Protein AF-A0A947NS90-F1 (afdb_monomer_lite)

pLDDT: mean 71.12, std 17.47, range [28.34, 97.75]

Sequence (394 aa):
MTSTKTKVTTRTKVLIGVAVAGLAAAAAIGTLTFSSSRRCAEKYWKCSDWSECSTDGIQTRTCQAPSLRCLRQAKSPETKRTCTPPEVPGAEVLYPTMSNVSLPTSVLTPGIVIADRVRATAGEDGAVMPGANFRIQASRGLSFVPTSGSSVRIVGERSNIPGSVEFTGCDGSMEGYCAWHALFTEPLVLVPGTTRTLDLLLDVTGPLPCEASLSTNFSLPELDSQVLSGGPDCACDGEGRFSLTALPMSTLTSGTVIGARINVAAPEGCDVTLDRSFSFSLRKTTGFSVITTSGSSMRNVGGSANLIGWASWAGTGGSSTEDPHCNAADETCWLNVRAWEGTVDGDRRDMVIAGGTSRTFDLRLLVSGTILSGGTLSTRLIMPVELDAQVLAR

Structure (mmCIF, N/CA/C/O backbone):
data_AF-A0A947NS90-F1
#
_entry.id   AF-A0A947NS90-F1
#
loop_
_atom_site.group_PDB
_atom_site.id
_atom_site.type_symbol
_atom_site.label_atom_id
_atom_site.label_alt_id
_atom_site.label_comp_id
_atom_site.label_asym_id
_atom_site.label_entity_id
_atom_site.label_seq_id
_atom_site.pdbx_PDB_ins_code
_atom_site.Cartn_x
_atom_site.Cartn_y
_atom_site.Cartn_z
_atom_site.occupancy
_atom_site.B_iso_or_equiv
_atom_site.auth_seq_id
_atom_site.auth_comp_id
_atom_site.auth_asym_id
_atom_site.auth_atom_id
_atom_site.pdbx_PDB_model_num
ATOM 1 N N . MET A 1 1 ? -37.012 9.223 -44.070 1.00 41.78 1 MET A N 1
ATOM 2 C CA . MET A 1 1 ? -37.230 8.197 -43.029 1.00 41.78 1 MET A CA 1
ATOM 3 C C . MET A 1 1 ? -37.695 8.903 -41.771 1.00 41.78 1 MET A C 1
ATOM 5 O O . MET A 1 1 ? -37.080 9.874 -41.351 1.00 41.78 1 MET A O 1
ATOM 9 N N . THR A 1 2 ? -38.878 8.523 -41.312 1.00 37.03 2 THR A N 1
ATOM 10 C CA . THR A 1 2 ? -39.765 9.265 -40.413 1.00 37.03 2 THR A CA 1
ATOM 11 C C . THR A 1 2 ? -39.332 9.154 -38.951 1.00 37.03 2 THR A C 1
ATOM 13 O O . THR A 1 2 ? -39.003 8.077 -38.468 1.00 37.03 2 THR A O 1
ATOM 16 N N . SER A 1 3 ? -39.343 10.296 -38.261 1.00 37.19 3 SER A N 1
ATOM 17 C CA . SER A 1 3 ? -39.027 10.466 -36.841 1.00 37.19 3 SER A CA 1
ATOM 18 C C . SER A 1 3 ? -40.237 10.110 -35.971 1.00 37.19 3 SER A C 1
ATOM 20 O O . SER A 1 3 ? -41.304 10.702 -36.127 1.00 37.19 3 SER A O 1
ATOM 22 N N . THR A 1 4 ? -40.071 9.177 -35.033 1.00 45.31 4 THR A N 1
ATOM 23 C CA . THR A 1 4 ? -41.061 8.862 -33.990 1.00 45.31 4 THR A CA 1
ATOM 24 C C . THR A 1 4 ? -40.578 9.382 -32.639 1.00 45.31 4 THR A C 1
ATOM 26 O O . THR A 1 4 ? -39.650 8.839 -32.045 1.00 45.31 4 THR A O 1
ATOM 29 N N . LYS A 1 5 ? -41.222 10.451 -32.151 1.00 45.81 5 LYS A N 1
ATOM 30 C CA . LYS A 1 5 ? -41.115 10.945 -30.770 1.00 45.81 5 LYS A CA 1
ATOM 31 C C . LYS A 1 5 ? -42.128 10.212 -29.890 1.00 45.81 5 LYS A C 1
ATOM 33 O O . LYS A 1 5 ? -43.332 10.330 -30.113 1.00 45.81 5 LYS A O 1
ATOM 38 N N . THR A 1 6 ? -41.653 9.520 -28.861 1.00 50.09 6 THR A N 1
ATOM 39 C CA . THR A 1 6 ? -42.499 8.865 -27.853 1.00 50.09 6 THR A CA 1
ATOM 40 C C . THR A 1 6 ? -42.745 9.823 -26.686 1.00 50.09 6 THR A C 1
ATOM 42 O O . THR A 1 6 ? -41.812 10.267 -26.022 1.00 50.09 6 THR A O 1
ATOM 45 N N . LYS A 1 7 ? -44.016 10.166 -26.451 1.00 48.53 7 LYS A N 1
ATOM 46 C CA . LYS A 1 7 ? -44.489 11.054 -25.379 1.00 48.53 7 LYS A CA 1
ATOM 47 C C . LYS A 1 7 ? -44.893 10.208 -24.167 1.00 48.53 7 LYS A C 1
ATOM 49 O O . LYS A 1 7 ? -45.892 9.496 -24.225 1.00 48.53 7 LYS A O 1
ATOM 54 N N . VAL A 1 8 ? -44.133 10.281 -23.075 1.00 52.22 8 VAL A N 1
ATOM 55 C CA . VAL A 1 8 ? -44.470 9.618 -21.803 1.00 52.22 8 VAL A CA 1
ATOM 56 C C . VAL A 1 8 ? -45.427 10.512 -21.011 1.00 52.22 8 VAL A C 1
ATOM 58 O O . VAL A 1 8 ? -45.160 11.691 -20.800 1.00 52.22 8 VAL A O 1
ATOM 61 N N . THR A 1 9 ? -46.573 9.952 -20.619 1.00 48.62 9 THR A N 1
ATOM 62 C CA . THR A 1 9 ? -47.648 10.637 -19.886 1.00 48.62 9 THR A CA 1
ATOM 63 C C . THR A 1 9 ? -47.682 10.115 -18.452 1.00 48.62 9 THR A C 1
ATOM 65 O O . THR A 1 9 ? -48.075 8.972 -18.225 1.00 48.62 9 THR A O 1
ATOM 68 N N . THR A 1 10 ? -47.292 10.939 -17.481 1.00 50.31 10 THR A N 1
ATOM 69 C CA . THR A 1 10 ? -47.333 10.589 -16.052 1.00 50.31 10 THR A CA 1
ATOM 70 C C . THR A 1 10 ? -48.680 11.011 -15.459 1.00 50.31 10 THR A C 1
ATOM 72 O O . THR A 1 10 ? -49.059 12.178 -15.530 1.00 50.31 10 THR A O 1
ATOM 75 N N . ARG A 1 11 ? -49.434 10.052 -14.905 1.00 50.66 11 ARG A N 1
ATOM 76 C CA . ARG A 1 11 ? -50.726 10.279 -14.234 1.00 50.66 11 ARG A CA 1
ATOM 77 C C . ARG A 1 11 ? -50.513 10.662 -12.768 1.00 50.66 11 ARG A C 1
ATOM 79 O O . ARG A 1 11 ? -50.096 9.828 -11.971 1.00 50.66 11 ARG A O 1
ATOM 86 N N . THR A 1 12 ? -50.897 11.881 -12.406 1.00 44.44 12 THR A N 1
ATOM 87 C CA . THR A 1 12 ? -51.026 12.344 -11.017 1.00 44.44 12 T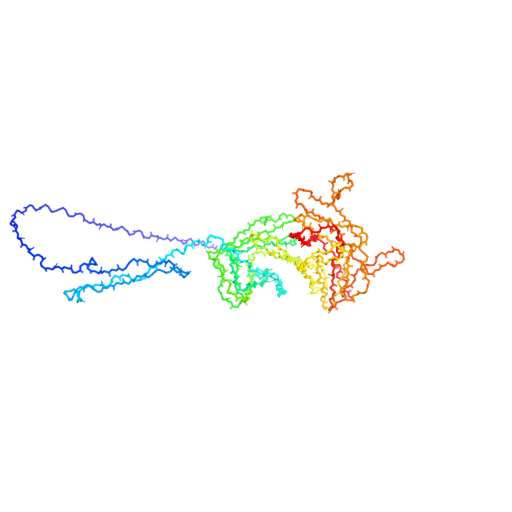HR A CA 1
ATOM 88 C C . THR A 1 12 ? -52.389 11.917 -10.465 1.00 44.44 12 THR A C 1
ATOM 90 O O . THR A 1 12 ? -53.425 12.319 -10.992 1.00 44.44 12 THR A O 1
ATOM 93 N N . LYS A 1 13 ? -52.412 11.085 -9.416 1.00 52.03 13 LYS A N 1
ATOM 94 C CA . LYS A 1 13 ? -53.633 10.769 -8.658 1.00 52.03 13 LYS A CA 1
ATOM 95 C C . LYS A 1 13 ? -53.844 11.830 -7.577 1.00 52.03 13 LYS A C 1
ATOM 97 O O . LYS A 1 13 ? -53.065 11.914 -6.636 1.00 52.03 13 LYS A O 1
ATOM 102 N N . VAL A 1 14 ? -54.915 12.604 -7.720 1.00 42.00 14 VAL A N 1
ATOM 103 C CA . VAL A 1 14 ? -55.456 13.503 -6.694 1.00 42.00 14 VAL A CA 1
ATOM 104 C C . VAL A 1 14 ? -56.416 12.694 -5.823 1.00 42.00 14 VAL A C 1
ATOM 106 O O . VAL A 1 14 ? -57.377 12.121 -6.334 1.00 42.00 14 VAL A O 1
ATOM 109 N N . LEU A 1 15 ? -56.145 12.620 -4.521 1.00 47.66 15 LEU A N 1
ATOM 110 C CA . LEU A 1 15 ? -57.045 12.032 -3.530 1.00 47.66 15 LEU A CA 1
ATOM 111 C C . LEU A 1 15 ? -57.834 13.160 -2.860 1.00 47.66 15 LEU A C 1
ATOM 113 O O . LEU A 1 15 ? -57.281 13.986 -2.140 1.00 47.66 15 LEU A O 1
ATOM 117 N N . ILE A 1 16 ? -59.134 13.183 -3.147 1.00 49.09 16 ILE A N 1
ATOM 118 C CA . ILE A 1 16 ? -60.140 14.037 -2.519 1.00 49.09 16 ILE A CA 1
ATOM 119 C C . ILE A 1 16 ? -60.606 13.316 -1.250 1.00 49.09 16 ILE A C 1
ATOM 121 O O . ILE A 1 16 ? -61.217 12.252 -1.332 1.00 49.09 16 ILE A O 1
ATOM 125 N N . GLY A 1 17 ? -60.295 13.882 -0.084 1.00 43.62 17 GLY A N 1
ATOM 126 C CA . GLY A 1 17 ? -60.800 13.445 1.217 1.00 43.62 17 GLY A CA 1
ATOM 127 C C . GLY A 1 17 ? -61.807 14.458 1.750 1.00 43.62 17 GLY A C 1
ATOM 128 O O . GLY A 1 17 ? -61.442 15.575 2.098 1.00 43.62 17 GLY A O 1
ATOM 129 N N . VAL A 1 18 ? -63.075 14.057 1.754 1.00 44.72 18 VAL A N 1
ATOM 130 C CA . VAL A 1 18 ? -64.264 14.827 2.134 1.00 44.72 18 VAL A CA 1
ATOM 131 C C . VAL A 1 18 ? -64.236 15.214 3.617 1.00 44.72 18 VAL A C 1
ATOM 133 O O . VAL A 1 18 ? -64.095 14.355 4.485 1.00 44.72 18 VAL A O 1
ATOM 136 N N . ALA A 1 19 ? -64.437 16.501 3.904 1.00 43.25 19 ALA A N 1
ATOM 137 C CA . ALA A 1 19 ? -64.744 17.007 5.236 1.00 43.25 19 ALA A CA 1
ATOM 138 C C . ALA A 1 19 ? -66.245 16.834 5.519 1.00 43.25 19 ALA A C 1
ATOM 140 O O . ALA A 1 19 ? -67.078 17.405 4.818 1.00 43.25 19 ALA A O 1
ATOM 141 N N . VAL A 1 20 ? -66.590 16.065 6.554 1.00 49.66 20 VAL A N 1
ATOM 142 C CA . VAL A 1 20 ? -67.949 16.016 7.107 1.00 49.66 20 VAL A CA 1
ATOM 143 C C . VAL A 1 20 ? -67.922 16.713 8.461 1.00 49.66 20 VAL A C 1
ATOM 145 O O . VAL A 1 20 ? -67.397 16.187 9.439 1.00 49.66 20 VAL A O 1
ATOM 148 N N . ALA A 1 21 ? -68.477 17.923 8.494 1.00 46.56 21 ALA A N 1
ATOM 149 C CA . ALA A 1 21 ? -68.842 18.611 9.720 1.00 46.56 21 ALA A CA 1
ATOM 150 C C . ALA A 1 21 ? -70.168 18.030 10.230 1.00 46.56 21 ALA A C 1
ATOM 152 O O . ALA A 1 21 ? -71.162 18.010 9.507 1.00 46.56 21 ALA A O 1
ATOM 153 N N . GLY A 1 22 ? -70.179 17.564 11.476 1.00 43.31 22 GLY A N 1
ATOM 154 C CA . GLY A 1 22 ? -71.368 17.062 12.157 1.00 43.31 22 GLY A CA 1
ATOM 155 C C . GLY A 1 22 ? -71.346 17.496 13.614 1.00 43.31 22 GLY A C 1
ATOM 156 O O . GLY A 1 22 ? -70.734 16.845 14.454 1.00 43.31 22 GLY A O 1
ATOM 157 N N . LEU A 1 23 ? -71.987 18.631 13.880 1.00 47.16 23 LEU A N 1
ATOM 158 C CA . LEU A 1 23 ? -72.261 19.170 15.205 1.00 47.16 23 LEU A CA 1
ATOM 159 C C . LEU A 1 23 ? -73.421 18.369 15.824 1.00 47.16 23 LEU A C 1
ATOM 161 O O . LEU A 1 23 ? -74.518 18.366 15.272 1.00 47.16 23 LEU A O 1
ATOM 165 N N . ALA A 1 24 ? -73.206 17.724 16.969 1.00 45.91 24 ALA A N 1
ATOM 166 C CA . ALA A 1 24 ? -74.290 17.235 17.818 1.00 45.91 24 ALA A CA 1
ATOM 167 C C . ALA A 1 24 ? -73.873 17.347 19.287 1.00 45.91 24 ALA A C 1
ATOM 169 O O . ALA A 1 24 ? -73.094 16.549 19.805 1.00 45.91 24 ALA A O 1
ATOM 170 N N . ALA A 1 25 ? -74.390 18.382 19.945 1.00 50.53 25 ALA A N 1
ATOM 171 C CA . ALA A 1 25 ? -74.393 18.493 21.391 1.00 50.53 25 ALA A CA 1
ATOM 172 C C . ALA A 1 25 ? -75.482 17.562 21.944 1.00 50.53 25 ALA A C 1
ATOM 174 O O . ALA A 1 25 ? -76.662 17.746 21.652 1.00 50.53 25 ALA A O 1
ATOM 175 N N . ALA A 1 26 ? -75.086 16.581 22.751 1.00 46.97 26 ALA A N 1
ATOM 176 C CA . ALA A 1 26 ? -75.996 15.805 23.581 1.00 46.97 26 ALA A CA 1
ATOM 177 C C . ALA A 1 26 ? -75.356 15.618 24.959 1.00 46.97 26 ALA A C 1
ATOM 179 O O . ALA A 1 26 ? -74.355 14.923 25.125 1.00 46.97 26 ALA A O 1
ATOM 180 N N . ALA A 1 27 ? -75.934 16.298 25.943 1.00 50.91 27 ALA A N 1
ATOM 181 C CA . ALA A 1 27 ? -75.694 16.062 27.352 1.00 50.91 27 ALA A CA 1
ATOM 182 C C . ALA A 1 27 ? -76.284 14.701 27.747 1.00 50.91 27 ALA A C 1
ATOM 184 O O . ALA A 1 27 ? -77.458 14.471 27.479 1.00 50.91 27 ALA A O 1
ATOM 185 N N . ALA A 1 28 ? -75.514 13.837 28.417 1.00 40.91 28 ALA A N 1
ATOM 186 C CA . ALA A 1 28 ? -76.053 12.835 29.339 1.00 40.91 28 ALA A CA 1
ATOM 187 C C . ALA A 1 28 ? -74.941 12.098 30.107 1.00 40.91 28 ALA A C 1
ATOM 189 O O . ALA A 1 28 ? -74.148 11.361 29.536 1.00 40.91 28 ALA A O 1
ATOM 190 N N . ILE A 1 29 ? -74.989 12.279 31.429 1.00 42.62 29 ILE A N 1
ATOM 191 C CA . ILE A 1 29 ? -74.793 11.265 32.474 1.00 42.62 29 ILE A CA 1
ATOM 192 C C . ILE A 1 29 ? -73.424 10.566 32.492 1.00 42.62 29 ILE A C 1
ATOM 194 O O . ILE A 1 29 ? -73.148 9.604 31.777 1.00 42.62 29 ILE A O 1
ATOM 198 N N . GLY A 1 30 ? -72.602 11.016 33.446 1.00 45.25 30 GLY A N 1
ATOM 199 C CA . GLY A 1 30 ? -71.395 10.338 33.895 1.00 45.25 30 GLY A CA 1
ATOM 200 C C . GLY A 1 30 ? -71.692 8.896 34.290 1.00 45.25 30 GLY A C 1
ATOM 201 O O . GLY A 1 30 ? -72.168 8.609 35.386 1.00 45.25 30 GLY A O 1
ATOM 202 N N . THR A 1 31 ? -71.376 7.983 33.382 1.00 45.00 31 THR A N 1
ATOM 203 C CA . THR A 1 31 ? -71.271 6.568 33.699 1.00 45.00 31 THR A CA 1
ATOM 204 C C . THR A 1 31 ? -69.870 6.383 34.264 1.00 45.00 31 THR A C 1
ATOM 206 O O . THR A 1 31 ? -68.885 6.479 33.534 1.00 45.00 31 THR A O 1
ATOM 209 N N . LEU A 1 32 ? -69.763 6.171 35.578 1.00 42.69 32 LEU A N 1
ATOM 210 C CA . LEU A 1 32 ? -68.532 5.712 36.218 1.00 42.69 32 LEU A CA 1
ATOM 211 C C . LEU A 1 32 ? -68.250 4.284 35.735 1.00 42.69 32 LEU A C 1
ATOM 213 O O . LEU A 1 32 ? -68.501 3.306 36.436 1.00 42.69 32 LEU A O 1
ATOM 217 N N . THR A 1 33 ? -67.745 4.143 34.510 1.00 40.03 33 THR A N 1
ATOM 218 C CA . THR A 1 33 ? -67.139 2.895 34.070 1.00 40.03 33 THR A CA 1
ATOM 219 C C . THR A 1 33 ? -65.856 2.735 34.870 1.00 40.03 33 THR A C 1
ATOM 221 O O . THR A 1 33 ? -64.818 3.312 34.541 1.00 40.03 33 THR A O 1
ATOM 224 N N . PHE A 1 34 ? -65.924 1.957 35.947 1.00 47.47 34 PHE A N 1
ATOM 225 C CA . PHE A 1 34 ? -64.742 1.363 36.546 1.00 47.47 34 PHE A CA 1
ATOM 226 C C . PHE A 1 34 ? -64.088 0.485 35.474 1.00 47.47 34 PHE A C 1
ATOM 228 O O . PHE A 1 34 ? -64.438 -0.680 35.297 1.00 47.47 34 PHE A O 1
ATOM 235 N N . SER A 1 35 ? -63.141 1.065 34.732 1.00 50.84 35 SER A N 1
ATOM 236 C CA . SER A 1 35 ? -62.196 0.345 33.881 1.00 50.84 35 SER A CA 1
ATOM 237 C C . SER A 1 35 ? -61.300 -0.500 34.790 1.00 50.84 35 SER A C 1
ATOM 239 O O . SER A 1 35 ? -60.168 -0.138 35.111 1.00 50.84 35 SER A O 1
ATOM 241 N N . SER A 1 36 ? -61.829 -1.637 35.239 1.00 58.06 36 SER A N 1
ATOM 242 C CA . SER A 1 36 ? -61.130 -2.625 36.059 1.00 58.06 36 SER A CA 1
ATOM 243 C C . SER A 1 36 ? -60.157 -3.485 35.250 1.00 58.06 36 SER A C 1
ATOM 245 O O . SER A 1 36 ? -59.492 -4.349 35.822 1.00 58.06 36 SER A O 1
ATOM 247 N N . SER A 1 37 ? -59.951 -3.199 33.955 1.00 56.09 37 SER A N 1
ATOM 248 C CA . SER A 1 37 ? -58.727 -3.632 33.293 1.00 56.09 37 SER A CA 1
ATOM 249 C C . SER A 1 37 ? -57.575 -2.794 33.849 1.00 56.09 37 SER A C 1
ATOM 251 O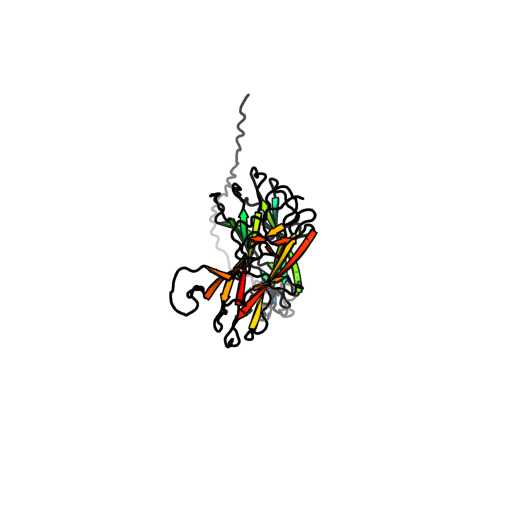 O . SER A 1 37 ? -57.159 -1.798 33.250 1.00 56.09 37 SER A O 1
ATOM 253 N N . ARG A 1 38 ? -57.034 -3.196 35.007 1.00 57.03 38 ARG A N 1
ATOM 254 C CA . ARG A 1 38 ? -55.626 -2.940 35.330 1.00 57.03 38 ARG A CA 1
ATOM 255 C C . ARG A 1 38 ? -54.824 -3.612 34.223 1.00 57.03 38 ARG A C 1
ATOM 257 O O . ARG A 1 38 ? -54.387 -4.747 34.372 1.00 57.03 38 ARG A O 1
ATOM 264 N N . ARG A 1 39 ? -54.698 -2.940 33.075 1.00 61.78 39 ARG A N 1
ATOM 265 C CA . ARG A 1 39 ? -53.788 -3.356 32.018 1.00 61.78 39 ARG A CA 1
ATOM 266 C C . ARG A 1 39 ? -52.433 -3.413 32.688 1.00 61.78 39 ARG A C 1
ATOM 268 O O . ARG A 1 39 ? -51.973 -2.414 33.249 1.00 61.78 39 ARG A O 1
ATOM 275 N N . CYS A 1 40 ? -51.846 -4.598 32.699 1.00 67.88 40 CYS A N 1
ATOM 276 C CA . CYS A 1 40 ? -50.474 -4.779 33.111 1.00 67.88 40 CYS A CA 1
ATOM 277 C C . CYS A 1 40 ? -49.608 -4.051 32.079 1.00 67.88 40 CYS A C 1
ATOM 279 O O . CYS A 1 40 ? -49.189 -4.625 31.083 1.00 67.88 40 CYS A O 1
ATOM 281 N N . ALA A 1 41 ? -49.460 -2.740 32.264 1.00 66.94 41 ALA A N 1
ATOM 282 C CA . ALA A 1 41 ? -48.599 -1.898 31.458 1.00 66.94 41 ALA A CA 1
ATOM 283 C C . ALA A 1 41 ? -47.137 -2.308 31.688 1.00 66.94 41 ALA A C 1
ATOM 285 O O . ALA A 1 41 ? -46.809 -2.859 32.742 1.00 66.94 41 ALA A O 1
ATOM 286 N N . GLU A 1 42 ? -46.251 -2.006 30.736 1.00 67.25 42 GLU A N 1
ATOM 287 C CA . GLU A 1 42 ? -44.810 -2.308 30.824 1.00 67.25 42 GLU A CA 1
ATOM 288 C C . GLU A 1 42 ? -44.177 -1.908 32.162 1.00 67.25 42 GLU A C 1
ATOM 290 O O . GLU A 1 42 ? -43.270 -2.587 32.631 1.00 67.25 42 GLU A O 1
ATOM 295 N N . LYS A 1 43 ? -44.734 -0.893 32.839 1.00 73.94 43 LYS A N 1
ATOM 296 C CA . LYS A 1 43 ? -44.325 -0.424 34.172 1.00 73.94 43 LYS A CA 1
ATOM 297 C C . LYS A 1 43 ? -44.271 -1.492 35.274 1.00 73.94 43 LYS A C 1
ATOM 299 O O . LYS A 1 43 ? -43.762 -1.204 36.351 1.00 73.94 43 LYS A O 1
ATOM 304 N N . TYR A 1 44 ? -44.867 -2.669 35.073 1.00 83.94 44 TYR A N 1
ATOM 305 C CA . TYR A 1 44 ? -44.836 -3.744 36.068 1.00 83.94 44 TYR A CA 1
ATOM 306 C C . TYR A 1 44 ? -43.629 -4.678 35.923 1.00 83.94 44 TYR A C 1
ATOM 308 O O . TYR A 1 44 ? -43.352 -5.434 36.855 1.00 83.94 44 TYR A O 1
ATOM 316 N N . TRP A 1 45 ? -42.905 -4.626 34.802 1.00 88.69 45 TRP A N 1
ATOM 317 C CA . TRP A 1 45 ? -41.637 -5.333 34.659 1.00 88.69 45 TRP A CA 1
ATOM 318 C C . TRP A 1 45 ? -40.547 -4.602 35.433 1.00 88.69 45 TRP A C 1
ATOM 320 O O . TRP A 1 45 ? -40.370 -3.393 35.290 1.00 88.69 45 TRP A O 1
ATOM 330 N N . LYS A 1 46 ? -39.801 -5.346 36.248 1.00 92.69 46 LYS A N 1
ATOM 331 C CA . LYS A 1 46 ? -38.584 -4.834 36.875 1.00 92.69 46 LYS A CA 1
ATOM 332 C C . LYS A 1 46 ? -37.408 -5.241 36.005 1.00 92.69 46 LYS A C 1
ATOM 334 O O . LYS A 1 46 ? -37.008 -6.403 36.032 1.00 92.69 46 LYS A O 1
ATOM 339 N N . CYS A 1 47 ? -36.903 -4.310 35.205 1.00 95.12 47 CYS A N 1
ATOM 340 C CA . CYS A 1 47 ? -35.691 -4.521 34.425 1.00 95.12 47 CYS A CA 1
ATOM 341 C C . CYS A 1 47 ? -34.480 -3.929 35.147 1.00 95.12 47 CYS A C 1
ATOM 343 O O . CYS A 1 47 ? -34.610 -2.907 35.818 1.00 95.12 47 CYS A O 1
ATOM 345 N N . SER A 1 48 ? -33.322 -4.571 35.006 1.00 97.19 48 SER A N 1
ATOM 346 C CA . SER A 1 48 ? -32.038 -3.958 35.332 1.00 97.19 48 SER A CA 1
ATOM 347 C C . SER A 1 48 ? -31.763 -2.779 34.400 1.00 97.19 48 SER A C 1
ATOM 349 O O . SER A 1 48 ? -32.388 -2.648 33.337 1.00 97.19 48 SER A O 1
ATOM 351 N N . ASP A 1 49 ? -30.767 -1.976 34.760 1.00 97.56 49 ASP A N 1
ATOM 352 C CA . ASP A 1 49 ? -30.140 -1.068 33.810 1.00 97.56 49 ASP A CA 1
ATOM 353 C C . ASP A 1 49 ? -29.542 -1.853 32.632 1.00 97.56 49 ASP A C 1
ATOM 355 O O . ASP A 1 49 ? -29.351 -3.078 32.687 1.00 97.56 49 ASP A O 1
ATOM 359 N N . TRP A 1 50 ? -29.310 -1.142 31.533 1.00 97.50 50 TRP A N 1
ATOM 360 C CA . TRP A 1 50 ? -28.606 -1.691 30.381 1.00 97.50 50 TRP A CA 1
ATOM 361 C C . TRP A 1 50 ? -27.142 -1.949 30.741 1.00 97.50 50 TRP A C 1
ATOM 363 O O . TRP A 1 50 ? -26.528 -1.136 31.427 1.00 97.50 50 TRP A O 1
ATOM 373 N N . SER A 1 51 ? -26.594 -3.068 30.265 1.00 97.06 51 SER A N 1
ATOM 374 C CA . SER A 1 51 ? -25.164 -3.360 30.356 1.00 97.06 51 SER A CA 1
ATOM 375 C C . SER A 1 51 ? -24.342 -2.282 29.650 1.00 97.06 51 SER A C 1
ATOM 377 O O . SER A 1 51 ? -24.871 -1.490 28.868 1.00 97.06 51 SER A O 1
ATOM 379 N N . GLU A 1 52 ? -23.029 -2.291 29.856 1.00 95.06 52 GLU A N 1
ATOM 380 C CA . GLU A 1 52 ? -22.118 -1.576 28.963 1.00 95.06 52 GLU A CA 1
ATOM 381 C C . GLU A 1 52 ? -22.239 -2.114 27.530 1.00 95.06 52 GLU A C 1
ATOM 383 O O . GLU A 1 52 ? -22.719 -3.233 27.301 1.00 95.06 52 GLU A O 1
ATOM 388 N N . CYS A 1 53 ? -21.885 -1.270 26.559 1.00 95.31 53 CYS A N 1
ATOM 389 C CA . CYS A 1 53 ? -21.936 -1.643 25.152 1.00 95.31 53 CYS A CA 1
ATOM 390 C C . CYS A 1 53 ? -20.827 -2.650 24.852 1.00 95.31 53 CYS A C 1
ATOM 392 O O . CYS A 1 53 ? -19.659 -2.347 25.085 1.00 95.31 53 CYS A O 1
ATOM 394 N N . SER A 1 54 ? -21.187 -3.842 24.367 1.00 89.88 54 SER A N 1
ATOM 395 C CA . SER A 1 54 ? -20.190 -4.820 23.934 1.00 89.88 54 SER A CA 1
ATOM 396 C C . SER A 1 54 ? -19.402 -4.302 22.729 1.00 89.88 54 SER A C 1
ATOM 398 O O . SER A 1 54 ? -19.852 -3.401 22.021 1.00 89.88 54 SER A O 1
ATOM 400 N N . THR A 1 55 ? -18.256 -4.923 22.446 1.00 79.69 55 THR A N 1
ATOM 401 C CA . THR A 1 55 ? -17.473 -4.675 21.221 1.00 79.69 55 THR A CA 1
ATOM 402 C C . THR A 1 55 ? -18.279 -4.916 19.942 1.00 79.69 55 THR A C 1
ATOM 404 O O . THR A 1 55 ? -18.017 -4.279 18.931 1.00 79.69 55 THR A O 1
ATOM 407 N N . ASP A 1 56 ? -19.307 -5.767 20.005 1.00 82.81 56 ASP A N 1
ATOM 408 C CA . ASP A 1 56 ? -20.233 -6.041 18.896 1.00 82.81 56 ASP A CA 1
ATOM 409 C C . ASP A 1 56 ? -21.356 -4.990 18.762 1.00 82.81 56 ASP A C 1
ATOM 411 O O . ASP A 1 56 ? -22.289 -5.170 17.980 1.00 82.81 56 ASP A O 1
ATOM 415 N N . GLY A 1 57 ? -21.334 -3.921 19.565 1.00 90.88 57 GLY A N 1
ATOM 416 C CA . GLY A 1 57 ? -22.353 -2.872 19.529 1.00 90.88 57 GLY A CA 1
ATOM 417 C C . GLY A 1 57 ? -23.699 -3.292 20.124 1.00 90.88 57 GLY A C 1
ATOM 418 O O . GLY A 1 57 ? -24.742 -2.783 19.704 1.00 90.88 57 GLY A O 1
ATOM 419 N N . ILE A 1 58 ? -23.718 -4.224 21.089 1.00 95.12 58 ILE A N 1
ATOM 420 C CA . ILE A 1 58 ? -24.954 -4.710 21.726 1.00 95.12 58 ILE A CA 1
ATOM 421 C C . ILE A 1 58 ? -24.934 -4.472 23.240 1.00 95.12 58 ILE A C 1
ATOM 423 O O . ILE A 1 58 ? -23.987 -4.817 23.942 1.00 95.12 58 ILE A O 1
ATOM 427 N N . GLN A 1 59 ? -26.042 -3.941 23.762 1.00 97.56 59 GLN A N 1
ATOM 428 C CA . GLN A 1 59 ? -26.345 -3.901 25.193 1.00 97.56 59 GLN A CA 1
ATOM 429 C C . GLN A 1 59 ? -27.451 -4.883 25.539 1.00 97.56 59 GLN A C 1
ATOM 431 O O . GLN A 1 59 ? -28.402 -5.079 24.778 1.00 97.56 59 GLN A O 1
ATOM 436 N N . THR A 1 60 ? -27.359 -5.458 26.733 1.00 97.69 60 THR A N 1
ATOM 437 C CA . THR A 1 60 ? -28.363 -6.377 27.266 1.00 97.69 60 THR A CA 1
ATOM 438 C C . THR A 1 60 ? -28.888 -5.887 28.606 1.00 97.69 60 THR A C 1
ATOM 440 O O . THR A 1 60 ? -28.206 -5.170 29.332 1.00 97.69 60 THR A O 1
ATOM 443 N N . ARG A 1 61 ? -30.125 -6.248 28.940 1.00 97.75 61 ARG A N 1
ATOM 444 C CA . ARG A 1 61 ? -30.679 -6.055 30.285 1.00 97.75 61 ARG A CA 1
ATOM 445 C C . ARG A 1 61 ? -31.525 -7.250 30.676 1.00 97.75 61 ARG A C 1
ATOM 447 O O . ARG A 1 61 ? -32.098 -7.926 29.820 1.00 97.75 61 ARG A O 1
ATOM 454 N N . THR A 1 62 ? -31.656 -7.474 31.975 1.00 96.88 62 THR A N 1
ATOM 455 C CA . THR A 1 62 ? -32.476 -8.564 32.505 1.00 96.88 62 THR A CA 1
ATOM 456 C C . THR A 1 62 ? -33.800 -8.006 32.999 1.00 96.88 62 THR A C 1
ATOM 458 O O . THR A 1 62 ? -33.807 -7.067 33.786 1.00 96.88 62 THR A O 1
ATOM 461 N N . CYS A 1 63 ? -34.921 -8.587 32.572 1.00 94.69 63 CYS A N 1
ATOM 462 C CA . CYS A 1 63 ? -36.255 -8.192 33.021 1.00 94.69 63 CYS A CA 1
ATOM 463 C C . CYS A 1 63 ? -36.912 -9.323 33.815 1.00 94.69 63 CYS A C 1
ATOM 465 O O . CYS A 1 63 ? -37.064 -10.437 33.318 1.00 94.69 63 CYS A O 1
ATOM 467 N N . GLN A 1 64 ? -37.320 -9.033 35.049 1.00 93.44 64 GLN A N 1
ATOM 468 C CA . GLN A 1 64 ? -38.073 -9.958 35.890 1.00 93.44 64 GLN A CA 1
ATOM 469 C C . GLN A 1 64 ? -39.571 -9.788 35.657 1.00 93.44 64 GLN A C 1
ATOM 471 O O . GLN A 1 64 ? -40.089 -8.664 35.620 1.00 93.44 64 GLN A O 1
ATOM 476 N N . ALA A 1 65 ? -40.258 -10.924 35.516 1.00 84.44 65 ALA A N 1
ATOM 477 C CA . ALA A 1 65 ? -41.690 -10.954 35.278 1.00 84.44 65 ALA A CA 1
ATOM 478 C C . ALA A 1 65 ? -42.455 -10.237 36.405 1.00 84.44 65 ALA A C 1
ATOM 480 O O . ALA A 1 65 ? -42.104 -10.375 37.583 1.00 84.44 65 ALA A O 1
ATOM 481 N N . PRO A 1 66 ? -43.518 -9.486 36.070 1.00 81.81 66 PRO A N 1
ATOM 482 C CA . PRO A 1 66 ? -44.383 -8.893 37.076 1.00 81.81 66 PRO A CA 1
ATOM 483 C C . PRO A 1 66 ? -45.047 -9.980 37.933 1.00 81.81 66 PRO A C 1
ATOM 485 O O . PRO A 1 66 ? -45.138 -11.143 37.537 1.00 81.81 66 PRO A O 1
ATOM 488 N N . SER A 1 67 ? -45.557 -9.589 39.105 1.00 79.25 67 SER A N 1
ATOM 489 C CA . SER A 1 67 ? -46.266 -10.500 40.013 1.00 79.25 67 SER A CA 1
ATOM 490 C C . SER A 1 67 ? -47.347 -11.323 39.290 1.00 79.25 67 SER A C 1
ATOM 492 O O . SER A 1 67 ? -47.935 -10.870 38.306 1.00 79.25 67 SER A O 1
ATOM 494 N N . LEU A 1 68 ? -47.634 -12.530 39.802 1.00 77.44 68 LEU A N 1
ATOM 495 C CA . LEU A 1 68 ? -48.486 -13.570 39.186 1.00 77.44 68 LEU A CA 1
ATOM 496 C C . LEU A 1 68 ? -49.798 -13.079 38.545 1.00 77.44 68 LEU A C 1
ATOM 498 O O . LEU A 1 68 ? -50.279 -13.686 37.591 1.00 77.44 68 LEU A O 1
ATOM 502 N N . ARG A 1 69 ? -50.366 -11.965 39.022 1.00 75.56 69 ARG A N 1
ATOM 503 C CA . ARG A 1 69 ? -51.586 -11.359 38.467 1.00 75.56 69 ARG A CA 1
ATOM 504 C C . ARG A 1 69 ? -51.428 -10.819 37.036 1.00 75.56 69 ARG A C 1
ATOM 506 O O . ARG A 1 69 ? -52.443 -10.579 36.394 1.00 75.56 69 ARG A O 1
ATOM 513 N N . CYS A 1 70 ? -50.202 -10.649 36.536 1.00 74.25 70 CYS A N 1
ATOM 514 C CA . CYS A 1 70 ? -49.915 -10.033 35.235 1.00 74.25 70 CYS A CA 1
ATOM 515 C C . CYS A 1 70 ? -49.278 -10.960 34.187 1.00 74.25 70 CYS A C 1
ATOM 517 O O . CYS A 1 70 ? -49.096 -10.542 33.042 1.00 74.25 70 CYS A O 1
ATOM 519 N N . LEU A 1 71 ? -48.983 -12.217 34.535 1.00 69.44 71 LEU A N 1
ATOM 520 C CA . LEU A 1 71 ? -48.228 -13.140 33.673 1.00 69.44 71 LEU A CA 1
ATOM 521 C C . LEU A 1 71 ? -48.913 -13.469 32.339 1.00 69.44 71 LEU A C 1
ATOM 523 O O . LEU A 1 71 ? -48.235 -13.796 31.374 1.00 69.44 71 LEU A O 1
ATOM 527 N N . ARG A 1 72 ? -50.248 -13.393 32.263 1.00 74.88 72 ARG A N 1
ATOM 528 C CA . ARG A 1 72 ? -50.995 -13.813 31.064 1.00 74.88 72 ARG A CA 1
ATOM 529 C C . ARG A 1 72 ? -51.173 -12.726 30.002 1.00 74.88 72 ARG A C 1
ATOM 531 O O . ARG A 1 72 ? -51.644 -13.041 28.917 1.00 74.88 72 ARG A O 1
ATOM 538 N N . GLN A 1 73 ? -50.870 -11.463 30.308 1.00 77.38 73 GLN A N 1
ATOM 539 C CA . GLN A 1 73 ? -51.239 -10.333 29.438 1.00 77.38 73 GLN A CA 1
ATOM 540 C C . GLN A 1 73 ? -50.103 -9.342 29.161 1.00 77.38 73 GLN A C 1
ATOM 542 O O . GLN A 1 73 ? -50.239 -8.513 28.264 1.00 77.38 73 GLN A O 1
ATOM 547 N N . ALA A 1 74 ? -48.995 -9.392 29.905 1.00 78.06 74 ALA A N 1
ATOM 548 C CA . ALA A 1 74 ? -47.890 -8.461 29.710 1.00 78.06 74 ALA A CA 1
ATOM 549 C C . ALA A 1 74 ? -46.896 -8.997 28.667 1.00 78.06 74 ALA A C 1
ATOM 551 O O . ALA A 1 74 ? -46.314 -10.065 28.849 1.00 78.06 74 ALA A O 1
ATOM 552 N N . LYS A 1 75 ? -46.668 -8.238 27.589 1.00 85.75 75 LYS A N 1
ATOM 553 C CA . LYS A 1 75 ? -45.559 -8.488 26.657 1.00 85.75 75 LYS A CA 1
ATOM 554 C C . LYS A 1 75 ? -44.234 -8.235 27.388 1.00 85.75 75 LYS A C 1
ATOM 556 O O . LYS A 1 75 ? -44.147 -7.279 28.160 1.00 85.75 75 LYS A O 1
ATOM 561 N N . SER A 1 76 ? -43.233 -9.090 27.168 1.00 87.62 76 SER A N 1
ATOM 562 C CA . SER A 1 76 ? -41.882 -8.851 27.689 1.00 87.62 76 SER A CA 1
ATOM 563 C C . SER A 1 76 ? -41.303 -7.583 27.055 1.00 87.62 76 SER A C 1
ATOM 565 O O . SER A 1 76 ? -41.378 -7.459 25.828 1.00 87.62 76 SER A O 1
ATOM 567 N N . PRO A 1 77 ? -40.705 -6.675 27.845 1.00 92.12 77 PRO A N 1
ATOM 568 C CA . PRO A 1 77 ? -39.902 -5.585 27.320 1.00 92.12 77 PRO A CA 1
ATOM 569 C C . PRO A 1 77 ? -38.718 -6.129 26.522 1.00 92.12 77 PRO A C 1
ATOM 571 O O . PRO A 1 77 ? -38.300 -7.279 26.695 1.00 92.12 77 PRO A O 1
ATOM 574 N N . GLU A 1 78 ? -38.150 -5.275 25.679 1.00 95.00 78 GLU A N 1
ATOM 575 C CA . GLU A 1 78 ? -36.929 -5.569 24.937 1.00 95.00 78 GLU A CA 1
ATOM 576 C C . GLU A 1 78 ? -35.742 -5.783 25.891 1.00 95.00 78 GLU A C 1
ATOM 578 O O . GLU A 1 78 ? -35.533 -4.993 26.818 1.00 95.00 78 GLU A O 1
ATOM 583 N N . THR A 1 79 ? -34.976 -6.853 25.670 1.00 96.88 79 THR A N 1
ATOM 584 C CA . THR A 1 79 ? -33.817 -7.245 26.495 1.00 96.88 79 THR A CA 1
ATOM 585 C C . THR A 1 79 ? -32.475 -7.055 25.790 1.00 96.88 79 THR A C 1
ATOM 587 O O . THR A 1 79 ? -31.435 -7.266 26.412 1.00 96.88 79 THR A O 1
ATOM 590 N N . LYS A 1 80 ? -32.481 -6.637 24.518 1.00 97.56 80 LYS A N 1
ATOM 591 C CA . LYS A 1 80 ? -31.289 -6.359 23.707 1.00 97.56 80 LYS A CA 1
ATOM 592 C C . LYS A 1 80 ? -31.492 -5.079 22.910 1.00 97.56 80 LYS A C 1
ATOM 594 O O . LYS A 1 80 ? -32.563 -4.919 22.352 1.00 97.56 80 LYS A O 1
ATOM 599 N N . ARG A 1 81 ? -30.484 -4.217 22.817 1.00 97.12 81 ARG A N 1
ATOM 600 C CA . ARG A 1 81 ? -30.506 -3.050 21.922 1.00 97.12 81 ARG A CA 1
ATOM 601 C C . ARG A 1 81 ? -29.133 -2.809 21.310 1.00 97.12 81 ARG A C 1
ATOM 603 O O . ARG A 1 81 ? -28.127 -3.184 21.911 1.00 97.12 81 ARG A O 1
ATOM 610 N N . THR A 1 82 ? -29.101 -2.157 20.155 1.00 95.62 82 THR A N 1
ATOM 611 C CA . THR A 1 82 ? -27.863 -1.667 19.538 1.00 95.62 82 THR A CA 1
ATOM 612 C C . THR A 1 82 ? -27.335 -0.432 20.268 1.00 95.62 82 THR A C 1
ATOM 614 O O . THR A 1 82 ? -28.110 0.375 20.787 1.00 95.62 82 THR A O 1
ATOM 617 N N . CYS A 1 83 ? -26.018 -0.283 20.308 1.00 95.19 83 CYS A N 1
ATOM 618 C CA . CYS A 1 83 ? -25.305 0.821 20.942 1.00 95.19 83 CYS A CA 1
ATOM 619 C C . CYS A 1 83 ? -23.980 1.089 20.217 1.00 95.19 83 CYS A C 1
ATOM 621 O O . CYS A 1 83 ? -23.484 0.233 19.489 1.00 95.19 83 CYS A O 1
ATOM 623 N N . THR A 1 84 ? -23.399 2.266 20.449 1.00 90.69 84 THR A N 1
ATOM 624 C CA . THR A 1 84 ? -22.036 2.589 20.013 1.00 90.69 84 THR A CA 1
ATOM 625 C C . THR A 1 84 ? -21.060 2.191 21.125 1.00 90.69 84 THR A C 1
ATOM 627 O O . THR A 1 84 ? -21.237 2.672 22.252 1.00 90.69 84 THR A O 1
ATOM 630 N N . PRO A 1 85 ? -20.074 1.311 20.865 1.00 86.31 85 PRO A N 1
ATOM 631 C CA . PRO A 1 85 ? -19.034 0.991 21.839 1.00 86.31 85 PRO A CA 1
ATOM 632 C C . PRO A 1 85 ? -18.299 2.268 22.272 1.00 86.31 85 PRO A C 1
ATOM 634 O O . PRO A 1 85 ? -18.117 3.158 21.438 1.00 86.31 85 PRO A O 1
ATOM 637 N N . PRO A 1 86 ? -17.897 2.405 23.549 1.00 79.25 86 PRO A N 1
ATOM 638 C CA . PRO A 1 86 ? -17.068 3.532 23.955 1.00 79.25 86 PRO A CA 1
ATOM 639 C C . PRO A 1 86 ? -15.777 3.525 23.128 1.00 79.25 86 PRO A C 1
ATOM 641 O O . PRO A 1 86 ? -15.100 2.499 23.055 1.00 79.25 86 PRO A O 1
ATOM 644 N N . GLU A 1 87 ? -15.456 4.653 22.489 1.00 69.81 87 GLU A N 1
ATOM 645 C CA . GLU A 1 87 ? -14.172 4.836 21.810 1.00 69.81 87 GLU A CA 1
ATOM 646 C C . GLU A 1 87 ? -13.067 4.595 22.837 1.00 69.81 87 GLU A C 1
ATOM 648 O O . GLU A 1 87 ? -12.976 5.316 23.831 1.00 69.81 87 GLU A O 1
ATOM 653 N N . VAL A 1 88 ? -12.269 3.543 22.639 1.00 70.38 88 VAL A N 1
ATOM 654 C CA . VAL A 1 88 ? -11.126 3.251 23.505 1.00 70.38 88 VAL A CA 1
ATOM 655 C C . VAL A 1 88 ? -10.089 4.344 23.245 1.00 70.38 88 VAL A C 1
ATOM 657 O O . VAL A 1 88 ? -9.505 4.363 22.157 1.00 70.38 88 VAL A O 1
ATOM 660 N N . PRO A 1 89 ? -9.839 5.270 24.190 1.00 58.69 89 PRO A N 1
ATOM 661 C CA . PRO A 1 89 ? -8.868 6.328 23.974 1.00 58.69 89 PRO A CA 1
ATOM 662 C C . PRO A 1 89 ? -7.481 5.683 23.965 1.00 58.69 89 PRO A C 1
ATOM 664 O O . PRO A 1 89 ? -7.009 5.213 24.999 1.00 58.69 89 PRO A O 1
ATOM 667 N N . GLY A 1 90 ? -6.850 5.621 22.792 1.00 62.59 90 GLY A N 1
ATOM 668 C CA . GLY A 1 90 ? -5.501 5.073 22.629 1.00 62.59 90 GLY A CA 1
ATOM 669 C C . GLY A 1 90 ? -5.414 3.628 22.134 1.00 62.59 90 GLY A C 1
ATOM 670 O O . GLY A 1 90 ? -4.341 3.042 22.235 1.00 62.59 90 GLY A O 1
ATOM 671 N N . ALA A 1 91 ? -6.484 3.046 21.581 1.00 59.91 91 ALA A N 1
ATOM 672 C CA . ALA A 1 91 ? -6.293 1.895 20.699 1.00 59.91 91 ALA A CA 1
ATOM 673 C C . ALA A 1 91 ? -5.550 2.389 19.447 1.00 59.91 91 ALA A C 1
ATOM 675 O O . ALA A 1 91 ? -6.131 3.106 18.631 1.00 59.91 91 ALA A O 1
ATOM 676 N N . GLU A 1 92 ? -4.256 2.075 19.331 1.00 72.12 92 GLU A N 1
ATOM 677 C CA . GLU A 1 92 ? -3.516 2.307 18.091 1.00 72.12 92 GLU A CA 1
ATOM 678 C C . GLU A 1 92 ? -4.278 1.619 16.958 1.00 72.12 92 GLU A C 1
ATOM 680 O O . GLU A 1 92 ? -4.518 0.410 16.988 1.00 72.12 92 GLU A O 1
ATOM 685 N N . VAL A 1 93 ? -4.714 2.406 15.975 1.00 74.81 93 VAL A N 1
ATOM 686 C CA . VAL A 1 93 ? -5.304 1.862 14.756 1.00 74.81 93 VAL A CA 1
ATOM 687 C C . VAL A 1 93 ? -4.190 1.109 14.045 1.00 74.81 93 VAL A C 1
ATOM 689 O O . VAL A 1 93 ? -3.281 1.707 13.472 1.00 74.81 93 VAL A O 1
ATOM 692 N N . LEU A 1 94 ? -4.230 -0.218 14.130 1.00 85.38 94 LEU A N 1
ATOM 693 C CA . LEU A 1 94 ? -3.252 -1.054 13.460 1.00 85.38 94 LEU A CA 1
ATOM 694 C C . LEU A 1 94 ? -3.587 -1.138 11.979 1.00 85.38 94 LEU A C 1
ATOM 696 O O . LEU A 1 94 ? -4.678 -1.543 11.567 1.00 85.38 94 LEU A O 1
ATOM 700 N N . TYR A 1 95 ? -2.610 -0.744 11.180 1.00 85.81 95 TYR A N 1
ATOM 701 C CA . TYR A 1 95 ? -2.685 -0.749 9.736 1.00 85.81 95 TYR A CA 1
ATOM 702 C C . TYR A 1 95 ? -2.123 -2.057 9.176 1.00 85.81 95 TYR A C 1
ATOM 704 O O . TYR A 1 95 ? -1.126 -2.575 9.689 1.00 85.81 95 TYR A O 1
ATOM 712 N N . PRO A 1 96 ? -2.723 -2.619 8.115 1.00 87.62 96 PRO A N 1
ATOM 713 C CA . PRO A 1 96 ? -2.187 -3.829 7.519 1.00 87.62 96 PRO A CA 1
ATOM 714 C C . PRO A 1 96 ? -0.875 -3.542 6.795 1.00 87.62 96 PRO A C 1
ATOM 716 O O . PRO A 1 96 ? -0.673 -2.473 6.221 1.00 87.62 96 PRO A O 1
ATOM 719 N N . THR A 1 97 ? -0.003 -4.547 6.752 1.00 86.94 97 THR A N 1
ATOM 720 C CA . THR A 1 97 ? 1.158 -4.517 5.861 1.00 86.94 97 THR A CA 1
ATOM 721 C C . THR A 1 97 ? 0.692 -4.775 4.434 1.00 86.94 97 THR A C 1
ATOM 723 O O . THR A 1 97 ? -0.028 -5.743 4.175 1.00 86.94 97 THR A O 1
ATOM 726 N N . MET A 1 98 ? 1.120 -3.925 3.507 1.00 86.81 98 MET A N 1
ATOM 727 C CA . MET A 1 98 ? 0.705 -3.970 2.107 1.00 86.81 98 MET A CA 1
ATOM 728 C C . MET A 1 98 ? 1.858 -4.439 1.223 1.00 86.81 98 MET A C 1
ATOM 730 O O . MET A 1 98 ? 3.008 -4.055 1.422 1.00 86.81 98 MET A O 1
ATOM 734 N N . SER A 1 99 ? 1.557 -5.289 0.245 1.00 87.00 99 SER A N 1
ATOM 735 C CA . SER A 1 99 ? 2.530 -5.768 -0.742 1.00 87.00 99 SER A CA 1
ATOM 736 C C . SER A 1 99 ? 1.874 -5.929 -2.108 1.00 87.00 99 SER A C 1
ATOM 738 O O . SER A 1 99 ? 0.755 -6.431 -2.191 1.00 87.00 99 SER A O 1
ATOM 740 N N . ASN A 1 100 ? 2.553 -5.533 -3.184 1.00 81.94 100 ASN A N 1
ATOM 741 C CA . ASN A 1 100 ? 2.028 -5.755 -4.531 1.00 81.94 100 ASN A CA 1
ATOM 742 C C . ASN A 1 100 ? 2.110 -7.241 -4.883 1.00 81.94 100 ASN A C 1
ATOM 744 O O . ASN A 1 100 ? 3.111 -7.918 -4.633 1.00 81.94 100 ASN A O 1
ATOM 748 N N . VAL A 1 101 ? 1.043 -7.751 -5.484 1.00 84.25 101 VAL A N 1
ATOM 749 C CA . VAL A 1 101 ? 1.022 -9.056 -6.133 1.00 84.25 101 VAL A CA 1
ATOM 750 C C . VAL A 1 101 ? 1.219 -8.787 -7.613 1.00 84.25 101 VAL A C 1
ATOM 752 O O . VAL A 1 101 ? 0.516 -7.956 -8.175 1.00 84.25 101 VAL A O 1
ATOM 755 N N . SER A 1 102 ? 2.163 -9.486 -8.248 1.00 67.56 102 SER A N 1
ATOM 756 C CA . SER A 1 102 ? 2.393 -9.359 -9.690 1.00 67.56 102 SER A CA 1
ATOM 757 C C . SER A 1 102 ? 1.062 -9.413 -10.439 1.00 67.56 102 SER A C 1
ATOM 759 O O . SER A 1 102 ? 0.332 -10.409 -10.327 1.00 67.56 102 SER A O 1
ATOM 761 N N . LEU A 1 103 ? 0.755 -8.343 -11.168 1.00 69.75 103 LEU A N 1
ATOM 762 C CA . LEU A 1 103 ? -0.427 -8.281 -12.007 1.00 69.75 103 LEU A CA 1
ATOM 763 C C . LEU A 1 103 ? -0.365 -9.407 -13.050 1.00 69.75 103 LEU A C 1
ATOM 765 O O . LEU A 1 103 ? 0.714 -9.717 -13.565 1.00 69.75 103 LEU A O 1
ATOM 769 N N . PRO A 1 104 ? -1.496 -10.048 -13.382 1.00 53.22 104 PRO A N 1
ATOM 770 C CA . PRO A 1 104 ? -1.595 -10.708 -14.671 1.00 53.22 104 PRO A CA 1
ATOM 771 C C . PRO A 1 104 ? -1.465 -9.612 -15.734 1.00 53.22 104 PRO A C 1
ATOM 773 O O . PRO A 1 104 ? -2.217 -8.641 -15.683 1.00 53.22 104 PRO A O 1
ATOM 776 N N . THR A 1 105 ? -0.495 -9.749 -16.640 1.00 49.34 105 THR A N 1
ATOM 777 C CA . THR A 1 105 ? -0.245 -8.863 -17.788 1.00 49.34 105 THR A CA 1
ATOM 778 C C . THR A 1 105 ? -1.565 -8.398 -18.398 1.00 49.34 105 THR A C 1
ATOM 780 O O . THR A 1 105 ? -2.265 -9.156 -19.069 1.00 49.34 105 THR A O 1
ATOM 783 N N . SER A 1 106 ? -1.979 -7.174 -18.074 1.00 49.38 106 SER A N 1
ATOM 784 C CA . SER A 1 106 ? -3.298 -6.677 -18.452 1.00 49.38 106 SER A CA 1
ATOM 785 C C . SER A 1 106 ? -3.112 -5.789 -19.663 1.00 49.38 106 SER A C 1
ATOM 787 O O . SER A 1 106 ? -2.863 -4.595 -19.545 1.00 49.38 106 SER A O 1
ATOM 789 N N . VAL A 1 107 ? -3.235 -6.385 -20.846 1.00 55.66 107 VAL A N 1
ATOM 790 C CA . VAL A 1 107 ? -3.523 -5.604 -22.048 1.00 55.66 107 VAL A CA 1
ATOM 791 C C . VAL A 1 107 ? -4.809 -4.837 -21.757 1.00 55.66 107 VAL A C 1
ATOM 793 O O . VAL A 1 107 ? -5.867 -5.439 -21.545 1.00 55.66 107 VAL A O 1
ATOM 796 N N . LEU A 1 108 ? -4.705 -3.513 -21.667 1.00 60.34 108 LEU A N 1
ATOM 797 C CA . LEU A 1 108 ? -5.848 -2.659 -21.397 1.00 60.34 108 LEU A CA 1
ATOM 798 C C . LEU A 1 108 ? -6.800 -2.794 -22.591 1.00 60.34 108 LEU A C 1
ATOM 800 O O . LEU A 1 108 ? -6.478 -2.427 -23.720 1.00 60.34 108 LEU A O 1
ATOM 804 N N . THR A 1 109 ? -7.972 -3.370 -22.354 1.00 66.69 109 THR A N 1
ATOM 805 C CA . THR A 1 109 ? -9.081 -3.368 -23.309 1.00 66.69 109 THR A CA 1
ATOM 806 C C . THR A 1 109 ? -10.188 -2.497 -22.725 1.00 66.69 109 THR A C 1
ATOM 808 O O . THR A 1 109 ? -10.320 -2.452 -21.500 1.00 66.69 109 THR A O 1
ATOM 811 N N . PRO A 1 110 ? -10.965 -1.768 -23.548 1.00 74.00 110 PRO A N 1
ATOM 812 C CA . PRO A 1 110 ? -12.075 -0.969 -23.041 1.00 74.00 110 PRO A CA 1
ATOM 813 C C . PRO A 1 110 ? -13.006 -1.805 -22.149 1.00 74.00 110 PRO A C 1
ATOM 815 O O . PRO A 1 110 ? -13.432 -2.891 -22.550 1.00 74.00 110 PRO A O 1
ATOM 818 N N . GLY A 1 111 ? -13.321 -1.294 -20.957 1.00 82.69 111 GLY A N 1
ATOM 819 C CA . GLY A 1 111 ? -14.092 -1.989 -19.923 1.00 82.69 111 GLY A CA 1
ATOM 820 C C . GLY A 1 111 ? -13.387 -2.031 -18.564 1.00 82.69 111 GLY A C 1
ATOM 821 O O . GLY A 1 111 ? -12.520 -1.210 -18.267 1.00 82.69 111 GLY A O 1
ATOM 822 N N . ILE A 1 112 ? -13.776 -2.999 -17.725 1.00 81.75 112 ILE A N 1
ATOM 823 C CA . ILE A 1 112 ? -13.213 -3.173 -16.381 1.00 81.75 112 ILE A CA 1
ATOM 824 C C . ILE A 1 112 ? -11.847 -3.856 -16.481 1.00 81.75 112 ILE A C 1
ATOM 826 O O . ILE A 1 112 ? -11.763 -5.040 -16.814 1.00 81.75 112 ILE A O 1
ATOM 830 N N . VAL A 1 113 ? -10.791 -3.130 -16.126 1.00 85.50 113 VAL A N 1
ATOM 831 C CA . VAL A 1 113 ? -9.417 -3.633 -16.030 1.00 85.50 113 VAL A CA 1
ATOM 832 C C . VAL A 1 113 ? -8.990 -3.732 -14.569 1.00 85.50 113 VAL A C 1
ATOM 834 O O . VAL A 1 113 ? -9.383 -2.918 -13.733 1.00 85.50 113 VAL A O 1
ATOM 837 N N . ILE A 1 114 ? -8.177 -4.740 -14.249 1.00 87.06 114 ILE A N 1
ATOM 838 C CA . ILE A 1 114 ? -7.512 -4.820 -12.945 1.00 87.06 114 ILE A CA 1
ATOM 839 C C . ILE A 1 114 ? -6.266 -3.947 -13.043 1.00 87.06 114 ILE A C 1
ATOM 841 O O . ILE A 1 114 ? -5.305 -4.337 -13.695 1.00 87.06 114 ILE A O 1
ATOM 845 N N . ALA A 1 115 ? -6.302 -2.761 -12.446 1.00 83.19 115 ALA A N 1
ATOM 846 C CA . ALA A 1 115 ? -5.195 -1.815 -12.546 1.00 83.19 115 ALA A CA 1
ATOM 847 C C . ALA A 1 115 ? -4.070 -2.120 -11.561 1.00 83.19 115 ALA A C 1
ATOM 849 O O . ALA A 1 115 ? -2.914 -1.844 -11.845 1.00 83.19 115 ALA A O 1
ATOM 850 N N . ASP A 1 116 ? -4.424 -2.677 -10.403 1.00 86.56 116 ASP A N 1
ATOM 851 C CA . ASP A 1 116 ? -3.468 -3.142 -9.407 1.00 86.56 116 ASP A CA 1
ATOM 852 C C . ASP A 1 116 ? -4.039 -4.343 -8.651 1.00 86.56 116 ASP A C 1
ATOM 854 O O . ASP A 1 116 ? -5.259 -4.510 -8.526 1.00 86.56 116 ASP A O 1
ATOM 858 N N . ARG A 1 117 ? -3.147 -5.175 -8.120 1.00 88.94 117 ARG A N 1
ATOM 859 C CA . ARG A 1 117 ? -3.483 -6.233 -7.181 1.00 88.94 117 ARG A CA 1
ATOM 860 C C . ARG A 1 117 ? -2.573 -6.135 -5.971 1.00 88.94 117 ARG A C 1
ATOM 862 O O . ARG A 1 117 ? -1.392 -6.465 -6.029 1.00 88.94 117 ARG A O 1
ATOM 869 N N . VAL A 1 118 ? -3.157 -5.790 -4.833 1.00 89.31 118 VAL A N 1
ATOM 870 C CA . VAL A 1 118 ? -2.421 -5.626 -3.578 1.00 89.31 118 VAL A CA 1
ATOM 871 C C . VAL A 1 118 ? -2.817 -6.697 -2.577 1.00 89.31 118 VAL A C 1
ATOM 873 O O . VAL A 1 118 ? -3.961 -7.137 -2.506 1.00 89.31 118 VAL A O 1
ATOM 876 N N . ARG A 1 119 ? -1.858 -7.146 -1.781 1.00 92.19 119 ARG A N 1
ATOM 877 C CA . ARG A 1 119 ? -2.050 -8.080 -0.681 1.00 92.19 119 ARG A CA 1
ATOM 878 C C . ARG A 1 119 ? -1.924 -7.318 0.630 1.00 92.19 119 ARG A C 1
ATOM 880 O O . ARG A 1 119 ? -0.859 -6.784 0.927 1.00 92.19 119 ARG A O 1
ATOM 887 N N . ALA A 1 120 ? -3.011 -7.306 1.390 1.00 92.00 120 ALA A N 1
ATOM 888 C CA . ALA A 1 120 ? -3.116 -6.734 2.721 1.00 92.00 120 ALA A CA 1
ATOM 889 C C . ALA A 1 120 ? -2.999 -7.846 3.768 1.00 92.00 120 ALA A C 1
ATOM 891 O O . ALA A 1 120 ? -3.803 -8.781 3.772 1.00 92.00 120 ALA A O 1
ATOM 892 N N . THR A 1 121 ? -2.011 -7.752 4.652 1.00 91.75 121 THR A N 1
ATOM 893 C CA . THR A 1 121 ? -1.780 -8.721 5.730 1.00 91.75 121 THR A CA 1
ATOM 894 C C . THR A 1 121 ? -1.945 -8.037 7.079 1.00 91.75 121 THR A C 1
ATOM 896 O O . THR A 1 121 ? -1.264 -7.052 7.362 1.00 91.75 121 THR A O 1
ATOM 899 N N . ALA A 1 122 ? -2.846 -8.561 7.906 1.00 92.25 122 ALA A N 1
ATOM 900 C CA . ALA A 1 122 ? -3.011 -8.125 9.285 1.00 92.25 122 ALA A CA 1
ATOM 901 C C . ALA A 1 122 ? -1.928 -8.722 10.192 1.00 92.25 122 ALA A C 1
ATOM 903 O O . ALA A 1 122 ? -1.516 -9.868 10.001 1.00 92.25 122 ALA A O 1
ATOM 904 N N . GLY A 1 123 ? -1.504 -7.947 11.194 1.00 87.94 123 GLY A N 1
ATOM 905 C CA . GLY A 1 123 ? -0.637 -8.428 12.270 1.00 87.94 123 GLY A CA 1
ATOM 906 C C . GLY A 1 123 ? -1.371 -9.353 13.248 1.00 87.94 123 GLY A C 1
ATOM 907 O O . GLY A 1 123 ? -2.501 -9.780 12.997 1.00 87.94 123 GLY A O 1
ATOM 908 N N . GLU A 1 124 ? -0.732 -9.656 14.379 1.00 89.81 124 GLU A N 1
ATOM 909 C CA . GLU A 1 124 ? -1.297 -10.523 15.430 1.00 89.81 124 GLU A CA 1
ATOM 910 C C . GLU A 1 124 ? -2.535 -9.925 16.113 1.00 89.81 124 GLU A C 1
ATOM 912 O O . GLU A 1 124 ? -3.388 -10.663 16.593 1.00 89.81 124 GLU A O 1
ATOM 917 N N . ASP A 1 125 ? -2.682 -8.606 16.078 1.00 88.06 125 ASP A N 1
ATOM 918 C CA . ASP A 1 125 ? -3.800 -7.885 16.694 1.00 88.06 125 ASP A CA 1
ATOM 919 C C . ASP A 1 125 ? -4.908 -7.523 15.684 1.00 88.06 125 ASP A C 1
ATOM 921 O O . ASP A 1 125 ? -5.901 -6.879 16.023 1.00 88.06 125 ASP A O 1
ATOM 925 N N . GLY A 1 126 ? -4.772 -7.959 14.427 1.00 90.31 126 GLY A N 1
ATOM 926 C CA . GLY A 1 126 ? -5.675 -7.580 13.342 1.00 90.31 126 GLY A CA 1
ATOM 927 C C . GLY A 1 126 ? -5.245 -6.287 12.657 1.00 90.31 126 GLY A C 1
ATOM 928 O O . GLY A 1 126 ? -4.144 -5.781 12.870 1.00 90.31 126 GLY A O 1
ATOM 929 N N . ALA A 1 127 ? -6.093 -5.785 11.762 1.00 90.81 127 ALA A N 1
ATOM 930 C CA . ALA A 1 127 ? -5.897 -4.478 11.153 1.00 90.81 127 ALA A CA 1
ATOM 931 C C . ALA A 1 127 ? -7.220 -3.867 10.688 1.00 90.81 127 ALA A C 1
ATOM 933 O O . ALA A 1 127 ? -8.151 -4.586 10.319 1.00 90.81 127 ALA A O 1
ATOM 934 N N . VAL A 1 128 ? -7.287 -2.539 10.650 1.00 89.81 128 VAL A N 1
ATOM 935 C CA . VAL A 1 128 ? -8.433 -1.796 10.118 1.00 89.81 128 VAL A CA 1
ATOM 936 C C . VAL A 1 128 ? -7.955 -0.904 8.981 1.00 89.81 128 VAL A C 1
ATOM 938 O O . VAL A 1 128 ? -7.008 -0.136 9.126 1.00 89.81 128 VAL A O 1
ATOM 941 N N . MET A 1 129 ? -8.608 -1.011 7.827 1.00 90.56 129 MET A N 1
ATOM 942 C CA . MET A 1 129 ? -8.308 -0.204 6.650 1.00 90.56 129 MET A CA 1
ATOM 943 C C . MET A 1 129 ? -9.530 0.666 6.318 1.00 90.56 129 MET A C 1
ATOM 945 O O . MET A 1 129 ? -10.492 0.151 5.752 1.00 90.56 129 MET A O 1
ATOM 949 N N . PRO A 1 130 ? -9.537 1.967 6.662 1.00 87.19 130 PRO A N 1
ATOM 950 C CA . PRO A 1 130 ? -10.667 2.861 6.372 1.00 87.19 130 PRO A CA 1
ATOM 951 C C . PRO A 1 130 ? -10.779 3.215 4.880 1.00 87.19 130 PRO A C 1
ATOM 953 O O . PRO A 1 130 ? -11.845 3.576 4.385 1.00 87.19 130 PRO A O 1
ATOM 956 N N . GLY A 1 131 ? -9.673 3.096 4.155 1.00 88.19 131 GLY A N 1
ATOM 957 C CA . GLY A 1 131 ? -9.580 3.358 2.731 1.00 88.19 131 GLY A CA 1
ATOM 958 C C . GLY A 1 131 ? -8.184 3.035 2.221 1.00 88.19 131 GLY A C 1
ATOM 959 O O . GLY A 1 131 ? -7.313 2.587 2.972 1.00 88.19 131 GLY A O 1
ATOM 960 N N . ALA A 1 132 ? -7.976 3.277 0.938 1.00 84.75 132 ALA A N 1
ATOM 961 C CA . ALA A 1 132 ? -6.719 3.038 0.260 1.00 84.75 132 ALA A CA 1
ATOM 962 C C . ALA A 1 132 ? -6.454 4.143 -0.761 1.00 84.75 132 ALA A C 1
ATOM 964 O O . ALA A 1 132 ? -7.346 4.529 -1.518 1.00 84.75 132 ALA A O 1
ATOM 965 N N . ASN A 1 133 ? -5.214 4.624 -0.794 1.00 82.12 133 ASN A N 1
ATOM 966 C CA . ASN A 1 133 ? -4.766 5.575 -1.794 1.00 82.12 133 ASN A CA 1
ATOM 967 C C . ASN A 1 133 ? -3.916 4.839 -2.815 1.00 82.12 133 ASN A C 1
ATOM 969 O O . ASN A 1 133 ? -2.996 4.094 -2.479 1.00 82.12 133 ASN A O 1
ATOM 973 N N . PHE A 1 134 ? -4.204 5.085 -4.078 1.00 80.25 134 PHE A N 1
ATOM 974 C CA . PHE A 1 134 ? -3.424 4.578 -5.181 1.00 80.25 134 PHE A CA 1
ATOM 975 C C . PHE A 1 134 ? -3.042 5.760 -6.054 1.00 80.25 134 PHE A C 1
ATOM 977 O O . PHE A 1 134 ? -3.848 6.636 -6.345 1.00 80.25 134 PHE A O 1
ATOM 984 N N . ARG A 1 135 ? -1.802 5.802 -6.504 1.00 75.44 135 ARG A N 1
ATOM 985 C CA . ARG A 1 135 ? -1.367 6.755 -7.513 1.00 75.44 135 ARG A CA 1
ATOM 986 C C . ARG A 1 135 ? -1.111 5.984 -8.787 1.00 75.44 135 ARG A C 1
ATOM 988 O O . ARG A 1 135 ? -0.212 5.151 -8.818 1.00 75.44 135 ARG A O 1
ATOM 995 N N . ILE A 1 136 ? -1.894 6.289 -9.809 1.00 74.25 136 ILE A N 1
ATOM 996 C CA . ILE A 1 136 ? -1.743 5.744 -11.146 1.00 74.25 136 ILE A CA 1
ATOM 997 C C . ILE A 1 136 ? -0.940 6.751 -11.960 1.00 74.25 136 ILE A C 1
ATOM 999 O O . ILE A 1 136 ? -1.322 7.915 -12.106 1.00 74.25 136 ILE A O 1
ATOM 1003 N N . GLN A 1 137 ? 0.184 6.296 -12.488 1.00 72.50 137 GLN A N 1
ATOM 1004 C CA . GLN A 1 137 ? 0.931 7.011 -13.497 1.00 72.50 137 GLN A CA 1
ATOM 1005 C C . GLN A 1 137 ? 0.679 6.341 -14.839 1.00 72.50 137 GLN A C 1
ATOM 1007 O O . GLN A 1 137 ? 0.866 5.135 -14.993 1.00 72.50 137 GLN A O 1
ATOM 1012 N N . ALA A 1 138 ? 0.216 7.142 -15.783 1.00 66.88 138 ALA A N 1
ATOM 1013 C CA . ALA A 1 138 ? -0.117 6.704 -17.119 1.00 66.88 138 ALA A CA 1
ATOM 1014 C C . ALA A 1 138 ? 0.924 7.233 -18.105 1.00 66.88 138 ALA A C 1
ATOM 1016 O O . ALA A 1 138 ? 1.318 8.399 -18.006 1.00 66.88 138 ALA A O 1
ATOM 1017 N N . SER A 1 139 ? 1.358 6.409 -19.060 1.00 64.75 139 SER A N 1
ATOM 1018 C CA . SER A 1 139 ? 2.123 6.922 -20.201 1.00 64.75 139 SER A CA 1
ATOM 1019 C C . SER A 1 139 ? 1.270 7.896 -21.036 1.00 64.75 139 SER A C 1
ATOM 1021 O O . SER A 1 139 ? 0.035 7.914 -20.963 1.00 64.75 139 SER A O 1
ATOM 1023 N N . ARG A 1 140 ? 1.942 8.781 -21.785 1.00 63.94 140 ARG A N 1
ATOM 1024 C CA . ARG A 1 140 ? 1.319 9.886 -22.536 1.00 63.94 140 ARG A CA 1
ATOM 1025 C C . ARG A 1 140 ? 0.092 9.437 -23.341 1.00 63.94 140 ARG A C 1
ATOM 1027 O O . ARG A 1 140 ? 0.123 8.435 -24.043 1.00 63.94 140 ARG A O 1
ATOM 1034 N N . GLY A 1 141 ? -0.965 10.253 -23.306 1.00 61.00 141 GLY A N 1
ATOM 1035 C CA . GLY A 1 141 ? -2.147 10.086 -24.165 1.00 61.00 141 GLY A CA 1
ATOM 1036 C C . GLY A 1 141 ? -3.272 9.225 -23.585 1.00 61.00 141 GLY A C 1
ATOM 1037 O O . GLY A 1 141 ? -4.311 9.074 -24.225 1.00 61.00 141 GLY A O 1
ATOM 1038 N N . LEU A 1 142 ? -3.114 8.707 -22.367 1.00 61.78 142 LEU A N 1
ATOM 1039 C CA . LEU A 1 142 ? -4.186 8.037 -21.640 1.00 61.78 142 LEU A CA 1
ATOM 1040 C C . LEU A 1 142 ? -5.096 9.052 -20.936 1.00 61.78 142 LEU A C 1
ATOM 1042 O O . LEU A 1 142 ? -4.772 9.583 -19.875 1.00 61.78 142 LEU A O 1
ATOM 1046 N N . SER A 1 143 ? -6.265 9.308 -21.522 1.00 63.31 143 SER A N 1
ATOM 1047 C CA . SER A 1 143 ? -7.361 9.976 -20.822 1.00 63.31 143 SER A CA 1
ATOM 1048 C C . SER A 1 143 ? -8.252 8.912 -20.194 1.00 63.31 143 SER A C 1
ATOM 1050 O O . SER A 1 143 ? -8.985 8.209 -20.889 1.00 63.31 143 SER A O 1
ATOM 1052 N N . PHE A 1 144 ? -8.178 8.779 -18.873 1.00 68.12 144 PHE A N 1
ATOM 1053 C CA . PHE A 1 144 ? -9.158 8.006 -18.126 1.00 68.12 144 PHE A CA 1
ATOM 1054 C C . PHE A 1 144 ? -10.290 8.945 -17.744 1.00 68.12 144 PHE A C 1
ATOM 1056 O O . PHE A 1 144 ? -10.080 9.912 -17.013 1.00 68.12 144 PHE A O 1
ATOM 1063 N N . VAL A 1 145 ? -11.496 8.652 -18.221 1.00 67.19 145 VAL A N 1
ATOM 1064 C CA . VAL A 1 145 ? -12.708 9.170 -17.591 1.00 67.19 145 VAL A CA 1
ATOM 1065 C C . VAL A 1 145 ? -13.176 8.075 -16.652 1.00 67.19 145 VAL A C 1
ATOM 1067 O O . VAL A 1 145 ? -13.838 7.138 -17.101 1.00 67.19 145 VAL A O 1
ATOM 1070 N N . PRO A 1 146 ? -12.782 8.121 -15.374 1.00 63.25 146 PRO A N 1
ATOM 1071 C CA . PRO A 1 146 ? -13.246 7.126 -14.443 1.00 63.25 146 PRO A CA 1
ATOM 1072 C C . PRO A 1 146 ? -14.762 7.202 -14.338 1.00 63.25 146 PRO A C 1
ATOM 1074 O O . PRO A 1 146 ? -15.343 8.253 -14.058 1.00 63.25 146 PRO A O 1
ATOM 1077 N N . THR A 1 147 ? -15.412 6.075 -14.575 1.00 74.62 147 THR A N 1
ATOM 1078 C CA . THR A 1 147 ? -16.853 5.961 -14.385 1.00 74.62 147 THR A CA 1
ATOM 1079 C C . THR A 1 147 ? -17.144 5.523 -12.948 1.00 74.62 147 THR A C 1
ATOM 1081 O O . THR A 1 147 ? -16.263 5.074 -12.206 1.00 74.62 147 THR A O 1
ATOM 1084 N N . SER A 1 148 ? -18.424 5.550 -12.575 1.00 76.25 148 SER A N 1
ATOM 1085 C CA . SER A 1 148 ? -18.922 4.937 -11.338 1.00 76.25 148 SER A CA 1
ATOM 1086 C C . SER A 1 148 ? -18.689 3.417 -11.245 1.00 76.25 148 SER A C 1
ATOM 1088 O O . SER A 1 148 ? -19.053 2.819 -10.239 1.00 76.25 148 SER A O 1
ATOM 1090 N N . GLY A 1 149 ? -18.149 2.775 -12.289 1.00 81.25 149 GLY A N 1
ATOM 1091 C CA . GLY A 1 149 ? -17.762 1.363 -12.288 1.00 81.25 149 GLY A CA 1
ATOM 1092 C C . GLY A 1 149 ? -16.416 1.080 -11.611 1.00 81.25 149 GLY A C 1
ATOM 1093 O O . GLY A 1 149 ? -16.153 -0.069 -11.248 1.00 81.25 149 GLY A O 1
ATOM 1094 N N . SER A 1 150 ? -15.579 2.103 -11.400 1.00 85.50 150 SER A N 1
ATOM 1095 C CA . SER A 1 150 ? -14.284 1.937 -10.725 1.00 85.50 150 SER A CA 1
ATOM 1096 C C . SER A 1 150 ? -14.473 1.629 -9.237 1.00 85.50 150 SER A C 1
ATOM 1098 O O . SER A 1 150 ? -15.257 2.286 -8.554 1.00 85.50 150 SER A O 1
ATOM 1100 N N . SER A 1 151 ? -13.786 0.608 -8.723 1.00 90.94 151 SER A N 1
ATOM 1101 C CA . SER A 1 151 ? -14.021 0.078 -7.372 1.00 90.94 151 SER A CA 1
ATOM 1102 C C . SER A 1 151 ? -12.854 -0.766 -6.845 1.00 90.94 151 SER A C 1
ATOM 1104 O O . SER A 1 151 ? -11.958 -1.152 -7.591 1.00 90.94 151 SER A O 1
ATOM 1106 N N . VAL A 1 152 ? -12.870 -1.076 -5.546 1.00 90.75 152 VAL A N 1
ATOM 1107 C CA . VAL A 1 152 ? -11.980 -2.077 -4.930 1.00 90.75 152 VAL A CA 1
ATOM 1108 C C . VAL A 1 152 ? -12.778 -3.355 -4.683 1.00 90.75 152 VAL A C 1
ATOM 1110 O O . VAL A 1 152 ? -13.923 -3.298 -4.232 1.00 90.75 152 VAL A O 1
ATOM 1113 N N . ARG A 1 153 ? -12.181 -4.520 -4.937 1.00 93.69 153 ARG A N 1
ATOM 1114 C CA . ARG A 1 153 ? -12.807 -5.828 -4.703 1.00 93.69 153 ARG A CA 1
ATOM 1115 C C . ARG A 1 153 ? -11.846 -6.782 -4.008 1.00 93.69 153 ARG A C 1
ATOM 1117 O O . ARG A 1 153 ? -10.671 -6.820 -4.342 1.00 93.69 153 ARG A O 1
ATOM 1124 N N . ILE A 1 154 ? -12.339 -7.625 -3.105 1.00 91.81 154 ILE A N 1
ATOM 1125 C CA . ILE A 1 154 ? -11.547 -8.739 -2.565 1.00 91.81 154 ILE A CA 1
ATOM 1126 C C . ILE A 1 154 ? -11.453 -9.852 -3.623 1.00 91.81 154 ILE A C 1
ATOM 1128 O O . ILE A 1 154 ? -12.462 -10.297 -4.170 1.00 91.81 154 ILE A O 1
ATOM 1132 N N . VAL A 1 155 ? -10.243 -10.323 -3.930 1.00 90.94 155 VAL A N 1
ATOM 1133 C CA . VAL A 1 155 ? -10.022 -11.415 -4.892 1.00 90.94 155 VAL A CA 1
ATOM 1134 C C . VAL A 1 155 ? -10.759 -12.673 -4.438 1.00 90.94 155 VAL A C 1
ATOM 1136 O O . VAL A 1 155 ? -10.594 -13.132 -3.310 1.00 90.94 155 VAL A O 1
ATOM 1139 N N . GLY A 1 156 ? -11.546 -13.252 -5.346 1.00 89.88 156 GLY A N 1
ATOM 1140 C CA . GLY A 1 156 ? -12.378 -14.429 -5.080 1.00 89.88 156 GLY A CA 1
ATOM 1141 C C . GLY A 1 156 ? -13.790 -14.093 -4.597 1.00 89.88 156 GLY A C 1
ATOM 1142 O O . GLY A 1 156 ? -14.667 -14.956 -4.653 1.00 89.88 156 GLY A O 1
ATOM 1143 N N . GLU A 1 157 ? -14.049 -12.846 -4.204 1.00 91.00 157 GLU A N 1
ATOM 1144 C CA . GLU A 1 157 ? -15.394 -12.370 -3.893 1.00 91.00 157 GLU A CA 1
ATOM 1145 C C . GLU A 1 157 ? -16.068 -11.795 -5.146 1.00 91.00 157 GLU A C 1
ATOM 1147 O O . GLU A 1 157 ? -15.420 -11.317 -6.081 1.00 91.00 157 GLU A O 1
ATOM 1152 N N . ARG A 1 158 ? -17.400 -11.899 -5.208 1.00 85.81 158 ARG A N 1
ATOM 1153 C CA . ARG A 1 158 ? -18.181 -11.457 -6.378 1.00 85.81 158 ARG A CA 1
ATOM 1154 C C . ARG A 1 158 ? -18.601 -9.992 -6.302 1.00 85.81 158 ARG A C 1
ATOM 1156 O O . ARG A 1 158 ? -18.932 -9.415 -7.332 1.00 85.81 158 ARG A O 1
ATOM 1163 N N . SER A 1 159 ? -18.623 -9.422 -5.103 1.00 88.31 159 SER A N 1
ATOM 1164 C CA . SER A 1 159 ? -19.077 -8.061 -4.825 1.00 88.31 159 SER A CA 1
ATOM 1165 C C . SER A 1 159 ? -17.904 -7.131 -4.552 1.00 88.31 159 SER A C 1
ATOM 1167 O O . SER A 1 159 ? -16.941 -7.521 -3.894 1.00 88.31 159 SER A O 1
ATOM 1169 N N . ASN A 1 160 ? -18.021 -5.893 -5.023 1.00 90.38 160 ASN A N 1
ATOM 1170 C CA . ASN A 1 160 ? -17.086 -4.822 -4.696 1.00 90.38 160 ASN A CA 1
ATOM 1171 C C . ASN A 1 160 ? -17.259 -4.398 -3.233 1.00 90.38 160 ASN A C 1
ATOM 1173 O O . ASN A 1 160 ? -18.353 -4.515 -2.675 1.00 90.38 160 ASN A O 1
ATOM 1177 N N . ILE A 1 161 ? -16.188 -3.884 -2.632 1.00 89.62 161 ILE A N 1
ATOM 1178 C CA . ILE A 1 161 ? -16.242 -3.270 -1.306 1.00 89.62 161 ILE A CA 1
ATOM 1179 C C . ILE A 1 161 ? -17.074 -1.984 -1.432 1.00 89.62 161 ILE A C 1
ATOM 1181 O O . ILE A 1 161 ? -16.752 -1.150 -2.285 1.00 89.62 161 ILE A O 1
ATOM 1185 N N . PRO A 1 162 ? -18.146 -1.808 -0.635 1.00 87.44 162 PRO A N 1
ATOM 1186 C CA . PRO A 1 162 ? -18.924 -0.577 -0.643 1.00 87.44 162 PRO A CA 1
ATOM 1187 C C . PRO A 1 162 ? -18.033 0.623 -0.322 1.00 87.44 162 PRO A C 1
ATOM 1189 O O . PRO A 1 162 ? -17.323 0.630 0.684 1.00 87.44 162 PRO A O 1
ATOM 1192 N N . GLY A 1 163 ? -18.060 1.635 -1.182 1.00 87.25 163 GLY A N 1
ATOM 1193 C CA . GLY A 1 163 ? -17.200 2.795 -1.038 1.00 87.25 163 GLY A CA 1
ATOM 1194 C C . GLY A 1 163 ? -17.412 3.827 -2.129 1.00 87.25 163 GLY A C 1
ATOM 1195 O O . GLY A 1 163 ? -18.142 3.605 -3.098 1.00 87.25 163 GLY A O 1
ATOM 1196 N N . SER A 1 164 ? -16.761 4.967 -1.950 1.00 83.19 164 SER A N 1
ATOM 1197 C CA . SER A 1 164 ? -16.610 5.986 -2.973 1.00 83.19 164 SER A CA 1
ATOM 1198 C C . SER A 1 164 ? -15.175 6.018 -3.455 1.00 83.19 164 SER A C 1
ATOM 1200 O O . SER A 1 164 ? -14.230 5.669 -2.752 1.00 83.19 164 SER A O 1
ATOM 1202 N N . VAL A 1 165 ? -15.030 6.465 -4.683 1.00 82.88 165 VAL A N 1
ATOM 1203 C CA . VAL A 1 165 ? -13.776 6.481 -5.397 1.00 82.88 165 VAL A CA 1
ATOM 1204 C C . VAL A 1 165 ? -13.628 7.900 -5.931 1.00 82.88 165 VAL A C 1
ATOM 1206 O O . VAL A 1 165 ? -14.456 8.361 -6.715 1.00 82.88 165 VAL A O 1
ATOM 1209 N N . GLU A 1 166 ? -12.615 8.605 -5.447 1.00 85.31 166 GLU A N 1
ATOM 1210 C CA . GLU A 1 166 ? -12.306 9.973 -5.842 1.00 85.31 166 GLU A CA 1
ATOM 1211 C C . GLU A 1 166 ? -11.035 9.989 -6.689 1.00 85.31 166 GLU A C 1
ATOM 1213 O O . GLU A 1 166 ? -10.072 9.271 -6.420 1.00 85.31 166 GLU A O 1
ATOM 1218 N N . PHE A 1 167 ? -11.052 10.795 -7.744 1.00 81.31 167 PHE A N 1
ATOM 1219 C CA . PHE A 1 167 ? -9.938 10.941 -8.669 1.00 81.31 167 PHE A CA 1
ATOM 1220 C C . PHE A 1 167 ? -9.454 12.383 -8.652 1.00 81.31 167 PHE A C 1
ATOM 1222 O O . PHE A 1 167 ? -10.253 13.313 -8.762 1.00 81.31 167 PHE A O 1
ATOM 1229 N N . THR A 1 168 ? -8.144 12.576 -8.553 1.00 81.06 168 THR A N 1
ATOM 1230 C CA . THR A 1 168 ? -7.520 13.901 -8.518 1.00 81.06 168 THR A CA 1
ATOM 1231 C C . THR A 1 168 ? -6.352 13.938 -9.502 1.00 81.06 168 THR A C 1
ATOM 1233 O O . THR A 1 168 ? -5.532 13.026 -9.527 1.00 81.06 168 THR A O 1
ATOM 1236 N N . GLY A 1 169 ? -6.258 14.987 -10.326 1.00 77.38 169 GLY A N 1
ATOM 1237 C CA . GLY A 1 169 ? -5.122 15.186 -11.245 1.00 77.38 169 GLY A CA 1
ATOM 1238 C C . GLY A 1 169 ? -5.177 14.427 -12.581 1.00 77.38 169 GLY A C 1
ATOM 1239 O O . GLY A 1 169 ? -4.200 14.415 -13.318 1.00 77.38 169 GLY A O 1
ATOM 1240 N N . CYS A 1 170 ? -6.308 13.818 -12.942 1.00 73.31 170 CYS A N 1
ATOM 1241 C CA . CYS A 1 170 ? -6.435 12.984 -14.149 1.00 73.31 170 CYS A CA 1
ATOM 1242 C C . CYS A 1 170 ? -6.742 13.794 -15.431 1.00 73.31 170 CYS A C 1
ATOM 1244 O O . CYS A 1 170 ? -7.490 13.338 -16.291 1.00 73.31 170 CYS A O 1
ATOM 1246 N N . ASP A 1 171 ? -6.221 15.017 -15.558 1.00 66.69 171 ASP A N 1
ATOM 1247 C CA . ASP A 1 171 ? -6.661 15.998 -16.566 1.00 66.69 171 ASP A CA 1
ATOM 1248 C C . ASP A 1 171 ? -6.039 15.841 -17.969 1.00 66.69 171 ASP A C 1
ATOM 1250 O O . ASP A 1 171 ? -6.283 16.661 -18.854 1.00 66.69 171 ASP A O 1
ATOM 1254 N N . GLY A 1 172 ? -5.286 14.766 -18.222 1.00 58.31 172 GLY A N 1
ATOM 1255 C CA . GLY A 1 172 ? -4.742 14.453 -19.549 1.00 58.31 172 GLY A CA 1
ATOM 1256 C C . GLY A 1 172 ? -3.685 15.442 -20.056 1.00 58.31 172 GLY A C 1
ATOM 1257 O O . GLY A 1 172 ? -3.287 15.364 -21.220 1.00 58.31 172 GLY A O 1
ATOM 1258 N N . SER A 1 173 ? -3.211 16.366 -19.212 1.00 59.53 173 SER A N 1
ATOM 1259 C CA . SER A 1 173 ? -2.036 17.181 -19.518 1.00 59.53 173 SER A CA 1
ATOM 1260 C C . SER A 1 173 ? -0.780 16.291 -19.575 1.00 59.53 173 SER A C 1
ATOM 1262 O O . SER A 1 173 ? -0.747 15.210 -18.993 1.00 59.53 173 SER A O 1
ATOM 1264 N N . MET A 1 174 ? 0.228 16.689 -20.361 1.00 51.00 174 MET A N 1
ATOM 1265 C CA . MET A 1 174 ? 1.247 15.812 -20.982 1.00 51.00 174 MET A CA 1
ATOM 1266 C C . MET A 1 174 ? 2.135 14.955 -20.043 1.00 51.00 174 MET A C 1
ATOM 1268 O O . MET A 1 174 ? 2.954 14.187 -20.549 1.00 51.00 174 MET A O 1
ATOM 1272 N N . GLU A 1 175 ? 1.967 15.055 -18.721 1.00 59.59 175 GLU A N 1
ATOM 1273 C CA . GLU A 1 175 ? 2.638 14.269 -17.667 1.00 59.59 175 GLU A CA 1
ATOM 1274 C C . GLU A 1 175 ? 1.688 14.007 -16.472 1.00 59.59 175 GLU A C 1
ATOM 1276 O O . GLU A 1 175 ? 2.059 14.129 -15.304 1.00 59.59 175 GLU A O 1
ATOM 1281 N N . GLY A 1 176 ? 0.415 13.720 -16.758 1.00 58.00 176 GLY A N 1
ATOM 1282 C CA . GLY A 1 176 ? -0.642 13.631 -15.751 1.00 58.00 176 GLY A CA 1
ATOM 1283 C C . GLY A 1 176 ? -0.505 12.429 -14.814 1.00 58.00 176 GLY A C 1
ATOM 1284 O O . GLY A 1 176 ? -0.667 11.278 -15.218 1.00 58.00 176 GLY A O 1
ATOM 1285 N N . TYR A 1 177 ? -0.273 12.698 -13.530 1.00 70.38 177 TYR A N 1
ATOM 1286 C CA . TYR A 1 177 ? -0.474 11.723 -12.461 1.00 70.38 177 TYR A CA 1
ATOM 1287 C C . TYR A 1 177 ? -1.943 11.722 -12.052 1.00 70.38 177 TYR A C 1
ATOM 1289 O O . TYR A 1 177 ? -2.463 12.745 -11.613 1.00 70.38 177 TYR A O 1
ATOM 1297 N N . CYS A 1 178 ? -2.586 10.562 -12.112 1.00 75.00 178 CYS A N 1
ATOM 1298 C CA . CYS A 1 178 ? -3.942 10.388 -11.616 1.00 75.00 178 CYS A CA 1
ATOM 1299 C C . CYS A 1 178 ? -3.864 9.790 -10.206 1.00 75.00 178 CYS A C 1
ATOM 1301 O O . CYS A 1 178 ? -3.492 8.631 -10.013 1.00 75.00 178 CYS A O 1
ATOM 1303 N N . ALA A 1 179 ? -4.152 10.601 -9.192 1.00 80.25 179 ALA A N 1
ATOM 1304 C CA . ALA A 1 179 ? -4.343 10.106 -7.838 1.00 80.25 179 ALA A CA 1
ATOM 1305 C C . ALA A 1 179 ? -5.752 9.521 -7.714 1.00 80.25 179 ALA A C 1
ATOM 1307 O O . ALA A 1 179 ? -6.729 10.109 -8.177 1.00 80.25 179 ALA A O 1
ATOM 1308 N N . TRP A 1 180 ? -5.834 8.354 -7.093 1.00 81.69 180 TRP A N 1
ATOM 1309 C CA . TRP A 1 180 ? -7.048 7.597 -6.866 1.00 81.69 180 TRP A CA 1
ATOM 1310 C C . TRP A 1 180 ? -7.205 7.335 -5.370 1.00 81.69 180 TRP A C 1
ATOM 1312 O O . TRP A 1 180 ? -6.353 6.720 -4.733 1.00 81.69 180 TRP A O 1
ATOM 1322 N N . HIS A 1 181 ? -8.301 7.812 -4.801 1.00 83.62 181 HIS A N 1
ATOM 1323 C CA . HIS A 1 181 ? -8.614 7.684 -3.386 1.00 83.62 181 HIS A CA 1
ATOM 1324 C C . HIS A 1 181 ? -9.857 6.808 -3.244 1.00 83.62 181 HIS A C 1
ATOM 1326 O O . HIS A 1 181 ? -10.967 7.227 -3.573 1.00 83.62 181 HIS A O 1
ATOM 1332 N N . ALA A 1 182 ? -9.678 5.575 -2.776 1.00 85.06 182 ALA A N 1
ATOM 1333 C CA . ALA A 1 182 ? -10.776 4.672 -2.464 1.00 85.06 182 ALA A CA 1
ATOM 1334 C C . ALA A 1 182 ? -11.130 4.807 -0.979 1.00 85.06 182 ALA A C 1
ATOM 1336 O O . ALA A 1 182 ? -10.356 4.418 -0.105 1.00 85.06 182 ALA A O 1
ATOM 1337 N N . LEU A 1 183 ? -12.309 5.351 -0.692 1.00 86.31 183 LEU A N 1
ATOM 1338 C CA . LEU A 1 183 ? -12.858 5.472 0.656 1.00 86.31 183 LEU A CA 1
ATOM 1339 C C . LEU A 1 183 ? -13.925 4.400 0.844 1.00 86.31 183 LEU A C 1
ATOM 1341 O O . LEU A 1 183 ? -14.890 4.350 0.080 1.00 86.31 183 LEU A O 1
ATOM 1345 N N . PHE A 1 184 ? -13.776 3.541 1.848 1.00 88.75 184 PHE A N 1
ATOM 1346 C CA . PHE A 1 184 ? -14.779 2.515 2.120 1.00 88.75 184 PHE A CA 1
ATOM 1347 C C . PHE A 1 184 ? -15.915 3.094 2.965 1.00 88.75 184 PHE A C 1
ATOM 1349 O O . PHE A 1 184 ? -15.690 3.912 3.854 1.00 88.75 184 PHE A O 1
ATOM 1356 N N . THR A 1 185 ? -17.155 2.683 2.686 1.00 87.12 185 THR A N 1
ATOM 1357 C CA . THR A 1 185 ? -18.322 3.095 3.487 1.00 87.12 185 THR A CA 1
ATOM 1358 C C . THR A 1 185 ? -18.232 2.544 4.907 1.00 87.12 185 THR A C 1
ATOM 1360 O O . THR A 1 185 ? -18.607 3.220 5.861 1.00 87.12 185 THR A O 1
ATOM 1363 N N . GLU A 1 186 ? -17.701 1.330 5.036 1.00 87.81 186 GLU A N 1
ATOM 1364 C CA . GLU A 1 186 ? -17.347 0.702 6.302 1.00 87.81 186 GLU A CA 1
ATOM 1365 C C . GLU A 1 186 ? -15.864 0.312 6.238 1.00 87.81 186 GLU A C 1
ATOM 1367 O O . GLU A 1 186 ? -15.440 -0.243 5.218 1.00 87.81 186 GLU A O 1
ATOM 1372 N N . PRO A 1 187 ? -15.061 0.590 7.282 1.00 88.31 187 PRO A N 1
ATOM 1373 C CA . PRO A 1 187 ? -13.662 0.187 7.300 1.00 88.31 187 PRO A CA 1
ATOM 1374 C C . PRO A 1 187 ? -13.513 -1.319 7.079 1.00 88.31 187 PRO A C 1
ATOM 1376 O O . PRO A 1 187 ? -14.198 -2.129 7.705 1.00 88.31 187 PRO A O 1
ATOM 1379 N N . LEU A 1 188 ? -12.580 -1.709 6.212 1.00 91.75 188 LEU A N 1
ATOM 1380 C CA . LEU A 1 188 ? -12.260 -3.111 5.997 1.00 91.75 188 LEU A CA 1
ATOM 1381 C C . LEU A 1 188 ? -11.483 -3.632 7.211 1.00 91.75 188 LEU A C 1
ATOM 1383 O O . LEU A 1 188 ? -10.318 -3.284 7.411 1.00 91.75 188 LEU A O 1
ATOM 1387 N N . VAL A 1 189 ? -12.129 -4.478 8.011 1.00 91.62 189 VAL A N 1
ATOM 1388 C CA . VAL A 1 189 ? -11.510 -5.135 9.168 1.00 91.62 189 VAL A CA 1
ATOM 1389 C C . VAL A 1 189 ? -10.873 -6.451 8.731 1.00 91.62 189 VAL A C 1
ATOM 1391 O O . VAL A 1 189 ? -11.537 -7.357 8.225 1.00 91.62 189 VAL A O 1
ATOM 1394 N N . LEU A 1 190 ? -9.567 -6.565 8.943 1.00 91.00 190 LEU A N 1
ATOM 1395 C CA . LEU A 1 190 ? -8.788 -7.768 8.705 1.00 91.00 190 LEU A CA 1
ATOM 1396 C C . LEU A 1 190 ? -8.557 -8.479 10.039 1.00 91.00 190 LEU A C 1
ATOM 1398 O O . LEU A 1 190 ? -8.019 -7.910 10.987 1.00 91.00 190 LEU A O 1
ATOM 1402 N N . VAL A 1 191 ? -8.969 -9.742 10.102 1.00 91.44 191 VAL A N 1
ATOM 1403 C CA . VAL A 1 191 ? -8.808 -10.587 11.292 1.00 91.44 191 VAL A CA 1
ATOM 1404 C C . VAL A 1 191 ? -7.309 -10.820 11.558 1.00 91.44 191 VAL A C 1
ATOM 1406 O O . VAL A 1 191 ? -6.559 -10.982 10.587 1.00 91.44 191 VAL A O 1
ATOM 1409 N N . PRO A 1 192 ? -6.866 -10.877 12.828 1.00 92.88 192 PRO A N 1
ATOM 1410 C CA . PRO A 1 192 ? -5.527 -11.309 13.223 1.00 92.88 192 PRO A CA 1
ATOM 1411 C C . PRO A 1 192 ? -4.909 -12.418 12.368 1.00 92.88 192 PRO A C 1
ATOM 1413 O O . PRO A 1 192 ? -5.529 -13.459 12.144 1.00 92.88 192 PRO A O 1
ATOM 1416 N N . GLY A 1 193 ? -3.685 -12.192 11.884 1.00 90.00 193 GLY A N 1
ATOM 1417 C CA . GLY A 1 193 ? -2.908 -13.167 11.111 1.00 90.00 193 GLY A CA 1
ATOM 1418 C C . GLY A 1 193 ? -3.498 -13.538 9.746 1.00 90.00 193 GLY A C 1
ATOM 1419 O O . GLY A 1 193 ? -3.027 -14.484 9.112 1.00 90.00 193 GLY A O 1
ATOM 1420 N N . THR A 1 194 ? -4.534 -12.834 9.280 1.00 93.56 194 THR A N 1
ATOM 1421 C CA . THR A 1 194 ? -5.128 -13.089 7.965 1.00 93.56 194 THR A CA 1
ATOM 1422 C C . THR A 1 194 ? -4.525 -12.212 6.880 1.00 93.56 194 THR A C 1
ATOM 1424 O O . THR A 1 194 ? -4.099 -11.076 7.096 1.00 93.56 194 THR A O 1
ATOM 1427 N N . THR A 1 195 ? -4.537 -12.753 5.668 1.00 94.06 195 THR A N 1
ATOM 1428 C CA . THR A 1 195 ? -4.124 -12.057 4.458 1.00 94.06 195 THR A CA 1
ATOM 1429 C C . THR A 1 195 ? -5.296 -12.004 3.491 1.00 94.06 195 THR A C 1
ATOM 1431 O O . THR A 1 195 ? -5.925 -13.024 3.202 1.00 94.06 195 THR A O 1
ATOM 1434 N N . ARG A 1 196 ? -5.573 -10.821 2.946 1.00 94.31 196 ARG A N 1
ATOM 1435 C CA . ARG A 1 196 ? -6.544 -10.609 1.870 1.00 94.31 196 ARG A CA 1
ATOM 1436 C C . ARG A 1 196 ? -5.837 -10.043 0.650 1.00 94.31 196 ARG A C 1
ATOM 1438 O O . ARG A 1 196 ? -4.881 -9.287 0.767 1.00 94.31 196 ARG A O 1
ATOM 1445 N N . THR A 1 197 ? -6.298 -10.434 -0.531 1.00 93.31 197 THR A N 1
ATOM 1446 C CA . THR A 1 197 ? -5.835 -9.839 -1.789 1.00 93.31 197 THR A CA 1
ATOM 1447 C C . THR A 1 197 ? -6.957 -8.968 -2.333 1.00 93.31 197 THR A C 1
ATOM 1449 O O . THR A 1 197 ? -8.105 -9.408 -2.353 1.00 93.31 197 THR A O 1
ATOM 1452 N N . LEU A 1 198 ? -6.633 -7.746 -2.732 1.00 92.94 198 LEU A N 1
ATOM 1453 C CA . LEU A 1 198 ? -7.549 -6.741 -3.249 1.00 92.94 198 LEU A CA 1
ATOM 1454 C C . LEU A 1 198 ? -7.211 -6.492 -4.721 1.00 92.94 198 LEU A C 1
ATOM 1456 O O . LEU A 1 198 ? -6.053 -6.247 -5.051 1.00 92.94 198 LEU A O 1
ATOM 1460 N N . ASP A 1 199 ? -8.217 -6.567 -5.585 1.00 91.25 199 ASP A N 1
ATOM 1461 C CA . ASP A 1 199 ? -8.166 -6.063 -6.952 1.00 91.25 199 ASP A CA 1
ATOM 1462 C C . ASP A 1 199 ? -8.639 -4.608 -6.947 1.00 91.25 199 ASP A C 1
ATOM 1464 O O . ASP A 1 199 ? -9.738 -4.301 -6.473 1.00 91.25 199 ASP A O 1
ATOM 1468 N N . LEU A 1 200 ? -7.831 -3.730 -7.526 1.00 88.81 200 LEU A N 1
ATOM 1469 C CA . LEU A 1 200 ? -8.270 -2.420 -7.968 1.00 88.81 200 LEU A CA 1
ATOM 1470 C C . LEU A 1 200 ? -8.867 -2.573 -9.371 1.00 88.81 200 LEU A C 1
ATOM 1472 O O . LEU A 1 200 ? -8.173 -2.945 -10.315 1.00 88.81 200 LEU A O 1
ATOM 1476 N N . LEU A 1 201 ? -10.157 -2.278 -9.499 1.00 89.12 201 LEU A N 1
ATOM 1477 C CA . LEU A 1 201 ? -10.895 -2.305 -10.754 1.00 89.12 201 LEU A CA 1
ATOM 1478 C C . LEU A 1 201 ? -11.050 -0.875 -11.281 1.00 89.12 201 LEU A C 1
ATOM 1480 O O . LEU A 1 201 ? -11.721 -0.056 -10.654 1.00 89.12 201 LEU A O 1
ATOM 1484 N N . LEU A 1 202 ? -10.453 -0.582 -12.434 1.00 86.88 202 LEU A N 1
ATOM 1485 C CA . LEU A 1 202 ? -10.703 0.649 -13.184 1.00 86.88 202 LEU A CA 1
ATOM 1486 C C . LEU A 1 202 ? -11.681 0.335 -14.308 1.00 86.88 202 LEU A C 1
ATOM 1488 O O . LEU A 1 202 ? -11.438 -0.569 -15.102 1.00 86.88 202 LEU A O 1
ATOM 1492 N N . ASP A 1 203 ? -12.774 1.084 -14.394 1.00 85.31 203 ASP A N 1
ATOM 1493 C CA . ASP A 1 203 ? -13.628 1.048 -15.579 1.00 85.31 203 ASP A CA 1
ATOM 1494 C C . ASP A 1 203 ? -13.137 2.108 -16.563 1.00 85.31 203 ASP A C 1
ATOM 1496 O O . ASP A 1 203 ? -13.272 3.313 -16.327 1.00 85.31 203 ASP A O 1
ATOM 1500 N N . VAL A 1 204 ? -12.489 1.644 -17.630 1.00 80.00 204 VAL A N 1
ATOM 1501 C CA . VAL A 1 204 ? -11.803 2.492 -18.598 1.00 80.00 204 VAL A CA 1
ATOM 1502 C C . VAL A 1 204 ? -12.629 2.578 -19.872 1.00 80.00 204 VAL A C 1
ATOM 1504 O O . VAL A 1 204 ? -12.798 1.599 -20.602 1.00 80.00 204 VAL A O 1
ATOM 1507 N N . THR A 1 205 ? -13.113 3.781 -20.173 1.00 76.50 205 THR A N 1
ATOM 1508 C CA . THR A 1 205 ? -13.803 4.083 -21.429 1.00 76.50 205 THR A CA 1
ATOM 1509 C C . THR A 1 205 ? -12.915 4.911 -22.349 1.00 76.50 205 THR A C 1
ATOM 1511 O O . THR A 1 205 ? -12.439 5.968 -21.946 1.00 76.50 205 THR A O 1
ATOM 1514 N N . GLY A 1 206 ? -12.756 4.475 -23.599 1.00 73.94 206 GLY A N 1
ATOM 1515 C CA . GLY A 1 206 ? -12.045 5.225 -24.639 1.00 73.94 206 GLY A CA 1
ATOM 1516 C C . GLY A 1 206 ? -11.087 4.355 -25.459 1.00 73.94 206 GLY A C 1
ATOM 1517 O O . GLY A 1 206 ? -10.816 3.214 -25.082 1.00 73.94 206 GLY A O 1
ATOM 1518 N N . PRO A 1 207 ? -10.603 4.857 -26.609 1.00 63.12 207 PRO A N 1
ATOM 1519 C CA . PRO A 1 207 ? -9.538 4.203 -27.356 1.00 63.12 207 PRO A CA 1
ATOM 1520 C C . PRO A 1 207 ? -8.237 4.280 -26.553 1.00 63.12 207 PRO A C 1
ATOM 1522 O O . PRO A 1 207 ? -7.765 5.366 -26.222 1.00 63.12 207 PRO A O 1
ATOM 1525 N N . LEU A 1 208 ? -7.669 3.121 -26.240 1.00 64.50 208 LEU A N 1
ATOM 1526 C CA . LEU A 1 208 ? -6.383 3.015 -25.563 1.00 64.50 208 LEU A CA 1
ATOM 1527 C C . LEU A 1 208 ? -5.277 3.011 -26.626 1.00 64.50 208 LEU A C 1
ATOM 1529 O O . LEU A 1 208 ? -5.340 2.180 -27.539 1.00 64.50 208 LEU A O 1
ATOM 1533 N N . PRO A 1 209 ? -4.294 3.927 -26.569 1.00 63.97 209 PRO A N 1
ATOM 1534 C CA . PRO A 1 209 ? -3.139 3.839 -27.450 1.00 63.97 209 PRO A CA 1
ATOM 1535 C C . PRO A 1 209 ? -2.381 2.539 -27.155 1.00 63.97 209 PRO A C 1
ATOM 1537 O O . PRO A 1 209 ? -2.334 2.088 -26.014 1.00 63.97 209 PRO A O 1
ATOM 1540 N N . CYS A 1 210 ? -1.784 1.922 -28.176 1.00 50.09 210 CYS A N 1
ATOM 1541 C CA . CYS A 1 210 ? -1.078 0.641 -28.036 1.00 50.09 210 CYS A CA 1
ATOM 1542 C C . CYS A 1 210 ? 0.158 0.706 -27.110 1.00 50.09 210 CYS A C 1
ATOM 1544 O O . CYS A 1 210 ? 0.691 -0.333 -26.745 1.00 50.09 210 CYS A O 1
ATOM 1546 N N . GLU A 1 211 ? 0.571 1.913 -26.712 1.00 54.88 211 GLU A N 1
ATOM 1547 C CA . GLU A 1 211 ? 1.724 2.224 -25.850 1.00 54.88 211 GLU A CA 1
ATOM 1548 C C . GLU A 1 211 ? 1.301 2.647 -24.425 1.00 54.88 211 GLU A C 1
ATOM 1550 O O . GLU A 1 211 ? 2.087 3.164 -23.630 1.00 54.88 211 GLU A O 1
ATOM 1555 N N . ALA A 1 212 ? 0.020 2.469 -24.100 1.00 58.06 212 ALA A N 1
ATOM 1556 C CA . ALA A 1 212 ? -0.536 2.732 -22.784 1.00 58.06 212 ALA A CA 1
ATOM 1557 C C . ALA A 1 212 ? 0.022 1.757 -21.735 1.00 58.06 212 ALA A C 1
ATOM 1559 O O . ALA A 1 212 ? -0.269 0.563 -21.780 1.00 58.06 212 ALA A O 1
ATOM 1560 N N . SER A 1 213 ? 0.743 2.276 -20.743 1.00 62.44 213 SER A N 1
ATOM 1561 C CA . SER A 1 213 ? 1.150 1.529 -19.555 1.00 62.44 213 SER A CA 1
ATOM 1562 C C . SER A 1 213 ? 0.613 2.202 -18.296 1.00 62.44 213 SER A C 1
ATOM 1564 O O . SER A 1 213 ? 0.469 3.428 -18.234 1.00 62.44 213 SER A O 1
ATOM 1566 N N . LEU A 1 214 ? 0.256 1.381 -17.306 1.00 63.03 214 LEU A N 1
ATOM 1567 C CA . LEU A 1 214 ? -0.108 1.836 -15.971 1.00 63.03 214 LEU A CA 1
ATOM 1568 C C . LEU A 1 214 ? 0.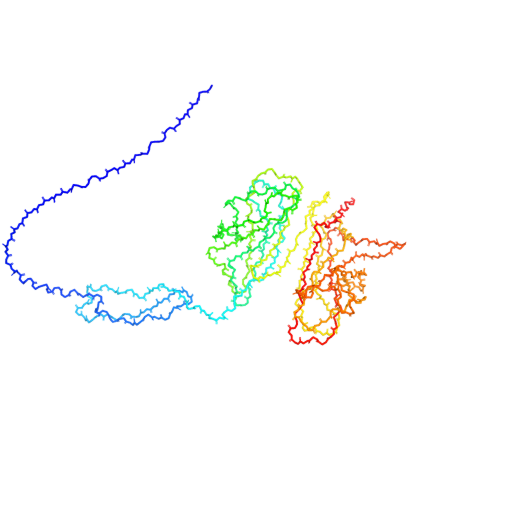985 1.413 -14.998 1.00 63.03 214 LEU A C 1
ATOM 1570 O O . LEU A 1 214 ? 1.256 0.227 -14.832 1.00 63.03 214 LEU A O 1
ATOM 1574 N N . SER A 1 215 ? 1.549 2.389 -14.300 1.00 66.00 215 SER A N 1
ATOM 1575 C CA . SER A 1 215 ? 2.278 2.151 -13.060 1.00 66.00 215 SER A CA 1
ATOM 1576 C C . SER A 1 215 ? 1.390 2.554 -11.893 1.00 66.00 215 SER A C 1
ATOM 1578 O O . SER A 1 215 ? 0.782 3.627 -11.913 1.00 66.00 215 SER A O 1
ATOM 1580 N N . THR A 1 216 ? 1.287 1.704 -10.878 1.00 62.44 216 THR A N 1
ATOM 1581 C CA . THR A 1 216 ? 0.470 1.968 -9.694 1.00 62.44 216 THR A CA 1
ATOM 1582 C C . THR A 1 216 ? 1.333 1.968 -8.447 1.00 62.44 216 THR A C 1
ATOM 1584 O O . THR A 1 216 ? 2.194 1.115 -8.247 1.00 62.44 216 THR A O 1
ATOM 1587 N N . ASN A 1 217 ? 1.093 2.954 -7.589 1.00 66.19 217 ASN A N 1
ATOM 1588 C CA . ASN A 1 217 ? 1.717 3.055 -6.281 1.00 66.19 217 ASN A CA 1
ATOM 1589 C C . ASN A 1 217 ? 0.631 3.025 -5.219 1.00 66.19 217 ASN A C 1
ATOM 1591 O O . ASN A 1 217 ? -0.266 3.863 -5.248 1.00 66.19 217 ASN A O 1
ATOM 1595 N N . PHE A 1 218 ? 0.734 2.104 -4.272 1.00 66.19 218 PHE A N 1
ATOM 1596 C CA . PHE A 1 218 ? -0.188 2.005 -3.149 1.00 66.19 218 PHE A CA 1
ATOM 1597 C C . PHE A 1 218 ? 0.360 2.752 -1.929 1.00 66.19 218 PHE A C 1
ATOM 1599 O O . PHE A 1 218 ? 1.532 2.584 -1.595 1.00 66.19 218 PHE A O 1
ATOM 1606 N N . SER A 1 219 ? -0.483 3.510 -1.228 1.00 72.44 219 SER A N 1
ATOM 1607 C CA . SER A 1 219 ? -0.207 3.993 0.127 1.00 72.44 219 SER A CA 1
ATOM 1608 C C . SER A 1 219 ? -1.463 3.964 1.000 1.00 72.44 219 SER A C 1
ATOM 1610 O O . SER A 1 219 ? -2.598 4.038 0.521 1.00 72.44 219 SER A O 1
ATOM 1612 N N . LEU A 1 220 ? -1.272 3.836 2.314 1.00 71.75 220 LEU A N 1
ATOM 1613 C CA . LEU A 1 220 ? -2.370 4.014 3.262 1.00 71.75 220 LEU A CA 1
ATOM 1614 C C . LEU A 1 220 ? -2.550 5.512 3.554 1.00 71.75 220 LEU A C 1
ATOM 1616 O O . LEU A 1 220 ? -1.563 6.247 3.505 1.00 71.75 220 LEU A O 1
ATOM 1620 N N . PRO A 1 221 ? -3.768 5.977 3.890 1.00 53.97 221 PRO A N 1
ATOM 1621 C CA . PRO A 1 221 ? -4.054 7.398 4.114 1.00 53.97 221 PRO A CA 1
ATOM 1622 C C . PRO A 1 221 ? -3.147 8.109 5.126 1.00 53.97 221 PRO A C 1
ATOM 1624 O O . PRO A 1 221 ? -2.957 9.315 5.006 1.00 53.97 221 PRO A O 1
ATOM 1627 N N . GLU A 1 222 ? -2.556 7.372 6.070 1.00 48.19 222 GLU A N 1
ATOM 1628 C CA . GLU A 1 222 ? -1.675 7.915 7.115 1.00 48.19 222 GLU A CA 1
ATOM 1629 C C . GLU A 1 222 ? -0.229 7.378 7.075 1.00 48.19 222 GLU A C 1
ATOM 1631 O O . GLU A 1 222 ? 0.600 7.790 7.883 1.00 48.19 222 GLU A O 1
ATOM 1636 N N . LEU A 1 223 ? 0.115 6.487 6.133 1.00 39.81 223 LEU A N 1
ATOM 1637 C CA . LEU A 1 223 ? 1.443 5.861 6.041 1.00 39.81 223 LEU A CA 1
ATOM 1638 C C . LEU A 1 223 ? 2.010 5.980 4.619 1.00 39.81 223 LEU A C 1
ATOM 1640 O O . LEU A 1 223 ? 1.641 5.229 3.712 1.00 39.81 223 LEU A O 1
ATOM 1644 N N . ASP A 1 224 ? 2.972 6.891 4.448 1.00 35.03 224 ASP A N 1
ATOM 1645 C CA . ASP A 1 224 ? 3.774 7.041 3.228 1.00 35.03 224 ASP A CA 1
ATOM 1646 C C . ASP A 1 224 ? 4.818 5.909 3.121 1.00 35.03 224 ASP A C 1
ATOM 1648 O O . ASP A 1 224 ? 5.990 6.066 3.467 1.00 35.03 224 ASP A O 1
ATOM 1652 N N . SER A 1 225 ? 4.404 4.745 2.620 1.00 34.09 225 SER A N 1
ATOM 1653 C CA . SER A 1 225 ? 5.312 3.702 2.116 1.00 34.09 225 SER A CA 1
ATOM 1654 C C . SER A 1 225 ? 4.946 3.368 0.667 1.00 34.09 225 SER A C 1
ATOM 1656 O O . SER A 1 225 ? 3.774 3.435 0.311 1.00 34.09 225 SER A O 1
ATOM 1658 N N . GLN A 1 226 ? 5.940 3.105 -0.194 1.00 36.84 226 GLN A N 1
ATOM 1659 C CA . GLN A 1 226 ? 5.756 2.974 -1.648 1.00 36.84 226 GLN A CA 1
ATOM 1660 C C . GLN A 1 226 ? 6.241 1.626 -2.190 1.00 36.84 226 GLN A C 1
ATOM 1662 O O . GLN A 1 226 ? 7.300 1.138 -1.797 1.00 36.84 226 GLN A O 1
ATOM 1667 N N . VAL A 1 227 ? 5.513 1.089 -3.171 1.00 35.94 227 VAL A N 1
ATOM 1668 C CA . VAL A 1 227 ? 5.907 -0.050 -4.015 1.00 35.94 227 VAL A CA 1
ATOM 1669 C C . VAL A 1 227 ? 5.734 0.386 -5.475 1.00 35.94 227 VAL A C 1
ATOM 1671 O O . VAL A 1 227 ? 4.666 0.888 -5.804 1.00 35.94 227 VAL A O 1
ATOM 1674 N N . LEU A 1 228 ? 6.775 0.248 -6.310 1.00 37.06 228 LEU A N 1
ATOM 1675 C CA . LEU A 1 228 ? 6.825 0.768 -7.690 1.00 37.06 228 LEU A CA 1
ATOM 1676 C C . LEU A 1 228 ? 6.733 -0.375 -8.726 1.00 37.06 228 LEU A C 1
ATOM 1678 O O . LEU A 1 228 ? 7.394 -1.400 -8.546 1.00 37.06 228 LEU A O 1
ATOM 1682 N N . SER A 1 229 ? 6.005 -0.177 -9.832 1.00 36.16 229 SER A N 1
ATOM 1683 C CA . SER A 1 229 ? 6.061 -1.004 -11.057 1.00 36.16 229 SER A CA 1
ATOM 1684 C C . SER A 1 229 ? 6.558 -0.176 -12.256 1.00 36.16 229 SER A C 1
ATOM 1686 O O . SER A 1 229 ? 6.278 1.020 -12.334 1.00 36.16 229 SER A O 1
ATOM 1688 N N . GLY A 1 230 ? 7.338 -0.777 -13.163 1.00 36.72 230 GLY A N 1
ATOM 1689 C CA . GLY A 1 230 ? 7.856 -0.127 -14.380 1.00 36.72 230 GLY A CA 1
ATOM 1690 C C . GLY A 1 230 ? 7.115 -0.613 -15.629 1.00 36.72 230 GLY A C 1
ATOM 1691 O O . GLY A 1 230 ? 6.827 -1.802 -15.716 1.00 36.72 230 GLY A O 1
ATOM 1692 N N . GLY A 1 231 ? 6.794 0.297 -16.555 1.00 35.00 231 GLY A N 1
ATOM 1693 C CA . GLY A 1 231 ? 6.116 -0.010 -17.826 1.00 35.00 231 GLY A CA 1
ATOM 1694 C C . GLY A 1 231 ? 7.081 -0.385 -18.969 1.00 35.00 231 GLY A C 1
ATOM 1695 O O . GLY A 1 231 ? 8.294 -0.251 -18.795 1.00 35.00 231 GLY A O 1
ATOM 1696 N N . PRO A 1 232 ? 6.569 -0.860 -20.123 1.00 34.56 232 PRO A N 1
ATOM 1697 C CA . PRO A 1 232 ? 7.382 -1.400 -21.212 1.00 34.56 232 PRO A CA 1
ATOM 1698 C C . PRO A 1 232 ? 7.739 -0.368 -22.295 1.00 34.56 232 PRO A C 1
ATOM 1700 O O . PRO A 1 232 ? 6.940 0.518 -22.590 1.00 34.56 232 PRO A O 1
ATOM 1703 N N . ASP A 1 233 ? 8.884 -0.588 -22.955 1.00 32.34 233 ASP A N 1
ATOM 1704 C CA . ASP A 1 233 ? 9.153 -0.144 -24.328 1.00 32.34 233 ASP A CA 1
ATOM 1705 C C . ASP A 1 233 ? 9.825 -1.282 -25.140 1.00 32.34 233 ASP A C 1
ATOM 1707 O O . ASP A 1 233 ? 10.869 -1.808 -24.762 1.00 32.34 233 ASP A O 1
ATOM 1711 N N . CYS A 1 234 ? 9.152 -1.657 -26.237 1.00 28.34 234 CYS A N 1
ATOM 1712 C CA . CYS A 1 234 ? 9.502 -2.476 -27.417 1.00 28.34 234 CYS A CA 1
ATOM 1713 C C . CYS A 1 234 ? 10.169 -3.886 -27.337 1.00 28.34 234 CYS A C 1
ATOM 1715 O O . CYS A 1 234 ? 11.222 -4.115 -26.756 1.00 28.34 234 CYS A O 1
ATOM 1717 N N . ALA A 1 235 ? 9.575 -4.790 -28.144 1.00 39.06 235 ALA A N 1
ATOM 1718 C CA . ALA A 1 235 ? 10.043 -6.082 -28.700 1.00 39.06 235 ALA A CA 1
ATOM 1719 C C . ALA A 1 235 ? 10.198 -7.300 -27.773 1.00 39.06 235 ALA A C 1
ATOM 1721 O O . ALA A 1 235 ? 10.564 -8.386 -28.225 1.00 39.06 235 ALA A O 1
ATOM 1722 N N . CYS A 1 236 ? 9.825 -7.153 -26.513 1.00 45.97 236 CYS A N 1
ATOM 1723 C CA . CYS A 1 236 ? 9.893 -8.205 -25.521 1.00 45.97 236 CYS A CA 1
ATOM 1724 C C . CYS A 1 236 ? 8.631 -8.132 -24.660 1.00 45.97 236 CYS A C 1
ATOM 1726 O O . CYS A 1 236 ? 8.492 -7.216 -23.859 1.00 45.97 236 CYS A O 1
ATOM 1728 N N . ASP A 1 237 ? 7.702 -9.079 -24.817 1.00 49.81 237 ASP A N 1
ATOM 1729 C CA . ASP A 1 237 ? 6.384 -9.074 -24.147 1.00 49.81 237 ASP A CA 1
ATOM 1730 C C . ASP A 1 237 ? 6.453 -9.302 -22.616 1.00 49.81 237 ASP A C 1
ATOM 1732 O O . ASP A 1 237 ? 5.455 -9.625 -21.968 1.00 49.81 237 ASP A O 1
ATOM 1736 N N . GLY A 1 238 ? 7.637 -9.170 -22.013 1.00 52.00 238 GLY A N 1
ATOM 1737 C CA . GLY A 1 238 ? 7.862 -9.300 -20.584 1.00 52.00 238 GLY A CA 1
ATOM 1738 C C . GLY A 1 238 ? 8.314 -7.983 -19.963 1.00 52.00 238 GLY A C 1
ATOM 1739 O O . GLY A 1 238 ? 9.310 -7.399 -20.378 1.00 52.00 238 GLY A O 1
ATOM 1740 N N . GLU A 1 239 ? 7.629 -7.554 -18.905 1.00 56.09 239 GLU A N 1
ATOM 1741 C CA . GLU A 1 239 ? 8.082 -6.451 -18.056 1.00 56.09 239 GLU A CA 1
ATOM 1742 C C . GLU A 1 239 ? 9.196 -6.922 -17.111 1.00 56.09 239 GLU A C 1
ATOM 1744 O O . GLU A 1 239 ? 9.072 -7.951 -16.431 1.00 56.09 239 GLU A O 1
ATOM 1749 N N . GLY A 1 240 ? 10.281 -6.149 -17.028 1.00 54.88 240 GLY A N 1
ATOM 1750 C CA . GLY A 1 240 ? 11.249 -6.293 -15.946 1.00 54.88 240 GLY A CA 1
ATOM 1751 C C . GLY A 1 240 ? 10.559 -6.061 -14.602 1.00 54.88 240 GLY A C 1
ATOM 1752 O O . GLY A 1 240 ? 9.890 -5.050 -14.397 1.00 54.88 240 GLY A O 1
ATOM 1753 N N . ARG A 1 241 ? 10.698 -6.998 -13.662 1.00 64.94 241 ARG A N 1
ATOM 1754 C CA . ARG A 1 241 ? 10.071 -6.880 -12.340 1.00 64.94 241 ARG A CA 1
ATOM 1755 C C . ARG A 1 241 ? 11.035 -6.236 -11.361 1.00 64.94 241 ARG A C 1
ATOM 1757 O O . ARG A 1 241 ? 12.122 -6.760 -11.128 1.00 64.94 241 ARG A O 1
ATOM 1764 N N . PHE A 1 242 ? 10.590 -5.159 -10.728 1.00 65.94 242 PHE A N 1
ATOM 1765 C CA . PHE A 1 242 ? 11.287 -4.519 -9.619 1.00 65.94 242 PHE A CA 1
ATOM 1766 C C . PHE A 1 242 ? 10.518 -4.792 -8.329 1.00 65.94 242 PHE A C 1
ATOM 1768 O O . PHE A 1 242 ? 9.307 -4.606 -8.267 1.00 65.94 242 PHE A O 1
ATOM 1775 N N . SER A 1 243 ? 11.208 -5.226 -7.278 1.00 69.31 243 SER A N 1
ATOM 1776 C CA . SER A 1 243 ? 10.634 -5.248 -5.933 1.00 69.31 243 SER A CA 1
ATOM 1777 C C . SER A 1 243 ? 11.587 -4.578 -4.960 1.00 69.31 243 SER A C 1
ATOM 1779 O O . SER A 1 243 ? 12.734 -5.007 -4.815 1.00 69.31 243 SER A O 1
ATOM 1781 N N . LEU A 1 244 ? 11.102 -3.547 -4.274 1.00 65.12 244 LEU A N 1
ATOM 1782 C CA . LEU A 1 244 ? 11.813 -2.895 -3.186 1.00 65.12 244 LEU A CA 1
ATOM 1783 C C . LEU A 1 244 ? 11.343 -3.495 -1.862 1.00 65.12 244 LEU A C 1
ATOM 1785 O O . LEU A 1 244 ? 10.151 -3.521 -1.569 1.00 65.12 244 LEU A O 1
ATOM 1789 N N . THR A 1 245 ? 12.278 -3.961 -1.048 1.00 68.38 245 THR A N 1
ATOM 1790 C CA . THR A 1 245 ? 12.016 -4.348 0.335 1.00 68.38 245 THR A CA 1
ATOM 1791 C C . THR A 1 245 ? 12.801 -3.404 1.230 1.00 68.38 245 THR A C 1
ATOM 1793 O O . THR A 1 245 ? 14.033 -3.464 1.287 1.00 68.38 245 THR A O 1
ATOM 1796 N N . ALA A 1 246 ? 12.088 -2.511 1.920 1.00 59.28 246 ALA A N 1
ATOM 1797 C CA . ALA A 1 246 ? 12.660 -1.791 3.047 1.00 59.28 246 ALA A CA 1
ATOM 1798 C C . ALA A 1 246 ? 12.983 -2.827 4.129 1.00 59.28 246 ALA A C 1
ATOM 1800 O O . ALA A 1 246 ? 12.109 -3.588 4.548 1.00 59.28 246 ALA A O 1
ATOM 1801 N N . LEU A 1 247 ? 14.249 -2.919 4.527 1.00 64.75 247 LEU A N 1
ATOM 1802 C CA . LEU A 1 247 ? 14.638 -3.838 5.588 1.00 64.75 247 LEU A CA 1
ATOM 1803 C C . LEU A 1 247 ? 14.438 -3.135 6.934 1.00 64.75 247 LEU A C 1
ATOM 1805 O O . LEU A 1 247 ? 14.891 -1.996 7.080 1.00 64.75 247 LEU A O 1
ATOM 1809 N N . PRO A 1 248 ? 13.783 -3.778 7.919 1.00 50.66 248 PRO A N 1
ATOM 1810 C CA . PRO A 1 248 ? 13.702 -3.229 9.262 1.00 50.66 248 PRO A CA 1
ATOM 1811 C C . PRO A 1 248 ? 15.125 -3.105 9.801 1.00 50.66 248 PRO A C 1
ATOM 1813 O O . PRO A 1 248 ? 15.843 -4.097 9.947 1.00 50.66 248 PRO A O 1
ATOM 1816 N N . MET A 1 249 ? 15.564 -1.876 10.050 1.00 53.41 249 MET A N 1
ATOM 1817 C CA . MET A 1 249 ? 16.881 -1.645 10.623 1.00 53.41 249 MET A CA 1
ATOM 1818 C C . MET A 1 249 ? 16.826 -1.985 12.109 1.00 53.41 249 MET A C 1
ATOM 1820 O O . MET A 1 249 ? 16.321 -1.215 12.921 1.00 53.41 249 MET A O 1
ATOM 1824 N N . SER A 1 250 ? 17.353 -3.155 12.471 1.00 45.88 250 SER A N 1
ATOM 1825 C CA . SER A 1 250 ? 17.772 -3.418 13.847 1.00 45.88 250 SER A CA 1
ATOM 1826 C C . SER A 1 250 ? 18.789 -2.356 14.266 1.00 45.88 250 SER A C 1
ATOM 1828 O O . SER A 1 250 ? 19.617 -1.979 13.436 1.00 45.88 250 SER A O 1
ATOM 1830 N N . THR A 1 251 ? 18.719 -1.907 15.525 1.00 50.19 251 THR A N 1
ATOM 1831 C CA . THR A 1 251 ? 19.630 -0.960 16.203 1.00 50.19 251 THR A CA 1
ATOM 1832 C C . THR A 1 251 ? 20.882 -0.626 15.397 1.00 50.19 251 THR A C 1
ATOM 1834 O O . THR A 1 251 ? 21.828 -1.416 15.346 1.00 50.19 251 THR A O 1
ATOM 1837 N N . LEU A 1 252 ? 20.861 0.537 14.748 1.00 53.19 252 LEU A N 1
ATOM 1838 C CA . LEU A 1 252 ? 21.986 1.031 13.973 1.00 53.19 252 LEU A CA 1
ATOM 1839 C C . LEU A 1 252 ? 23.172 1.203 14.937 1.00 53.19 252 LEU A C 1
ATOM 1841 O O . LEU A 1 252 ? 23.104 1.966 15.900 1.00 53.19 252 LEU A O 1
ATOM 1845 N N . THR A 1 253 ? 24.251 0.462 14.715 1.00 57.25 253 THR A N 1
ATOM 1846 C CA . THR A 1 253 ? 25.566 0.759 15.287 1.00 57.25 253 THR A CA 1
ATOM 1847 C C . THR A 1 253 ? 26.387 1.480 14.221 1.00 57.25 253 THR A C 1
ATOM 1849 O O . THR A 1 253 ? 26.134 1.316 13.027 1.00 57.25 253 THR A O 1
ATOM 1852 N N . SER A 1 254 ? 27.342 2.319 14.634 1.00 65.12 254 SER A N 1
ATOM 1853 C CA . SER A 1 254 ? 28.272 2.974 13.700 1.00 65.12 254 SER A CA 1
ATOM 1854 C C . SER A 1 254 ? 28.883 1.928 12.759 1.00 65.12 254 SER A C 1
ATOM 1856 O O . SER A 1 254 ? 29.449 0.938 13.228 1.00 65.12 254 SER A O 1
ATOM 1858 N N . GLY A 1 255 ? 28.732 2.114 11.445 1.00 79.75 255 GLY A N 1
ATOM 1859 C CA . GLY A 1 255 ? 29.113 1.106 10.459 1.00 79.75 255 GLY A CA 1
ATOM 1860 C C . GLY A 1 255 ? 28.257 1.101 9.194 1.00 79.75 255 GLY A C 1
ATOM 1861 O O . GLY A 1 255 ? 27.508 2.032 8.900 1.00 79.75 255 GLY A O 1
ATOM 1862 N N . THR A 1 256 ? 28.421 0.046 8.396 1.00 80.31 256 THR A N 1
ATOM 1863 C CA . THR A 1 256 ? 27.653 -0.158 7.164 1.00 80.31 256 THR A CA 1
ATOM 1864 C C . THR A 1 256 ? 26.308 -0.798 7.479 1.00 80.31 256 THR A C 1
ATOM 1866 O O . THR A 1 256 ? 26.256 -1.908 8.005 1.00 80.31 256 THR A O 1
ATOM 1869 N N . VAL A 1 257 ? 25.227 -0.135 7.087 1.00 83.38 257 VAL A N 1
ATOM 1870 C CA . VAL A 1 257 ? 23.848 -0.594 7.280 1.00 83.38 257 VAL A CA 1
ATOM 1871 C C . VAL A 1 257 ? 23.195 -0.821 5.923 1.00 83.38 257 VAL A C 1
ATOM 1873 O O . VAL A 1 257 ? 23.546 -0.163 4.943 1.00 83.38 257 VAL A O 1
ATOM 1876 N N . ILE A 1 258 ? 22.266 -1.772 5.834 1.00 83.94 258 ILE A N 1
ATOM 1877 C CA . ILE A 1 258 ? 21.506 -1.997 4.600 1.00 83.94 258 ILE A CA 1
ATOM 1878 C C . ILE A 1 258 ? 20.244 -1.140 4.680 1.00 83.94 258 ILE A C 1
ATOM 1880 O O . ILE A 1 258 ? 19.328 -1.465 5.427 1.00 83.94 258 ILE A O 1
ATOM 1884 N N . GLY A 1 259 ? 20.219 -0.039 3.931 1.00 79.50 259 GLY A N 1
ATOM 1885 C CA . GLY A 1 259 ? 19.088 0.890 3.915 1.00 79.50 259 GLY A CA 1
ATOM 1886 C C . GLY A 1 259 ? 17.919 0.392 3.066 1.00 79.50 259 GLY A C 1
ATOM 1887 O O . GLY A 1 259 ? 16.767 0.693 3.360 1.00 79.50 259 GLY A O 1
ATOM 1888 N N . ALA A 1 260 ? 18.196 -0.381 2.017 1.00 82.38 260 ALA A N 1
ATOM 1889 C CA . ALA A 1 260 ? 17.174 -0.959 1.152 1.00 82.38 260 ALA A CA 1
ATOM 1890 C C . ALA A 1 260 ? 17.695 -2.215 0.451 1.00 82.38 260 ALA A C 1
ATOM 1892 O O . ALA A 1 260 ? 18.893 -2.328 0.185 1.00 82.38 260 ALA A O 1
ATOM 1893 N N . ARG A 1 261 ? 16.785 -3.126 0.100 1.00 84.25 261 ARG A N 1
ATOM 1894 C CA . ARG A 1 261 ? 17.057 -4.249 -0.798 1.00 84.25 261 ARG A CA 1
ATOM 1895 C C . ARG A 1 261 ? 16.183 -4.137 -2.040 1.00 84.25 261 ARG A C 1
ATOM 1897 O O . ARG A 1 261 ? 14.967 -4.026 -1.931 1.00 84.25 261 ARG A O 1
ATOM 1904 N N . ILE A 1 262 ? 16.802 -4.173 -3.212 1.00 85.50 262 ILE A N 1
ATOM 1905 C CA . ILE A 1 262 ? 16.135 -4.096 -4.513 1.00 85.50 262 ILE A CA 1
ATOM 1906 C C . ILE A 1 262 ? 16.321 -5.434 -5.209 1.00 85.50 262 ILE A C 1
ATOM 1908 O O . ILE A 1 262 ? 17.450 -5.851 -5.425 1.00 85.50 262 ILE A O 1
ATOM 1912 N N . ASN A 1 263 ? 15.245 -6.105 -5.593 1.00 84.69 263 ASN A N 1
ATOM 1913 C CA . ASN A 1 263 ? 15.326 -7.226 -6.519 1.00 84.69 263 ASN A CA 1
ATOM 1914 C C . ASN A 1 263 ? 14.905 -6.756 -7.908 1.00 84.69 263 ASN A C 1
ATOM 1916 O O . ASN A 1 263 ? 13.864 -6.114 -8.044 1.00 84.69 263 ASN A O 1
ATOM 1920 N N . VAL A 1 264 ? 15.707 -7.085 -8.912 1.00 85.50 264 VAL A N 1
ATOM 1921 C CA . VAL A 1 264 ? 15.418 -6.816 -10.317 1.00 85.50 264 VAL A CA 1
ATOM 1922 C C . VAL A 1 264 ? 15.423 -8.148 -11.050 1.00 85.50 264 VAL A C 1
ATOM 1924 O O . VAL A 1 264 ? 16.440 -8.840 -11.070 1.00 85.50 264 VAL A O 1
ATOM 1927 N N . ALA A 1 265 ? 14.289 -8.527 -11.626 1.00 83.69 265 ALA A N 1
ATOM 1928 C CA . ALA A 1 265 ? 14.151 -9.741 -12.417 1.00 83.69 265 ALA A CA 1
ATOM 1929 C C . ALA A 1 265 ? 13.885 -9.391 -13.878 1.00 83.69 265 ALA A C 1
ATOM 1931 O O . ALA A 1 265 ? 12.965 -8.632 -14.180 1.00 83.69 265 ALA A O 1
ATOM 1932 N N . ALA A 1 266 ? 14.689 -9.963 -14.767 1.00 84.69 266 ALA A N 1
ATOM 1933 C CA . ALA A 1 266 ? 14.498 -9.868 -16.199 1.00 84.69 266 ALA A CA 1
ATOM 1934 C C . ALA A 1 266 ? 13.536 -10.975 -16.671 1.00 84.69 266 ALA A C 1
ATOM 1936 O O . ALA A 1 266 ? 13.653 -12.122 -16.219 1.00 84.69 266 ALA A O 1
ATOM 1937 N N . PRO A 1 267 ? 12.584 -10.667 -17.563 1.00 80.62 267 PRO A N 1
ATOM 1938 C CA . PRO A 1 267 ? 11.677 -11.667 -18.111 1.00 80.62 267 PRO A CA 1
ATOM 1939 C C . PRO A 1 267 ? 12.431 -12.665 -18.994 1.00 80.62 267 PRO A C 1
ATOM 1941 O O . PRO A 1 267 ? 13.510 -12.370 -19.505 1.00 80.62 267 PRO A O 1
ATOM 1944 N N . GLU A 1 268 ? 11.888 -13.870 -19.171 1.00 82.56 268 GLU A N 1
ATOM 1945 C CA . GLU A 1 268 ? 12.484 -14.851 -20.086 1.00 82.56 268 GLU A CA 1
ATOM 1946 C C . GLU A 1 268 ? 12.582 -14.285 -21.510 1.00 82.56 268 GLU A C 1
ATOM 1948 O O . GLU A 1 268 ? 11.635 -13.689 -22.015 1.00 82.56 268 GLU A O 1
ATOM 1953 N N . GLY A 1 269 ? 13.743 -14.471 -22.146 1.00 82.00 269 GLY A N 1
ATOM 1954 C CA . GLY A 1 269 ? 14.002 -14.015 -23.517 1.00 82.00 269 GLY A CA 1
ATOM 1955 C C . GLY A 1 269 ? 14.458 -12.560 -23.660 1.00 82.00 269 GLY A C 1
ATOM 1956 O O . GLY A 1 269 ? 14.761 -12.152 -24.777 1.00 82.00 269 GLY A O 1
ATOM 1957 N N . CYS A 1 270 ? 14.549 -11.800 -22.563 1.00 83.38 270 CYS A N 1
ATOM 1958 C CA . CYS A 1 270 ? 14.764 -10.354 -22.609 1.00 83.38 270 CYS A CA 1
ATOM 1959 C C . CYS A 1 270 ? 15.828 -9.916 -21.608 1.00 83.38 270 CYS A C 1
ATOM 1961 O O . CYS A 1 270 ? 15.640 -10.058 -20.402 1.00 83.38 270 CYS A O 1
ATOM 1963 N N . ASP A 1 271 ? 16.937 -9.367 -22.094 1.00 85.12 271 ASP A N 1
ATOM 1964 C CA . ASP A 1 271 ? 17.966 -8.814 -21.221 1.00 85.12 271 ASP A CA 1
ATOM 1965 C C . ASP A 1 271 ? 17.498 -7.429 -20.713 1.00 85.12 271 ASP A C 1
ATOM 1967 O O . ASP A 1 271 ? 17.013 -6.601 -21.482 1.00 85.12 271 ASP A O 1
ATOM 1971 N N . VAL A 1 272 ? 17.606 -7.176 -19.404 1.00 82.94 272 VAL A N 1
ATOM 1972 C CA . VAL A 1 272 ? 17.297 -5.873 -18.787 1.00 82.94 272 VAL A CA 1
ATOM 1973 C C . VAL A 1 272 ? 18.603 -5.130 -18.543 1.00 82.94 272 VAL A C 1
ATOM 1975 O O . VAL A 1 272 ? 19.380 -5.517 -17.667 1.00 82.94 272 VAL A O 1
ATOM 1978 N N . THR A 1 273 ? 18.836 -4.052 -19.285 1.00 82.00 273 THR A N 1
ATOM 1979 C CA . THR A 1 273 ? 19.975 -3.156 -19.058 1.00 82.00 273 THR A CA 1
ATOM 1980 C C . THR A 1 273 ? 19.589 -2.052 -18.077 1.00 82.00 273 THR A C 1
ATOM 1982 O O . THR A 1 273 ? 18.578 -1.375 -18.241 1.00 82.00 273 THR A O 1
ATOM 1985 N N . LEU A 1 274 ? 20.398 -1.860 -17.039 1.00 83.12 274 LEU A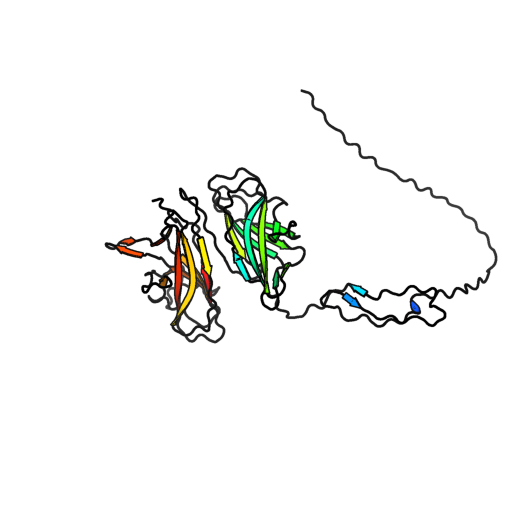 N 1
ATOM 1986 C CA . LEU A 1 274 ? 20.256 -0.786 -16.061 1.00 83.12 274 LEU A CA 1
ATOM 1987 C C . LEU A 1 274 ? 21.227 0.343 -16.429 1.00 83.12 274 LEU A C 1
ATOM 1989 O O . LEU A 1 274 ? 22.358 0.367 -15.951 1.00 83.12 274 LEU A O 1
ATOM 1993 N N . ASP A 1 275 ? 20.776 1.241 -17.305 1.00 67.12 275 ASP A N 1
ATOM 1994 C CA . ASP A 1 275 ? 21.558 2.356 -17.877 1.00 67.12 275 ASP A CA 1
ATOM 1995 C C . ASP A 1 275 ? 21.678 3.558 -16.899 1.00 67.12 275 ASP A C 1
ATOM 1997 O O . ASP A 1 275 ? 22.650 4.316 -16.861 1.00 67.12 275 ASP A O 1
ATOM 2001 N N . ARG A 1 276 ? 20.711 3.724 -15.987 1.00 66.69 276 ARG A N 1
ATOM 2002 C CA . ARG A 1 276 ? 20.573 4.958 -15.191 1.00 66.69 276 ARG A CA 1
ATOM 2003 C C . ARG A 1 276 ? 20.873 4.804 -13.694 1.00 66.69 276 ARG A C 1
ATOM 2005 O O . ARG A 1 276 ? 21.062 3.725 -13.135 1.00 66.69 276 ARG A O 1
ATOM 2012 N N . SER A 1 277 ? 20.966 5.954 -13.027 1.00 72.81 277 SER A N 1
ATOM 2013 C CA . SER A 1 277 ? 21.096 6.069 -11.572 1.00 72.81 277 SER A CA 1
ATOM 2014 C C . SER A 1 277 ? 19.774 5.800 -10.851 1.00 72.81 277 SER A C 1
ATOM 2016 O O . SER A 1 277 ? 18.744 6.350 -11.222 1.00 72.81 277 SER A O 1
ATOM 2018 N N . PHE A 1 278 ? 19.831 5.031 -9.769 1.00 77.44 278 PHE A N 1
ATOM 2019 C CA . PHE A 1 278 ? 18.773 4.878 -8.776 1.00 77.44 278 PHE A CA 1
ATOM 2020 C C . PHE A 1 278 ? 18.808 6.064 -7.816 1.00 77.44 278 PHE A C 1
ATOM 2022 O O . PHE A 1 278 ? 19.826 6.271 -7.158 1.00 77.44 278 PHE A O 1
ATOM 2029 N N . SER A 1 279 ? 17.727 6.827 -7.689 1.00 77.62 279 SER A N 1
ATOM 2030 C CA . SER A 1 279 ? 17.647 7.882 -6.673 1.00 77.62 279 SER A CA 1
ATOM 2031 C C . SER A 1 279 ? 16.849 7.399 -5.468 1.00 77.62 279 SER A C 1
ATOM 2033 O O . SER A 1 279 ? 15.841 6.715 -5.605 1.00 77.62 279 SER A O 1
ATOM 2035 N N . PHE A 1 280 ? 17.297 7.735 -4.266 1.00 79.81 280 PHE A N 1
ATOM 2036 C CA . PHE A 1 280 ? 16.662 7.368 -3.008 1.00 79.81 280 PHE A CA 1
ATOM 2037 C C . PHE A 1 280 ? 16.433 8.625 -2.170 1.00 79.81 280 PHE A C 1
ATOM 2039 O O . PHE A 1 280 ? 17.364 9.388 -1.932 1.00 79.81 280 PHE A O 1
ATOM 2046 N N . SER A 1 281 ? 15.216 8.814 -1.673 1.00 76.88 281 SER A N 1
ATOM 2047 C CA . SER A 1 281 ? 14.944 9.661 -0.515 1.00 76.88 281 SER A CA 1
ATOM 2048 C C . SER A 1 281 ? 15.292 8.896 0.749 1.00 76.88 281 SER A C 1
ATOM 2050 O O . SER A 1 281 ? 14.820 7.780 0.962 1.00 76.88 281 SER A O 1
ATOM 2052 N N . LEU A 1 282 ? 16.063 9.520 1.619 1.00 78.62 282 LEU A N 1
ATOM 2053 C CA . LEU A 1 282 ? 16.404 9.023 2.938 1.00 78.62 282 LEU A CA 1
ATOM 2054 C C . LEU A 1 282 ? 15.870 10.026 3.949 1.00 78.62 282 LEU A C 1
ATOM 2056 O O . LEU A 1 282 ? 16.358 11.148 4.000 1.00 78.62 282 LEU A O 1
ATOM 2060 N N . ARG A 1 283 ? 14.867 9.649 4.737 1.00 78.56 283 ARG A N 1
ATOM 2061 C CA . ARG A 1 283 ? 14.351 10.502 5.810 1.00 78.56 283 ARG A CA 1
ATOM 2062 C C . ARG A 1 283 ? 14.925 10.030 7.137 1.00 78.56 283 ARG A C 1
ATOM 2064 O O . ARG A 1 283 ? 14.757 8.859 7.485 1.00 78.56 283 ARG A O 1
ATOM 2071 N N . LYS A 1 284 ? 15.611 10.918 7.856 1.00 75.44 284 LYS A N 1
ATOM 2072 C CA . LYS A 1 284 ? 16.077 10.663 9.229 1.00 75.44 284 LYS A CA 1
ATOM 2073 C C . LYS A 1 284 ? 15.071 11.235 10.234 1.00 75.44 284 LYS A C 1
ATOM 2075 O O . LYS A 1 284 ? 14.286 12.103 9.875 1.00 75.44 284 LYS A O 1
ATOM 2080 N N . THR A 1 285 ? 15.059 10.700 11.455 1.00 66.19 285 THR A N 1
ATOM 2081 C CA . THR A 1 285 ? 14.205 11.182 12.558 1.00 66.19 285 THR A CA 1
ATOM 2082 C C . THR A 1 285 ? 15.037 11.597 13.775 1.00 66.19 285 THR A C 1
ATOM 2084 O O . THR A 1 285 ? 14.664 11.294 14.902 1.00 66.19 285 THR A O 1
ATOM 2087 N N . THR A 1 286 ? 16.156 12.296 13.549 1.00 66.12 286 THR A N 1
ATOM 2088 C CA . THR A 1 286 ? 17.184 12.749 14.522 1.00 66.12 286 THR A CA 1
ATOM 2089 C C . THR A 1 286 ? 18.269 11.744 14.976 1.00 66.12 286 THR A C 1
ATOM 2091 O O . THR A 1 286 ? 18.067 10.533 15.053 1.00 66.12 286 THR A O 1
ATOM 2094 N N . GLY A 1 287 ? 19.463 12.279 15.289 1.00 64.69 287 GLY A N 1
ATOM 2095 C CA . GLY A 1 287 ? 20.497 11.615 16.105 1.00 64.69 287 GLY A CA 1
ATOM 2096 C C . GLY A 1 287 ? 21.686 10.958 15.388 1.00 64.69 287 GLY A C 1
ATOM 2097 O O . GLY A 1 287 ? 22.594 10.491 16.069 1.00 64.69 287 GLY A O 1
ATOM 2098 N N . PHE A 1 288 ? 21.733 10.919 14.054 1.00 67.00 288 PHE A N 1
ATOM 2099 C CA . PHE A 1 288 ? 22.869 10.345 13.316 1.00 67.00 288 PHE A CA 1
ATOM 2100 C C . PHE A 1 288 ? 23.190 11.126 12.037 1.00 67.00 288 PHE A C 1
ATOM 2102 O O . PHE A 1 288 ? 22.326 11.801 11.471 1.00 67.00 288 PHE A O 1
ATOM 2109 N N . SER A 1 289 ? 24.442 11.026 11.582 1.00 66.62 289 SER A N 1
ATOM 2110 C CA . SER A 1 289 ? 24.876 11.549 10.284 1.00 66.62 289 SER A CA 1
ATOM 2111 C C . SER A 1 289 ? 25.184 10.377 9.357 1.00 66.62 289 SER A C 1
ATOM 2113 O O . SER A 1 289 ? 25.850 9.403 9.727 1.00 66.62 289 SER A O 1
ATOM 2115 N N . VAL A 1 290 ? 24.654 10.447 8.141 1.00 65.88 290 VAL A N 1
ATOM 2116 C CA . VAL A 1 290 ? 24.995 9.497 7.086 1.00 65.88 290 VAL A CA 1
ATOM 2117 C C . VAL A 1 290 ? 26.330 9.960 6.520 1.00 65.88 290 VAL A C 1
ATOM 2119 O O . VAL A 1 290 ? 26.390 11.008 5.886 1.00 65.88 290 VAL A O 1
ATOM 2122 N N . ILE A 1 291 ? 27.408 9.204 6.750 1.00 66.50 291 ILE A N 1
ATOM 2123 C CA . ILE A 1 291 ? 28.694 9.547 6.146 1.00 66.50 291 ILE A CA 1
ATOM 2124 C C . ILE A 1 291 ? 28.625 9.216 4.661 1.00 66.50 291 ILE A C 1
ATOM 2126 O O . ILE A 1 291 ? 28.466 8.072 4.234 1.00 66.50 291 ILE A O 1
ATOM 2130 N N . THR A 1 292 ? 28.819 10.255 3.866 1.00 57.34 292 THR A N 1
ATOM 2131 C CA . THR A 1 292 ? 28.698 10.224 2.409 1.00 57.34 292 THR A CA 1
ATOM 2132 C C . THR A 1 292 ? 30.019 9.929 1.698 1.00 57.34 292 THR A C 1
ATOM 2134 O O . THR A 1 292 ? 30.087 10.002 0.473 1.00 57.34 292 THR A O 1
ATOM 2137 N N . THR A 1 293 ? 31.075 9.570 2.437 1.00 59.38 293 THR A N 1
ATOM 2138 C CA . THR A 1 293 ? 32.346 9.138 1.840 1.00 59.38 293 THR A CA 1
ATOM 2139 C C . THR A 1 293 ? 32.163 7.846 1.032 1.00 59.38 293 THR A C 1
ATOM 2141 O O . THR A 1 293 ? 31.109 7.205 1.074 1.00 59.38 293 THR A O 1
ATOM 2144 N N . SER A 1 294 ? 33.207 7.446 0.298 1.00 62.44 294 SER A N 1
ATOM 2145 C CA . SER A 1 294 ? 33.293 6.293 -0.622 1.00 62.44 294 SER A CA 1
ATOM 2146 C C . SER A 1 294 ? 32.860 4.916 -0.073 1.00 62.44 294 SER A C 1
ATOM 2148 O O . SER A 1 294 ? 33.004 3.911 -0.765 1.00 62.44 294 SER A O 1
ATOM 2150 N N . GLY A 1 295 ? 32.334 4.839 1.152 1.00 64.56 295 GLY A N 1
ATOM 2151 C CA . GLY A 1 295 ? 31.759 3.637 1.749 1.00 64.56 295 GLY A CA 1
ATOM 2152 C C . GLY A 1 295 ? 30.287 3.377 1.408 1.00 64.56 295 GLY A C 1
ATOM 2153 O O . GLY A 1 295 ? 29.871 2.217 1.457 1.00 64.56 295 GLY A O 1
ATOM 2154 N N . SER A 1 296 ? 29.497 4.397 1.045 1.00 71.62 296 SER A N 1
ATOM 2155 C CA . SER A 1 296 ? 28.109 4.172 0.610 1.00 71.62 296 SER A CA 1
ATOM 2156 C C . SER A 1 296 ? 28.098 3.591 -0.804 1.00 71.62 296 SER A C 1
ATOM 2158 O O . SER A 1 296 ? 28.654 4.174 -1.731 1.00 71.62 296 SER A O 1
ATOM 2160 N N . SER A 1 297 ? 27.521 2.403 -0.966 1.00 79.00 297 SER A N 1
ATOM 2161 C CA . SER A 1 297 ? 27.617 1.629 -2.207 1.00 79.00 297 SER A CA 1
ATOM 2162 C C . SER A 1 297 ? 26.399 0.742 -2.414 1.00 79.00 297 SER A C 1
ATOM 2164 O O . SER A 1 297 ? 25.646 0.451 -1.486 1.00 79.00 297 SER A O 1
ATOM 2166 N N . MET A 1 298 ? 26.207 0.288 -3.647 1.00 82.19 298 MET A N 1
ATOM 2167 C CA . MET A 1 298 ? 25.267 -0.784 -3.942 1.00 82.19 298 MET A CA 1
ATOM 2168 C C . MET A 1 298 ? 26.041 -2.090 -4.056 1.00 82.19 298 MET A C 1
ATOM 2170 O O . MET A 1 298 ? 27.139 -2.115 -4.607 1.00 82.19 298 MET A O 1
ATOM 2174 N N . ARG A 1 299 ? 25.505 -3.194 -3.548 1.00 86.00 299 ARG A N 1
ATOM 2175 C CA . ARG A 1 299 ? 26.168 -4.499 -3.647 1.00 86.00 299 ARG A CA 1
ATOM 2176 C C . ARG A 1 299 ? 25.193 -5.550 -4.139 1.00 86.00 299 ARG A C 1
ATOM 2178 O O . ARG A 1 299 ? 24.114 -5.679 -3.578 1.00 86.00 299 ARG A O 1
ATOM 2185 N N . ASN A 1 300 ? 25.597 -6.342 -5.128 1.00 85.25 300 ASN A N 1
ATOM 2186 C CA . ASN A 1 300 ? 24.852 -7.543 -5.493 1.00 85.25 300 ASN A CA 1
ATOM 2187 C C . ASN A 1 300 ? 24.876 -8.542 -4.318 1.00 85.25 300 ASN A C 1
ATOM 2189 O O . ASN A 1 300 ? 25.948 -8.888 -3.812 1.00 85.25 300 ASN A O 1
ATOM 2193 N N . VAL A 1 301 ? 23.710 -8.986 -3.857 1.00 84.38 301 VAL A N 1
ATOM 2194 C CA . VAL A 1 301 ? 23.574 -9.944 -2.757 1.00 84.38 301 VAL A CA 1
ATOM 2195 C C . VAL A 1 301 ? 24.205 -11.269 -3.179 1.00 84.38 301 VAL A C 1
ATOM 2197 O O . VAL A 1 301 ? 23.851 -11.849 -4.198 1.00 84.38 301 VAL A O 1
ATOM 2200 N N . GLY A 1 302 ? 25.182 -11.738 -2.402 1.00 82.75 302 GLY A N 1
ATOM 2201 C CA . GLY A 1 302 ? 25.986 -12.919 -2.736 1.00 82.75 302 GLY A CA 1
ATOM 2202 C C . GLY A 1 302 ? 27.226 -12.630 -3.593 1.00 82.75 302 GLY A C 1
ATOM 2203 O O . GLY A 1 302 ? 28.139 -13.450 -3.623 1.00 82.75 302 GLY A O 1
ATOM 2204 N N . GLY A 1 303 ? 27.333 -11.449 -4.211 1.00 80.75 303 GLY A N 1
ATOM 2205 C CA . GLY A 1 303 ? 28.562 -10.989 -4.866 1.00 80.75 303 GLY A CA 1
ATOM 2206 C C . GLY A 1 303 ? 29.598 -10.503 -3.849 1.00 80.75 303 GLY A C 1
ATOM 2207 O O . GLY A 1 303 ? 29.235 -9.975 -2.799 1.00 80.75 303 GLY A O 1
ATOM 2208 N N . SER A 1 304 ? 30.896 -10.666 -4.118 1.00 74.12 304 SER A N 1
ATOM 2209 C CA . SER A 1 304 ? 31.982 -10.196 -3.235 1.00 74.12 304 SER A CA 1
ATOM 2210 C C . SER A 1 304 ? 32.369 -8.730 -3.458 1.00 74.12 304 SER A C 1
ATOM 2212 O O . SER A 1 304 ? 32.898 -8.101 -2.544 1.00 74.12 304 SER A O 1
ATOM 2214 N N . ALA A 1 305 ? 32.073 -8.177 -4.635 1.00 74.25 305 ALA A N 1
ATOM 2215 C CA . ALA A 1 305 ? 32.397 -6.803 -5.000 1.00 74.25 305 ALA A CA 1
ATOM 2216 C C . ALA A 1 305 ? 31.217 -5.853 -4.755 1.00 74.25 305 ALA A C 1
ATOM 2218 O O . ALA A 1 305 ? 30.061 -6.189 -5.024 1.00 74.25 305 ALA A O 1
ATOM 2219 N N . ASN A 1 306 ? 31.522 -4.648 -4.273 1.00 72.12 306 ASN A N 1
ATOM 2220 C CA . ASN A 1 306 ? 30.582 -3.535 -4.340 1.00 72.12 306 ASN A CA 1
ATOM 2221 C C . ASN A 1 306 ? 30.444 -3.135 -5.812 1.00 72.12 306 ASN A C 1
ATOM 2223 O O . ASN A 1 306 ? 31.451 -2.989 -6.507 1.00 72.12 306 ASN A O 1
ATOM 2227 N N . LEU A 1 307 ? 29.212 -2.943 -6.275 1.00 71.69 307 LEU A N 1
ATOM 2228 C CA . LEU A 1 307 ? 28.978 -2.226 -7.518 1.00 71.69 307 LEU A CA 1
ATOM 2229 C C . LEU A 1 307 ? 29.403 -0.797 -7.213 1.00 71.69 307 LEU A C 1
ATOM 2231 O O . LEU A 1 307 ? 28.817 -0.133 -6.352 1.00 71.69 307 LEU A O 1
ATOM 2235 N N . ILE A 1 308 ? 30.523 -0.391 -7.808 1.00 57.69 308 ILE A N 1
ATOM 2236 C CA . ILE A 1 308 ? 31.089 0.933 -7.590 1.00 57.69 308 ILE A CA 1
ATOM 2237 C C . ILE A 1 308 ? 30.016 1.898 -8.067 1.00 57.69 308 ILE A C 1
ATOM 2239 O O . ILE A 1 308 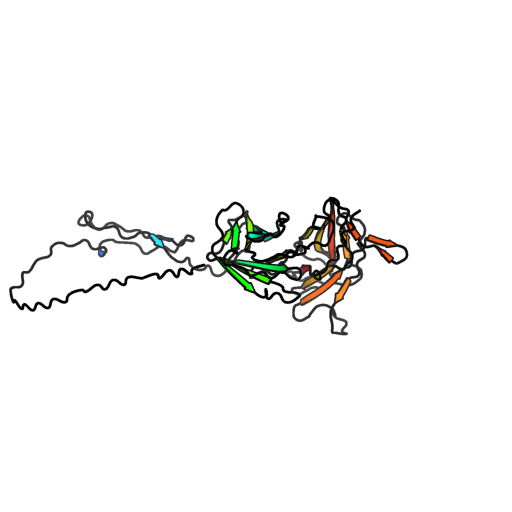? 29.714 1.952 -9.248 1.00 57.69 308 ILE A O 1
ATOM 2243 N N . GLY A 1 309 ? 29.384 2.580 -7.124 1.00 55.00 309 GLY A N 1
ATOM 2244 C CA . GLY A 1 309 ? 28.387 3.590 -7.392 1.00 55.00 309 GLY A CA 1
ATOM 2245 C C . GLY A 1 309 ? 28.938 4.905 -6.904 1.00 55.00 309 GLY A C 1
ATOM 2246 O O . GLY A 1 309 ? 29.411 5.016 -5.776 1.00 55.00 309 GLY A O 1
ATOM 2247 N N . TRP A 1 310 ? 28.907 5.908 -7.768 1.00 58.72 310 TRP A N 1
ATOM 2248 C CA . TRP A 1 310 ? 29.030 7.274 -7.297 1.00 58.72 310 TRP A CA 1
ATOM 2249 C C . TRP A 1 310 ? 27.715 7.628 -6.600 1.00 58.72 310 TRP A C 1
ATOM 2251 O O . TRP A 1 310 ? 26.652 7.505 -7.211 1.00 58.72 310 TRP A O 1
ATOM 2261 N N . ALA A 1 311 ? 27.810 8.047 -5.341 1.00 57.56 311 ALA A N 1
ATOM 2262 C CA . ALA A 1 311 ? 26.729 8.667 -4.596 1.00 57.56 311 ALA A CA 1
ATOM 2263 C C . ALA A 1 311 ? 26.796 10.189 -4.802 1.00 57.56 311 ALA A C 1
ATOM 2265 O O . ALA A 1 311 ? 27.618 10.848 -4.168 1.00 57.56 311 ALA A O 1
ATOM 2266 N N . SER A 1 312 ? 25.973 10.762 -5.688 1.00 61.53 312 SER A N 1
ATOM 2267 C CA . SER A 1 312 ? 25.765 12.222 -5.702 1.00 61.53 312 SER A CA 1
ATOM 2268 C C . SER A 1 312 ? 24.522 12.545 -4.922 1.00 61.53 312 SER A C 1
ATOM 2270 O O . SER A 1 312 ? 23.468 11.939 -5.118 1.00 61.53 312 SER A O 1
ATOM 2272 N N . TRP A 1 313 ? 24.621 13.597 -4.137 1.00 59.09 313 TRP A N 1
ATOM 2273 C CA . TRP A 1 313 ? 23.457 14.202 -3.547 1.00 59.09 313 TRP A CA 1
ATOM 2274 C C . TRP A 1 313 ? 23.034 15.413 -4.367 1.00 59.09 313 TRP A C 1
ATOM 2276 O O . TRP A 1 313 ? 23.862 16.244 -4.740 1.00 59.09 313 TRP A O 1
ATOM 2286 N N . ALA A 1 314 ? 21.747 15.487 -4.688 1.00 51.28 314 ALA A N 1
ATOM 2287 C CA . ALA A 1 314 ? 21.178 16.620 -5.400 1.00 51.28 314 ALA A CA 1
ATOM 2288 C C . ALA A 1 314 ? 20.586 17.591 -4.370 1.00 51.28 314 ALA A C 1
ATOM 2290 O O . ALA A 1 314 ? 19.608 17.267 -3.704 1.00 51.28 314 ALA A O 1
ATOM 2291 N N . GLY A 1 315 ? 21.196 18.767 -4.217 1.00 50.53 315 GLY A N 1
ATOM 2292 C CA . GLY A 1 315 ? 20.708 19.820 -3.330 1.00 50.53 315 GLY A CA 1
ATOM 2293 C C . GLY A 1 315 ? 21.340 21.164 -3.675 1.00 50.53 315 GLY A C 1
ATOM 2294 O O . GLY A 1 315 ? 22.552 21.265 -3.854 1.00 50.53 315 GLY A O 1
ATOM 2295 N N . THR A 1 316 ? 20.511 22.195 -3.807 1.00 43.16 316 THR A N 1
ATOM 2296 C CA . THR A 1 316 ? 20.927 23.573 -4.082 1.00 43.16 316 THR A CA 1
ATOM 2297 C C . THR A 1 316 ? 20.935 24.372 -2.783 1.00 43.16 316 THR A C 1
ATOM 2299 O O . THR A 1 316 ? 19.902 24.909 -2.394 1.00 43.16 316 THR A O 1
ATOM 2302 N N . GLY A 1 317 ? 22.088 24.490 -2.125 1.00 44.16 317 GLY A N 1
ATOM 2303 C CA . GLY A 1 317 ? 22.313 25.582 -1.174 1.00 44.16 317 GLY A CA 1
ATOM 2304 C C . GLY A 1 317 ? 22.958 25.184 0.148 1.00 44.16 317 GLY A C 1
ATOM 2305 O O . GLY A 1 317 ? 22.387 24.435 0.928 1.00 44.16 317 GLY A O 1
ATOM 2306 N N . GLY A 1 318 ? 24.120 25.785 0.414 1.00 42.66 318 GLY A N 1
ATOM 2307 C CA . GLY A 1 318 ? 24.767 25.800 1.725 1.00 42.66 318 GLY A CA 1
ATOM 2308 C C . GLY A 1 318 ? 26.229 25.381 1.651 1.00 42.66 318 GLY A C 1
ATOM 2309 O O . GLY A 1 318 ? 26.544 24.203 1.699 1.00 42.66 318 GLY A O 1
ATOM 2310 N N . SER A 1 319 ? 27.145 26.345 1.549 1.00 42.16 319 SER A N 1
ATOM 2311 C CA . SER A 1 319 ? 28.598 26.120 1.565 1.00 42.16 319 SER A CA 1
ATOM 2312 C C . SER A 1 319 ? 29.167 25.905 2.978 1.00 42.16 319 SER A C 1
ATOM 2314 O O . SER A 1 319 ? 30.319 26.259 3.231 1.00 42.16 319 SER A O 1
ATOM 2316 N N . SER A 1 320 ? 28.377 25.397 3.924 1.00 45.16 320 SER A N 1
ATOM 2317 C CA . SER A 1 320 ? 28.860 25.059 5.264 1.00 45.16 320 SER A CA 1
ATOM 2318 C C . SER A 1 320 ? 29.295 23.600 5.309 1.00 45.16 320 SER A C 1
ATOM 2320 O O . SER A 1 320 ? 28.702 22.731 4.682 1.00 45.16 320 SER A O 1
ATOM 2322 N N . THR A 1 321 ? 30.328 23.324 6.092 1.00 52.16 321 THR A N 1
ATOM 2323 C CA . THR A 1 321 ? 30.905 22.006 6.396 1.00 52.16 321 THR A CA 1
ATOM 2324 C C . THR A 1 321 ? 29.952 21.028 7.112 1.00 52.16 321 THR A C 1
ATOM 2326 O O . THR A 1 321 ? 30.402 20.017 7.641 1.00 52.16 321 THR A O 1
ATOM 2329 N N . GLU A 1 322 ? 28.649 21.308 7.128 1.00 52.34 322 GLU A N 1
ATOM 2330 C CA . GLU A 1 322 ? 27.586 20.488 7.711 1.00 52.34 322 GLU A CA 1
ATOM 2331 C C . GLU A 1 322 ? 26.633 20.051 6.584 1.00 52.34 322 GLU A C 1
ATOM 2333 O O . GLU A 1 322 ? 25.986 20.892 5.966 1.00 52.34 322 GLU A O 1
ATOM 2338 N N . ASP A 1 323 ? 26.630 18.745 6.283 1.00 53.19 323 ASP A N 1
ATOM 2339 C CA . ASP A 1 323 ? 25.726 17.986 5.390 1.00 53.19 323 ASP A CA 1
ATOM 2340 C C . ASP A 1 323 ? 24.933 18.808 4.331 1.00 53.19 323 ASP A C 1
ATOM 2342 O O . ASP A 1 323 ? 23.715 18.964 4.456 1.00 53.19 323 ASP A O 1
ATOM 2346 N N . PRO A 1 324 ? 25.562 19.278 3.228 1.00 49.41 324 PRO A N 1
ATOM 2347 C CA . PRO A 1 324 ? 24.965 20.206 2.240 1.00 49.41 324 PRO A CA 1
ATOM 2348 C C . PRO A 1 324 ? 23.846 19.617 1.347 1.00 49.41 324 PRO A C 1
ATOM 2350 O O . PRO A 1 324 ? 23.534 20.126 0.270 1.00 49.41 324 PRO A O 1
ATOM 2353 N N . HIS A 1 325 ? 23.258 18.498 1.752 1.00 68.62 325 HIS A N 1
ATOM 2354 C CA . HIS A 1 325 ? 22.576 17.559 0.862 1.00 68.62 325 HIS A CA 1
ATOM 2355 C C . HIS A 1 325 ? 21.334 16.894 1.464 1.00 68.62 325 HIS A C 1
ATOM 2357 O O . HIS A 1 325 ? 20.632 16.132 0.791 1.00 68.62 325 HIS A O 1
ATOM 2363 N N . CYS A 1 326 ? 21.052 17.214 2.722 1.00 68.38 326 CYS A N 1
ATOM 2364 C CA . CYS A 1 326 ? 19.783 16.948 3.365 1.00 68.38 326 CYS A CA 1
ATOM 2365 C C . CYS A 1 326 ? 19.007 18.258 3.429 1.00 68.38 326 CYS A C 1
ATOM 2367 O O . CYS A 1 326 ? 19.550 19.283 3.840 1.00 68.38 326 CYS A O 1
ATOM 2369 N N . ASN A 1 327 ? 17.734 18.238 3.056 1.00 72.75 327 ASN A N 1
ATOM 2370 C CA . ASN A 1 327 ? 16.854 19.347 3.354 1.00 72.75 327 ASN A CA 1
ATOM 2371 C C . ASN A 1 327 ? 16.666 19.407 4.880 1.00 72.75 327 ASN A C 1
ATOM 2373 O O . ASN A 1 327 ? 16.127 18.496 5.507 1.00 72.75 327 ASN A O 1
ATOM 2377 N N . ALA A 1 328 ? 17.179 20.477 5.490 1.00 69.81 328 ALA A N 1
ATOM 2378 C CA . ALA A 1 328 ? 17.128 20.670 6.935 1.00 69.81 328 ALA A CA 1
ATOM 2379 C C . ALA A 1 328 ? 15.689 20.824 7.459 1.00 69.81 328 ALA A C 1
ATOM 2381 O O . ALA A 1 328 ? 15.447 20.560 8.631 1.00 69.81 328 ALA A O 1
ATOM 2382 N N . ALA A 1 329 ? 14.740 21.240 6.609 1.00 75.31 329 ALA A N 1
ATOM 2383 C CA . ALA A 1 329 ? 13.358 21.481 7.014 1.00 75.31 329 ALA A CA 1
ATOM 2384 C C . ALA A 1 329 ? 12.539 20.191 7.189 1.00 75.31 329 ALA A C 1
ATOM 2386 O O . ALA A 1 329 ? 11.643 20.151 8.028 1.00 75.31 329 ALA A O 1
ATOM 2387 N N . ASP A 1 330 ? 12.824 19.150 6.404 1.00 76.56 330 ASP A N 1
ATOM 2388 C CA . ASP A 1 330 ? 12.064 17.889 6.398 1.00 76.56 330 ASP A CA 1
ATOM 2389 C C . ASP A 1 330 ? 12.914 16.660 6.774 1.00 76.56 330 ASP A C 1
ATOM 2391 O O . ASP A 1 330 ? 12.417 15.529 6.742 1.00 76.56 330 ASP A O 1
ATOM 2395 N N . GLU A 1 331 ? 14.186 16.887 7.122 1.00 78.56 331 GLU A N 1
ATOM 2396 C CA . GLU A 1 331 ? 15.198 15.867 7.403 1.00 78.56 331 GLU A CA 1
ATOM 2397 C C . GLU A 1 331 ? 15.364 14.834 6.269 1.00 78.56 331 GLU A C 1
ATOM 2399 O O . GLU A 1 331 ? 15.757 13.686 6.504 1.00 78.56 331 GLU A O 1
ATOM 2404 N N . THR A 1 332 ? 15.070 15.228 5.027 1.00 77.88 332 THR A N 1
ATOM 2405 C CA . THR A 1 332 ? 15.119 14.349 3.857 1.00 77.88 332 THR A CA 1
ATOM 2406 C C . THR A 1 332 ? 16.383 14.585 3.047 1.00 77.88 332 THR A C 1
ATOM 2408 O O . THR A 1 332 ? 16.687 15.693 2.616 1.00 77.88 332 THR A O 1
ATOM 2411 N N . CYS A 1 333 ? 17.119 13.515 2.794 1.00 77.19 333 CYS A N 1
ATOM 2412 C CA . CYS A 1 333 ? 18.350 13.514 2.029 1.00 77.19 333 CYS A CA 1
ATOM 2413 C C . CYS A 1 333 ? 18.149 12.739 0.716 1.00 77.19 333 CYS A C 1
ATOM 2415 O O . CYS A 1 333 ? 17.475 11.711 0.698 1.00 77.19 333 CYS A O 1
ATOM 2417 N N . TRP A 1 334 ? 18.750 13.202 -0.381 1.00 78.56 334 TRP A N 1
ATOM 2418 C CA . TRP A 1 334 ? 18.596 12.605 -1.716 1.00 78.56 334 TRP A CA 1
ATOM 2419 C C . TRP A 1 334 ? 19.861 11.896 -2.189 1.00 78.56 334 TRP A C 1
ATOM 2421 O O . TRP A 1 334 ? 20.827 12.551 -2.560 1.00 78.56 334 TRP A O 1
ATOM 2431 N N . LEU A 1 335 ? 19.853 10.568 -2.233 1.00 79.44 335 LEU A N 1
ATOM 2432 C CA . LEU A 1 335 ? 20.993 9.755 -2.643 1.00 79.44 335 LEU A CA 1
ATOM 2433 C C . LEU A 1 335 ? 20.811 9.232 -4.071 1.00 79.44 335 LEU A C 1
ATOM 2435 O O . LEU A 1 335 ? 19.940 8.406 -4.307 1.00 79.44 335 LEU A O 1
ATOM 2439 N N . ASN A 1 336 ? 21.661 9.636 -5.013 1.00 78.38 336 ASN A N 1
ATOM 2440 C CA . ASN A 1 336 ? 21.695 9.045 -6.355 1.00 78.38 336 ASN A CA 1
ATOM 2441 C C . ASN A 1 336 ? 22.804 8.003 -6.440 1.00 78.38 336 ASN A C 1
ATOM 2443 O O . ASN A 1 336 ? 23.964 8.349 -6.256 1.00 78.38 336 ASN A O 1
ATOM 2447 N N . VAL A 1 337 ? 22.474 6.759 -6.766 1.00 78.00 337 VAL A N 1
ATOM 2448 C CA . VAL A 1 337 ? 23.415 5.648 -6.913 1.00 78.00 337 VAL A CA 1
ATOM 2449 C C . VAL A 1 337 ? 23.371 5.138 -8.341 1.00 78.00 337 VAL A C 1
ATOM 2451 O O . VAL A 1 337 ? 22.347 4.644 -8.795 1.00 78.00 337 VAL A O 1
ATOM 2454 N N . ARG A 1 338 ? 24.485 5.209 -9.065 1.00 78.38 338 ARG A N 1
ATOM 2455 C CA . ARG A 1 338 ? 24.597 4.576 -10.387 1.00 78.38 338 ARG A CA 1
ATOM 2456 C C . ARG A 1 338 ? 25.196 3.179 -10.247 1.00 78.38 338 ARG A C 1
ATOM 2458 O O . ARG A 1 338 ? 26.205 3.039 -9.568 1.00 78.38 338 ARG A O 1
ATOM 2465 N N . ALA A 1 339 ? 24.586 2.168 -10.862 1.00 78.62 339 ALA A N 1
ATOM 2466 C CA . ALA A 1 339 ? 25.142 0.815 -10.911 1.00 78.62 339 ALA A CA 1
ATOM 2467 C C . ALA A 1 339 ? 25.790 0.564 -12.277 1.00 78.62 339 ALA A C 1
ATOM 2469 O O . ALA A 1 339 ? 25.226 0.951 -13.292 1.00 78.62 339 ALA A O 1
ATOM 2470 N N . TRP A 1 340 ? 26.953 -0.087 -12.302 1.00 82.81 340 TRP A N 1
ATOM 2471 C CA . TRP A 1 340 ? 27.602 -0.559 -13.529 1.00 82.81 340 TRP A CA 1
ATOM 2472 C C . TRP A 1 340 ? 28.392 -1.846 -13.235 1.00 82.81 340 TRP A C 1
ATOM 2474 O O . TRP A 1 340 ? 28.828 -2.059 -12.101 1.00 82.81 340 TRP A O 1
ATOM 2484 N N . GLU A 1 341 ? 28.549 -2.735 -14.221 1.00 81.06 341 GLU A N 1
ATOM 2485 C CA . GLU A 1 341 ? 29.159 -4.071 -14.027 1.00 81.06 341 GLU A CA 1
ATOM 2486 C C . GLU A 1 341 ? 30.700 -4.043 -14.080 1.00 81.06 341 GLU A C 1
ATOM 2488 O O . GLU A 1 341 ? 31.377 -4.982 -13.665 1.00 81.06 341 GLU A O 1
ATOM 2493 N N . GLY A 1 342 ? 31.270 -2.928 -14.533 1.00 80.06 342 GLY A N 1
ATOM 2494 C CA . GLY A 1 342 ? 32.705 -2.673 -14.541 1.00 80.06 342 GLY A CA 1
ATOM 2495 C C . GLY A 1 342 ? 33.068 -1.510 -15.456 1.00 80.06 342 GLY A C 1
ATOM 2496 O O . GLY A 1 342 ? 32.198 -0.839 -16.013 1.00 80.06 342 GLY A O 1
ATOM 2497 N N . THR A 1 343 ? 34.366 -1.285 -15.618 1.00 77.19 343 THR A N 1
ATOM 2498 C CA . THR A 1 343 ? 34.900 -0.305 -16.565 1.00 77.19 343 THR A CA 1
ATOM 2499 C C . THR A 1 343 ? 35.726 -1.053 -17.605 1.00 77.19 343 THR A C 1
ATOM 2501 O O . THR A 1 343 ? 36.591 -1.844 -17.228 1.00 77.19 343 THR A O 1
ATOM 2504 N N . VAL A 1 344 ? 35.476 -0.828 -18.893 1.00 77.94 344 VAL A N 1
ATOM 2505 C CA . VAL A 1 344 ? 36.298 -1.360 -19.989 1.00 77.94 344 VAL A CA 1
ATOM 2506 C C . VAL A 1 344 ? 36.824 -0.178 -20.785 1.00 77.94 344 VAL A C 1
ATOM 2508 O O . VAL A 1 344 ? 36.048 0.671 -21.199 1.00 77.94 344 VAL A O 1
ATOM 2511 N N . ASP A 1 345 ? 38.147 -0.084 -20.914 1.00 85.25 345 ASP A N 1
ATOM 2512 C CA . ASP A 1 345 ? 38.844 1.015 -21.602 1.00 85.25 345 ASP A CA 1
ATOM 2513 C C . ASP A 1 345 ? 38.524 2.427 -21.072 1.00 85.25 345 ASP A C 1
ATOM 2515 O O . ASP A 1 345 ? 38.681 3.425 -21.766 1.00 85.25 345 ASP A O 1
ATOM 2519 N N . GLY A 1 346 ? 38.117 2.523 -19.803 1.00 83.62 346 GLY A N 1
ATOM 2520 C CA . GLY A 1 346 ? 37.716 3.785 -19.172 1.00 83.62 346 GLY A CA 1
ATOM 2521 C C . GLY A 1 346 ? 36.217 4.082 -19.267 1.00 83.62 346 GLY A C 1
ATOM 2522 O O . GLY A 1 346 ? 35.726 4.885 -18.471 1.00 83.62 346 GLY A O 1
ATOM 2523 N N . ASP A 1 347 ? 35.482 3.359 -20.115 1.00 81.94 347 ASP A N 1
ATOM 2524 C CA . ASP A 1 347 ? 34.032 3.478 -20.248 1.00 81.94 347 ASP A CA 1
ATOM 2525 C C . ASP A 1 347 ? 33.295 2.524 -19.305 1.00 81.94 347 ASP A C 1
ATOM 2527 O O . ASP A 1 347 ? 33.659 1.358 -19.114 1.00 81.94 347 ASP A O 1
ATOM 2531 N N . ARG A 1 348 ? 32.245 3.042 -18.665 1.00 81.88 348 ARG A N 1
ATOM 2532 C CA . ARG A 1 348 ? 31.400 2.271 -17.747 1.00 81.88 348 ARG A CA 1
ATOM 2533 C C . ARG A 1 348 ? 30.488 1.368 -18.566 1.00 81.88 348 ARG A C 1
ATOM 2535 O O . ARG A 1 348 ? 29.830 1.845 -19.482 1.00 81.88 348 ARG A O 1
ATOM 2542 N N . ARG A 1 349 ? 30.444 0.081 -18.224 1.00 83.56 349 ARG A N 1
ATOM 2543 C CA . ARG A 1 349 ? 29.491 -0.855 -18.826 1.00 83.56 349 ARG A CA 1
ATOM 2544 C C . ARG A 1 349 ? 28.224 -0.928 -18.003 1.00 83.56 349 ARG A C 1
ATOM 2546 O O . ARG A 1 349 ? 28.285 -1.278 -16.819 1.00 83.56 349 ARG A O 1
ATOM 2553 N N . ASP A 1 350 ? 27.103 -0.659 -18.653 1.00 84.50 350 ASP A N 1
ATOM 2554 C CA . ASP A 1 350 ? 25.789 -0.810 -18.050 1.00 84.50 350 ASP A CA 1
ATOM 2555 C C . ASP A 1 350 ? 25.601 -2.228 -17.533 1.00 84.50 350 ASP A C 1
ATOM 2557 O O . ASP A 1 350 ? 26.142 -3.206 -18.060 1.00 84.50 350 ASP A O 1
ATOM 2561 N N . MET A 1 351 ? 24.864 -2.333 -16.437 1.00 86.31 351 MET A N 1
ATOM 2562 C CA . MET A 1 351 ? 24.605 -3.625 -15.835 1.00 86.31 351 MET A CA 1
ATOM 2563 C C . MET A 1 351 ? 23.483 -4.318 -16.595 1.00 86.31 351 MET A C 1
ATOM 2565 O O . MET A 1 351 ? 22.353 -3.838 -16.593 1.00 86.31 351 MET A O 1
ATOM 2569 N N . VAL A 1 352 ? 23.785 -5.474 -17.181 1.00 88.12 352 VAL A N 1
ATOM 2570 C CA . VAL A 1 352 ? 22.805 -6.287 -17.905 1.00 88.12 352 VAL A CA 1
ATOM 2571 C C . VAL A 1 352 ? 22.358 -7.458 -17.033 1.00 88.12 352 VAL A C 1
ATOM 2573 O O . VAL A 1 352 ? 23.166 -8.234 -16.515 1.00 88.12 352 VAL A O 1
ATOM 2576 N N . ILE A 1 353 ? 21.050 -7.596 -16.852 1.00 88.62 353 ILE A N 1
ATOM 2577 C CA . ILE A 1 353 ? 20.419 -8.740 -16.198 1.00 88.62 353 ILE A CA 1
ATOM 2578 C C . ILE A 1 353 ? 19.869 -9.627 -17.301 1.00 88.62 353 ILE A C 1
ATOM 2580 O O . ILE A 1 353 ? 18.946 -9.236 -18.007 1.00 88.62 353 ILE A O 1
ATOM 2584 N N . ALA A 1 354 ? 20.454 -10.813 -17.456 1.00 91.06 354 ALA A N 1
ATOM 2585 C CA . ALA A 1 354 ? 20.073 -11.727 -18.522 1.00 91.06 354 ALA A CA 1
ATOM 2586 C C . ALA A 1 354 ? 18.611 -12.176 -18.384 1.00 91.06 354 ALA A C 1
ATOM 2588 O O . ALA A 1 354 ? 18.151 -12.429 -17.265 1.00 91.06 354 ALA A O 1
ATOM 2589 N N . GLY A 1 355 ? 17.908 -12.335 -19.502 1.00 89.69 355 GLY A N 1
ATOM 2590 C CA . GLY A 1 355 ? 16.516 -12.775 -19.507 1.00 89.69 355 GLY A CA 1
ATOM 2591 C C . GLY A 1 355 ? 16.286 -14.087 -18.755 1.00 89.69 355 GLY A C 1
ATOM 2592 O O . GLY A 1 355 ? 17.078 -15.025 -18.845 1.00 89.69 355 GLY A O 1
ATOM 2593 N N . GLY A 1 356 ? 15.204 -14.142 -17.978 1.00 87.69 356 GLY A N 1
ATOM 2594 C CA . GLY A 1 356 ? 14.856 -15.272 -17.112 1.00 87.69 356 GLY A CA 1
ATOM 2595 C C . GLY A 1 356 ? 15.673 -15.342 -15.819 1.00 87.69 356 GLY A C 1
ATOM 2596 O O . GLY A 1 356 ? 15.532 -16.294 -15.051 1.00 87.69 356 GLY A O 1
ATOM 2597 N N . THR A 1 357 ? 16.532 -14.352 -15.553 1.00 92.12 357 THR A N 1
ATOM 2598 C CA . THR A 1 357 ? 17.326 -14.276 -14.322 1.00 92.12 357 THR A CA 1
ATOM 2599 C C . THR A 1 357 ? 16.907 -13.096 -13.454 1.00 92.12 357 THR A C 1
ATOM 2601 O O . THR A 1 357 ? 16.282 -12.140 -13.908 1.00 92.12 357 THR A O 1
ATOM 2604 N N . SER A 1 358 ? 17.261 -13.147 -12.172 1.00 89.75 358 SER A N 1
ATOM 2605 C CA . SER A 1 358 ? 17.074 -12.032 -11.246 1.00 89.75 358 SER A CA 1
ATOM 2606 C C . SER A 1 358 ? 18.359 -11.718 -10.501 1.00 89.75 358 SER A C 1
ATOM 2608 O O . SER A 1 358 ? 19.109 -12.629 -10.145 1.00 89.75 358 SER A O 1
ATOM 2610 N N . ARG A 1 359 ? 18.586 -10.438 -10.212 1.00 89.62 359 ARG A N 1
ATOM 2611 C CA . ARG A 1 359 ? 19.667 -9.962 -9.350 1.00 89.62 359 ARG A CA 1
ATOM 2612 C C . ARG A 1 359 ? 19.091 -9.151 -8.201 1.00 89.62 359 ARG A C 1
ATOM 2614 O O . ARG A 1 359 ? 18.210 -8.317 -8.387 1.00 89.62 359 ARG A O 1
ATOM 2621 N N . THR A 1 360 ? 19.619 -9.383 -7.007 1.00 88.50 360 THR A N 1
ATOM 2622 C CA . THR A 1 360 ? 19.236 -8.639 -5.809 1.00 88.50 360 THR A CA 1
ATOM 2623 C C . THR A 1 360 ? 20.375 -7.719 -5.396 1.00 88.50 360 THR A C 1
ATOM 2625 O O . THR A 1 360 ? 21.526 -8.135 -5.349 1.00 88.50 360 THR A O 1
ATOM 2628 N N . PHE A 1 361 ? 20.062 -6.476 -5.062 1.00 88.44 361 PHE A N 1
ATOM 2629 C CA . PHE A 1 361 ? 21.000 -5.430 -4.695 1.00 88.44 361 PHE A CA 1
ATOM 2630 C C . PHE A 1 361 ? 20.697 -4.919 -3.289 1.00 88.44 361 PHE A C 1
ATOM 2632 O O . PHE A 1 361 ? 19.556 -4.593 -2.974 1.00 88.44 361 PHE A O 1
ATOM 2639 N N . ASP A 1 362 ? 21.722 -4.815 -2.453 1.00 88.31 362 ASP A N 1
ATOM 2640 C CA . ASP A 1 362 ? 21.667 -4.127 -1.168 1.00 88.31 362 ASP A CA 1
ATOM 2641 C C . ASP A 1 362 ? 22.197 -2.701 -1.342 1.00 88.31 362 ASP A C 1
ATOM 2643 O O . ASP A 1 362 ? 23.351 -2.509 -1.739 1.00 88.31 362 ASP A O 1
ATOM 2647 N N . LEU A 1 363 ? 21.384 -1.705 -0.991 1.00 87.25 363 LEU A N 1
ATOM 2648 C CA . LEU A 1 363 ? 21.848 -0.342 -0.763 1.00 87.25 363 LEU A CA 1
ATOM 2649 C C . LEU A 1 363 ? 22.530 -0.291 0.602 1.00 87.25 363 LEU A C 1
ATOM 2651 O O . LEU A 1 363 ? 21.875 -0.385 1.642 1.00 87.25 363 LEU A O 1
ATOM 2655 N N . ARG A 1 364 ? 23.850 -0.135 0.598 1.00 84.88 364 ARG A N 1
ATOM 2656 C CA . ARG A 1 364 ? 24.676 -0.050 1.797 1.00 84.88 364 ARG A CA 1
ATOM 2657 C C . ARG A 1 364 ? 25.006 1.400 2.089 1.00 84.88 364 ARG A C 1
ATOM 2659 O O . ARG A 1 364 ? 25.655 2.065 1.286 1.00 84.88 364 ARG A O 1
ATOM 2666 N N . LEU A 1 365 ? 24.578 1.866 3.251 1.00 83.56 365 LEU A N 1
ATOM 2667 C CA . LEU A 1 365 ? 24.831 3.213 3.739 1.00 83.56 365 LEU A CA 1
ATOM 2668 C C . LEU A 1 365 ? 25.890 3.129 4.831 1.00 83.56 365 LEU A C 1
ATOM 2670 O O . LEU A 1 365 ? 25.779 2.303 5.737 1.00 83.56 365 LEU A O 1
ATOM 2674 N N . LEU A 1 366 ? 26.929 3.955 4.748 1.00 81.62 366 LEU A N 1
ATOM 2675 C CA . LEU A 1 366 ? 27.867 4.110 5.854 1.00 81.62 366 LEU A CA 1
ATOM 2676 C C . LEU A 1 366 ? 27.310 5.172 6.805 1.00 81.62 366 LEU A C 1
ATOM 2678 O O . LEU A 1 366 ? 27.199 6.341 6.447 1.00 81.62 366 LEU A O 1
ATOM 2682 N N . VAL A 1 367 ? 26.937 4.771 8.015 1.00 81.19 367 VAL A N 1
ATOM 2683 C CA . VAL A 1 367 ? 26.378 5.678 9.024 1.00 81.19 367 VAL A CA 1
ATOM 2684 C C . VAL A 1 367 ? 27.405 5.872 10.132 1.00 81.19 367 VAL A C 1
ATOM 2686 O O . VAL A 1 367 ? 28.053 4.912 10.554 1.00 81.19 367 VAL A O 1
ATOM 2689 N N . SER A 1 368 ? 27.558 7.108 10.609 1.00 78.06 368 SER A N 1
ATOM 2690 C CA . SER A 1 368 ? 28.401 7.409 11.768 1.00 78.06 368 SER A CA 1
ATOM 2691 C C . SER A 1 368 ? 27.683 8.248 12.814 1.00 78.06 368 SER A C 1
ATOM 2693 O O . SER A 1 368 ? 26.657 8.880 12.555 1.00 78.06 368 SER A O 1
ATOM 2695 N N . GLY A 1 369 ? 28.286 8.273 13.998 1.00 72.69 369 GLY A N 1
ATOM 2696 C CA . GLY A 1 369 ? 27.777 8.974 15.164 1.00 72.69 369 GLY A CA 1
ATOM 2697 C C . GLY A 1 369 ? 27.153 8.021 16.176 1.00 72.69 369 GLY A C 1
ATOM 2698 O O . GLY A 1 369 ? 26.907 6.843 15.910 1.00 72.69 369 GLY A O 1
ATOM 2699 N N . THR A 1 370 ? 26.938 8.537 17.381 1.00 58.62 370 THR A N 1
ATOM 2700 C CA . THR A 1 370 ? 26.169 7.863 18.426 1.00 58.62 370 THR A CA 1
ATOM 2701 C C . THR A 1 370 ? 24.693 7.954 18.080 1.00 58.62 370 THR A C 1
ATOM 2703 O O . THR A 1 370 ? 24.074 8.989 18.306 1.00 58.62 370 THR A O 1
ATOM 2706 N N . ILE A 1 371 ? 24.134 6.866 17.553 1.00 59.16 371 ILE A N 1
ATOM 2707 C CA . ILE A 1 371 ? 22.688 6.736 17.388 1.00 59.16 371 ILE A CA 1
ATOM 2708 C C . ILE A 1 371 ? 22.078 6.672 18.787 1.00 59.16 371 ILE A C 1
ATOM 2710 O O . ILE A 1 371 ? 22.227 5.683 19.506 1.00 59.16 371 ILE A O 1
ATOM 2714 N N . LEU A 1 372 ? 21.432 7.763 19.195 1.00 56.53 372 LEU A N 1
ATOM 2715 C CA . LEU A 1 372 ? 20.578 7.757 20.374 1.00 56.53 372 LEU A CA 1
ATOM 2716 C C . LEU A 1 372 ? 19.448 6.750 20.115 1.00 56.53 372 LEU A C 1
ATOM 2718 O O . LEU A 1 372 ? 18.886 6.699 19.018 1.00 56.53 372 LEU A O 1
ATOM 2722 N N . SER A 1 373 ? 19.152 5.906 21.103 1.00 56.34 373 SER A N 1
ATOM 2723 C CA . SER A 1 373 ? 18.087 4.905 21.015 1.00 56.34 373 SER A CA 1
ATOM 2724 C C . SER A 1 373 ? 16.780 5.559 20.549 1.00 56.34 373 SER A C 1
ATOM 2726 O O . SER A 1 373 ? 16.273 6.440 21.241 1.00 56.34 373 SER A O 1
ATOM 2728 N N . GLY A 1 374 ? 16.255 5.140 19.392 1.00 61.06 374 GLY A N 1
ATOM 2729 C CA . GLY A 1 374 ? 15.000 5.654 18.822 1.00 61.06 374 GLY A CA 1
ATOM 2730 C C . GLY A 1 374 ? 15.111 6.311 17.440 1.00 61.06 374 GLY A C 1
ATOM 2731 O O . GLY A 1 374 ? 14.084 6.621 16.846 1.00 61.06 374 GLY A O 1
ATOM 2732 N N . GLY A 1 375 ? 16.317 6.498 16.892 1.00 61.34 375 GLY A N 1
ATOM 2733 C CA . GLY A 1 375 ? 16.475 6.972 15.513 1.00 61.34 375 GLY A CA 1
ATOM 2734 C C . GLY A 1 375 ? 15.943 5.959 14.493 1.00 61.34 375 GLY A C 1
ATOM 2735 O O . GLY A 1 375 ? 16.338 4.793 14.507 1.00 61.34 375 GLY A O 1
ATOM 2736 N N . THR A 1 376 ? 15.079 6.409 13.584 1.00 63.75 376 THR A N 1
ATOM 2737 C CA . THR A 1 376 ? 14.640 5.638 12.417 1.00 63.75 376 THR A CA 1
ATOM 2738 C C . THR A 1 376 ? 15.218 6.261 11.154 1.00 63.75 376 THR A C 1
ATOM 2740 O O . THR A 1 376 ? 15.419 7.475 11.057 1.00 63.75 376 THR A O 1
ATOM 2743 N N . LEU A 1 377 ? 15.525 5.409 10.184 1.00 65.81 377 LEU A N 1
ATOM 2744 C CA . LEU A 1 377 ? 15.855 5.822 8.831 1.00 65.81 377 LEU A CA 1
ATOM 2745 C C . LEU A 1 377 ? 14.786 5.209 7.926 1.00 65.81 377 LEU A C 1
ATOM 2747 O O . LEU A 1 377 ? 14.573 4.000 7.937 1.00 65.81 377 LEU A O 1
ATOM 2751 N N . SER A 1 378 ? 14.081 6.046 7.178 1.00 68.75 378 SER A N 1
ATOM 2752 C CA . SER A 1 378 ? 13.136 5.587 6.164 1.00 68.75 378 SER A CA 1
ATOM 2753 C C . SER A 1 378 ? 13.764 5.778 4.796 1.00 68.75 378 SER A C 1
ATOM 2755 O O . SER A 1 378 ? 14.299 6.848 4.496 1.00 68.75 378 SER A O 1
ATOM 2757 N N . THR A 1 379 ? 13.740 4.730 3.979 1.00 63.81 379 THR A N 1
ATOM 2758 C CA . THR A 1 379 ? 14.289 4.753 2.627 1.00 63.81 379 THR A CA 1
ATOM 2759 C C . THR A 1 379 ? 13.152 4.643 1.623 1.00 63.81 379 THR A C 1
ATOM 2761 O O . THR A 1 379 ? 12.286 3.775 1.704 1.00 63.81 379 THR A O 1
ATOM 2764 N N . ARG A 1 380 ? 13.141 5.562 0.663 1.00 66.25 380 ARG A N 1
ATOM 2765 C CA . ARG A 1 380 ? 12.153 5.634 -0.407 1.00 66.25 380 ARG A CA 1
ATOM 2766 C C . ARG A 1 380 ? 12.904 5.666 -1.722 1.00 66.25 380 ARG A C 1
ATOM 2768 O O . ARG A 1 380 ? 13.685 6.579 -1.950 1.00 66.25 380 ARG A O 1
ATOM 2775 N N . LEU A 1 381 ? 12.694 4.679 -2.584 1.00 69.00 381 LEU A N 1
ATOM 2776 C CA . LEU A 1 381 ? 13.224 4.737 -3.944 1.00 69.00 381 LEU A CA 1
ATOM 2777 C C . LEU A 1 381 ? 12.416 5.779 -4.724 1.00 69.00 381 LEU A C 1
ATOM 2779 O O . LEU A 1 381 ? 11.193 5.698 -4.787 1.00 69.00 381 LEU A O 1
ATOM 2783 N N . ILE A 1 382 ? 13.100 6.763 -5.289 1.00 60.62 382 ILE A N 1
ATOM 2784 C CA . ILE A 1 382 ? 12.524 7.780 -6.160 1.00 60.62 382 ILE A CA 1
ATOM 2785 C C . ILE A 1 382 ? 13.142 7.542 -7.525 1.00 60.62 382 ILE A C 1
ATOM 2787 O O . ILE A 1 382 ? 14.229 8.019 -7.819 1.00 60.62 382 ILE A O 1
ATOM 2791 N N . MET A 1 383 ? 12.498 6.728 -8.351 1.00 51.12 383 MET A N 1
ATOM 2792 C CA . MET A 1 383 ? 12.966 6.585 -9.725 1.00 51.12 383 MET A CA 1
ATOM 2793 C C . MET A 1 383 ? 12.550 7.839 -10.503 1.00 51.12 383 MET A C 1
ATOM 2795 O O . MET A 1 383 ? 11.389 8.244 -10.391 1.00 51.12 383 MET A O 1
ATOM 2799 N N . PRO A 1 384 ? 13.437 8.477 -11.289 1.00 38.00 384 PRO A N 1
ATOM 2800 C CA . PRO A 1 384 ? 12.952 9.321 -12.366 1.00 38.00 384 PRO A CA 1
ATOM 2801 C C . PRO A 1 384 ? 12.108 8.458 -13.315 1.00 38.00 384 PRO A C 1
ATOM 2803 O O . PRO A 1 384 ? 12.403 7.286 -13.538 1.00 38.00 384 PRO A O 1
ATOM 2806 N N . VAL A 1 385 ? 11.057 9.069 -13.855 1.00 36.53 385 VAL A N 1
ATOM 2807 C CA . VAL A 1 385 ? 9.977 8.498 -14.688 1.00 36.53 385 VAL A CA 1
ATOM 2808 C C . VAL A 1 385 ? 10.444 7.878 -16.017 1.00 36.53 385 VAL A C 1
ATOM 2810 O O . VAL A 1 385 ? 9.643 7.367 -16.783 1.00 36.53 385 VAL A O 1
ATOM 2813 N N . GLU A 1 386 ? 11.745 7.819 -16.263 1.00 36.91 386 GLU A N 1
ATOM 2814 C CA . GLU A 1 386 ? 12.333 7.094 -17.383 1.00 36.91 386 GLU A CA 1
ATOM 2815 C C . GLU A 1 386 ? 13.480 6.239 -16.854 1.00 36.91 386 GLU A C 1
ATOM 2817 O O . GLU A 1 386 ? 14.627 6.691 -16.733 1.00 36.91 386 GLU A O 1
ATOM 2822 N N . LEU A 1 387 ? 13.166 4.988 -16.536 1.00 38.34 387 LEU A N 1
ATOM 2823 C CA . LEU A 1 387 ? 14.128 3.926 -16.759 1.00 38.34 387 LEU A CA 1
ATOM 2824 C C . LEU A 1 387 ? 14.059 3.645 -18.262 1.00 38.34 387 LEU A C 1
ATOM 2826 O O . LEU A 1 387 ? 13.143 2.963 -18.708 1.00 38.34 387 LEU A O 1
ATOM 2830 N N . ASP A 1 388 ? 15.023 4.154 -19.031 1.00 39.31 388 ASP A N 1
ATOM 2831 C CA . ASP A 1 388 ? 15.347 3.544 -20.323 1.00 39.31 388 ASP A CA 1
ATOM 2832 C C . ASP A 1 388 ? 15.995 2.190 -20.010 1.00 39.31 388 ASP A C 1
ATOM 2834 O O . ASP A 1 388 ? 17.209 2.010 -20.089 1.00 39.31 388 ASP A O 1
ATOM 2838 N N . ALA A 1 389 ? 15.196 1.228 -19.549 1.00 41.03 389 ALA A N 1
ATOM 2839 C CA . ALA A 1 389 ? 15.581 -0.159 -19.674 1.00 41.03 389 ALA A CA 1
ATOM 2840 C C . ALA A 1 389 ? 15.508 -0.443 -21.170 1.00 41.03 389 ALA A C 1
ATOM 2842 O O . ALA A 1 389 ? 14.453 -0.808 -21.681 1.00 41.03 389 ALA A O 1
ATOM 2843 N N . GLN A 1 390 ? 16.605 -0.208 -21.893 1.00 43.41 390 GLN A N 1
ATOM 2844 C CA . GLN A 1 390 ? 16.692 -0.696 -23.258 1.00 43.41 390 GLN A CA 1
ATOM 2845 C C . GLN A 1 390 ? 16.644 -2.214 -23.178 1.00 43.41 390 GLN A C 1
ATOM 2847 O O . GLN A 1 390 ? 17.618 -2.869 -22.795 1.00 43.41 390 GLN A O 1
ATOM 2852 N N . VAL A 1 391 ? 15.473 -2.765 -23.483 1.00 44.38 391 VAL A N 1
ATOM 2853 C CA . VAL A 1 391 ? 15.309 -4.196 -23.650 1.00 44.38 391 VAL A CA 1
ATOM 2854 C C . VAL A 1 391 ? 15.929 -4.531 -24.993 1.00 44.38 391 VAL A C 1
ATOM 2856 O O . VAL A 1 391 ? 15.341 -4.349 -26.057 1.00 44.38 391 VAL A O 1
ATOM 2859 N N . LEU A 1 392 ? 17.185 -4.955 -24.943 1.00 45.34 392 LEU A N 1
ATOM 2860 C CA . LEU A 1 392 ? 17.884 -5.421 -26.124 1.00 45.34 392 LEU A CA 1
ATOM 2861 C C . LEU A 1 392 ? 17.407 -6.850 -26.393 1.00 45.34 392 LEU A C 1
ATOM 2863 O O . LEU A 1 392 ? 17.796 -7.791 -25.699 1.00 45.34 392 LEU A O 1
ATOM 2867 N N . ALA A 1 393 ? 16.531 -7.003 -27.387 1.00 41.75 393 ALA A N 1
ATOM 2868 C CA . ALA A 1 393 ? 16.231 -8.311 -27.955 1.00 41.75 393 ALA A CA 1
ATOM 2869 C C . ALA A 1 393 ? 17.534 -8.915 -28.508 1.00 41.75 393 ALA A C 1
ATOM 2871 O O . ALA A 1 393 ? 18.291 -8.231 -29.202 1.00 41.75 393 ALA A O 1
ATOM 2872 N N . ARG A 1 394 ? 17.813 -10.174 -28.158 1.00 43.88 394 ARG A N 1
ATOM 2873 C CA . ARG A 1 394 ? 18.976 -10.906 -28.678 1.00 43.88 394 ARG A CA 1
ATOM 2874 C C . ARG A 1 394 ? 18.820 -11.321 -30.130 1.00 43.88 394 ARG A C 1
ATOM 2876 O O . ARG A 1 394 ? 17.690 -11.697 -30.515 1.00 43.88 394 ARG A O 1
#

Radius of gyration: 33.45 Å; chains: 1; bounding box: 115×41×83 Å

Foldseek 3Di:
DDDDDDDDDDDDDDDDDDDDDDDDDDDDDDDPPPPPPPQPPQVQKDKDDWDAQDPVQKIFIDIDDGPPVHVPGDDDDDGMDGHDHPDPVDPPQFAWDKDWDDDDLWPDDQFKTQLTKMKTWAAQQWHWAQWKKKKKWKAAPDQFPFDPPWAKPWPPDPDGQAWDKDWDQSPRPGGTIIIIITGGPGIDIGDGGDMIMMTGITNGD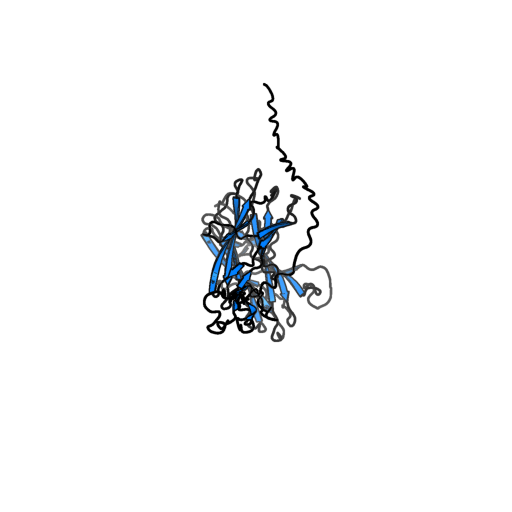DDDDSQIDIWMWIDGPPDPDTFTAAGDDDDDSDGWDKGKDQDPDDPDDQFKDQRIKIKTAAAAQWKFWQPFWWKKKKAKPDFWDFDQPQQFFKPWVVDPDTQRWRWDADAPDDPDPPCRAADPVRRIGMTITGGFPDADPNHTHTDIDHHPGMIMMTGIIRIDGPRDPPMDMHMDTDDDNDPPRVGDRD

Secondary structure (DSSP, 8-state):
-----------------------------------------GGG-EEPPPPPPPTTSEEE--EEPPPGGGTTTPPPPP-EEE-PPP--TT---PPPEEEEPPPP-----SEEEEEEEEEEE-BTTBEEEEEEEEEEEE-TT------TT-EEEETT-SSBPSEEEEEES-S--TT-EEEEEEEEEEEEEEPTT-EEEEEEEEEE-SPPPTT--EEEEEEBTTB----------SS-S-PPEEEEE-----SPPSEEEEEEEEEEEPPTTEEEEE-SEEEEEEEE-SS-EEE-STT-EEEETT-SSEE---EEE------SSS-TTEETTTTEEEEEEE--SEEETTEEEPEEE-TT-EEEEEEEEEEES---TT--EEEEEE--S-----EEE-